Protein AF-0000000081427089 (afdb_homodimer)

pLDDT: mean 71.01, std 30.12, range [14.59, 98.12]

Structure (mmCIF, N/CA/C/O backbone):
data_AF-0000000081427089-model_v1
#
loop_
_entity.id
_entity.type
_entity.pdbx_description
1 polymer 'BTB domain-containing protein'
#
loop_
_atom_site.group_PDB
_atom_site.id
_atom_site.type_symbol
_atom_site.label_atom_id
_atom_site.label_alt_id
_atom_site.label_comp_id
_atom_site.label_asym_id
_atom_site.label_entity_id
_atom_site.label_seq_id
_atom_site.pdbx_PDB_ins_code
_atom_site.Cartn_x
_atom_site.Cartn_y
_atom_site.Cartn_z
_atom_site.occupancy
_atom_site.B_iso_or_equiv
_atom_site.auth_seq_id
_atom_site.auth_comp_id
_atom_site.auth_asym_id
_atom_site.auth_atom_id
_atom_site.pdbx_PDB_model_num
ATOM 1 N N . MET A 1 1 ? -41.75 2.109 -11.242 1 22.06 1 MET A N 1
ATOM 2 C CA . MET A 1 1 ? -40.688 3.035 -10.875 1 22.06 1 MET A CA 1
ATOM 3 C C . MET A 1 1 ? -39.312 2.342 -10.898 1 22.06 1 MET A C 1
ATOM 5 O O . MET A 1 1 ? -39 1.54 -10.016 1 22.06 1 MET A O 1
ATOM 9 N N . ALA A 1 2 ? -38.844 1.969 -12.062 1 27.55 2 ALA A N 1
ATOM 10 C CA . ALA A 1 2 ? -37.688 1.217 -12.578 1 27.55 2 ALA A CA 1
ATOM 11 C C . ALA A 1 2 ? -36.375 1.856 -12.148 1 27.55 2 ALA A C 1
ATOM 13 O O . ALA A 1 2 ? -36.031 2.967 -12.578 1 27.55 2 ALA A O 1
ATOM 14 N N . SER A 1 3 ? -36.094 1.869 -10.797 1 27.88 3 SER A N 1
ATOM 15 C CA . SER A 1 3 ? -35 2.584 -10.125 1 27.88 3 SER A CA 1
ATOM 16 C C . SER A 1 3 ? -33.688 2.43 -10.875 1 27.88 3 SER A C 1
ATOM 18 O O . SER A 1 3 ? -33.375 1.346 -11.375 1 27.88 3 SER A O 1
ATOM 20 N N . PHE A 1 4 ? -33.219 3.523 -11.523 1 28.05 4 PHE A N 1
ATOM 21 C CA . PHE A 1 4 ? -32.031 3.945 -12.242 1 28.05 4 PHE A CA 1
ATOM 22 C C . PHE A 1 4 ? -30.766 3.562 -11.469 1 28.05 4 PHE A C 1
ATOM 24 O O . PHE A 1 4 ? -30.188 4.395 -10.766 1 28.05 4 PHE A O 1
ATOM 31 N N . SER A 1 5 ? -30.781 2.557 -10.68 1 31.53 5 SER A N 1
ATOM 32 C CA . SER A 1 5 ? -29.5 2.232 -10.031 1 31.53 5 SER A CA 1
ATOM 33 C C . SER A 1 5 ? -28.375 2.16 -11.055 1 31.53 5 SER A C 1
ATOM 35 O O . SER A 1 5 ? -28.156 1.121 -11.68 1 31.53 5 SER A O 1
ATOM 37 N N . GLN A 1 6 ? -28.359 3.152 -11.953 1 30.47 6 GLN A N 1
ATOM 38 C CA . GLN A 1 6 ? -27.234 3.264 -12.875 1 30.47 6 GLN A CA 1
ATOM 39 C C . GLN A 1 6 ? -25.906 3.111 -12.148 1 30.47 6 GLN A C 1
ATOM 41 O O . GLN A 1 6 ? -25.484 4.02 -11.43 1 30.47 6 GLN A O 1
ATOM 46 N N . GLY A 1 7 ? -25.719 2.059 -11.469 1 37.59 7 GLY A N 1
ATOM 47 C CA . GLY A 1 7 ? -24.391 1.81 -10.914 1 37.59 7 GLY A CA 1
ATOM 48 C C . GLY A 1 7 ? -23.281 2.32 -11.789 1 37.59 7 GLY A C 1
ATOM 49 O O . GLY A 1 7 ? -23.266 2.068 -13 1 37.59 7 GLY A O 1
ATOM 50 N N . ILE A 1 8 ? -22.906 3.568 -11.656 1 38.03 8 ILE A N 1
ATOM 51 C CA . ILE A 1 8 ? -21.75 4.168 -12.312 1 38.03 8 ILE A CA 1
ATOM 52 C C . ILE A 1 8 ? -20.703 3.096 -12.594 1 38.03 8 ILE A C 1
ATOM 54 O O . ILE A 1 8 ? -20.203 2.443 -11.672 1 38.03 8 ILE A O 1
ATOM 58 N N . LYS A 1 9 ? -20.734 2.473 -13.68 1 41.69 9 LYS A N 1
ATOM 59 C CA . LYS A 1 9 ? -19.828 1.491 -14.297 1 41.69 9 LYS A CA 1
ATOM 60 C C . LYS A 1 9 ? -18.391 1.997 -14.312 1 41.69 9 LYS A C 1
ATOM 62 O O . LYS A 1 9 ? -17.969 2.629 -15.281 1 41.69 9 LYS A O 1
ATOM 67 N N . SER A 1 10 ? -17.891 2.633 -13.242 1 50.59 10 SER A N 1
ATOM 68 C CA . SER A 1 10 ? -16.484 3.006 -13.375 1 50.59 10 SER A CA 1
ATOM 69 C C . SER A 1 10 ? -15.656 1.845 -13.898 1 50.59 10 SER A C 1
ATOM 71 O O . SER A 1 10 ? -15.906 0.687 -13.562 1 50.59 10 SER A O 1
ATOM 73 N N . GLU A 1 11 ? -15.062 1.972 -15.016 1 55.09 11 GLU A N 1
ATOM 74 C CA . GLU A 1 11 ? -14.195 1.007 -15.68 1 55.09 11 GLU A CA 1
ATOM 75 C C . GLU A 1 11 ? -13.188 0.402 -14.703 1 55.09 11 GLU A C 1
ATOM 77 O O . GLU A 1 11 ? -12.477 1.129 -14.008 1 55.09 11 GLU A O 1
ATOM 82 N N . LYS A 1 12 ? -13.445 -0.818 -14.414 1 65.5 12 LYS A N 1
ATOM 83 C CA . LYS A 1 12 ? -12.516 -1.551 -13.562 1 65.5 12 LYS A CA 1
ATOM 84 C C . LYS A 1 12 ? -11.141 -1.663 -14.219 1 65.5 12 LYS A C 1
ATOM 86 O O . LYS A 1 12 ? -11.039 -1.985 -15.406 1 65.5 12 LYS A O 1
ATOM 91 N N . PRO A 1 13 ? -10.125 -1.096 -13.5 1 65.62 13 PRO A N 1
ATOM 92 C CA . PRO A 1 13 ? -8.789 -1.186 -14.086 1 65.62 13 PRO A CA 1
ATOM 93 C C . PRO A 1 13 ? -8.359 -2.625 -14.367 1 65.62 13 PRO A C 1
ATOM 95 O O . PRO A 1 13 ? -8.789 -3.549 -13.672 1 65.62 13 PRO A O 1
ATOM 98 N N . LYS A 1 14 ? -7.824 -2.83 -15.484 1 67.38 14 LYS A N 1
ATOM 99 C CA . LYS A 1 14 ? -7.18 -4.113 -15.758 1 67.38 14 LYS A CA 1
ATOM 100 C C . LYS A 1 14 ? -5.777 -4.16 -15.156 1 67.38 14 LYS A C 1
ATOM 102 O O . LYS A 1 14 ? -4.957 -3.275 -15.406 1 67.38 14 LYS A O 1
ATOM 107 N N . TRP A 1 15 ? -5.523 -5.016 -14.336 1 68.81 15 TRP A N 1
ATOM 108 C CA . TRP A 1 15 ? -4.266 -5.066 -13.594 1 68.81 15 TRP A CA 1
ATOM 109 C C . TRP A 1 15 ? -3.215 -5.863 -14.359 1 68.81 15 TRP A C 1
ATOM 111 O O . TRP A 1 15 ? -2.021 -5.559 -14.289 1 68.81 15 TRP A O 1
ATOM 121 N N . ASN A 1 16 ? -3.752 -6.754 -15.172 1 61.5 16 ASN A N 1
ATOM 122 C CA . ASN A 1 16 ? -2.773 -7.508 -15.945 1 61.5 16 ASN A CA 1
ATOM 123 C C . ASN A 1 16 ? -2.201 -6.68 -17.094 1 61.5 16 ASN A C 1
ATOM 125 O O . ASN A 1 16 ? -2.941 -5.98 -17.781 1 61.5 16 ASN A O 1
ATOM 129 N N . GLY A 1 17 ? -0.872 -6.605 -17.109 1 61.22 17 GLY A N 1
ATOM 130 C CA . GLY A 1 17 ? -0.201 -5.836 -18.141 1 61.22 17 GLY A CA 1
ATOM 131 C C . GLY A 1 17 ? 0.267 -4.473 -17.672 1 61.22 17 GLY A C 1
ATOM 132 O O . GLY A 1 17 ? 0.733 -3.658 -18.469 1 61.22 17 GLY A O 1
ATOM 133 N N . PHE A 1 18 ? 0.052 -4.266 -16.438 1 60.81 18 PHE A N 1
ATOM 134 C CA . PHE A 1 18 ? 0.449 -2.982 -15.883 1 60.81 18 PHE A CA 1
ATOM 135 C C . PHE A 1 18 ? 1.966 -2.828 -15.898 1 60.81 18 PHE A C 1
ATOM 137 O O . PHE A 1 18 ? 2.693 -3.771 -15.578 1 60.81 18 PHE A O 1
ATOM 144 N N . LYS A 1 19 ? 2.375 -1.761 -16.375 1 61.44 19 LYS A N 1
ATOM 145 C CA . LYS A 1 19 ? 3.758 -1.41 -16.688 1 61.44 19 LYS A CA 1
ATOM 146 C C . LYS A 1 19 ? 4.621 -1.394 -15.438 1 61.44 19 LYS A C 1
ATOM 148 O O . LYS A 1 19 ? 5.812 -1.704 -15.492 1 61.44 19 LYS A O 1
ATOM 153 N N . GLU A 1 20 ? 4.012 -0.895 -14.336 1 66.19 20 GLU A N 1
ATOM 154 C CA . GLU A 1 20 ? 4.77 -0.872 -13.086 1 66.19 20 GLU A CA 1
ATOM 155 C C . GLU A 1 20 ? 4.309 -1.976 -12.141 1 66.19 20 GLU A C 1
ATOM 157 O O . GLU A 1 20 ? 3.408 -1.765 -11.32 1 66.19 20 GLU A O 1
ATOM 162 N N . PRO A 1 21 ? 5.012 -3.018 -12.305 1 69.94 21 PRO A N 1
ATOM 163 C CA . PRO A 1 21 ? 4.59 -4.141 -11.461 1 69.94 21 PRO A CA 1
ATOM 164 C C . PRO A 1 21 ? 4.914 -3.924 -9.984 1 69.94 21 PRO A C 1
ATOM 166 O O . PRO A 1 21 ? 5.723 -3.059 -9.648 1 69.94 21 PRO A O 1
ATOM 169 N N . GLY A 1 22 ? 4.07 -4.367 -9.102 1 83.94 22 GLY A N 1
ATOM 170 C CA . GLY A 1 22 ? 4.32 -4.34 -7.668 1 83.94 22 GLY A CA 1
ATOM 171 C C . GLY A 1 22 ? 3.291 -3.537 -6.895 1 83.94 22 GLY A C 1
ATOM 172 O O . GLY A 1 22 ? 2.393 -2.936 -7.488 1 83.94 22 GLY A O 1
ATOM 173 N N . MET A 1 23 ? 3.541 -3.494 -5.715 1 86.56 23 MET A N 1
ATOM 174 C CA . MET A 1 23 ? 2.59 -2.861 -4.809 1 86.56 23 MET A CA 1
ATOM 175 C C . MET A 1 23 ? 2.596 -1.347 -4.98 1 86.56 23 MET A C 1
ATOM 177 O O . MET A 1 23 ? 1.537 -0.72 -5.047 1 86.56 23 MET A O 1
ATOM 181 N N . LYS A 1 24 ? 3.758 -0.737 -5.145 1 86.5 24 LYS A N 1
ATOM 182 C CA . LYS A 1 24 ? 3.865 0.708 -5.316 1 86.5 24 LYS A CA 1
ATOM 183 C C . LYS A 1 24 ? 3.186 1.161 -6.605 1 86.5 24 LYS A C 1
ATOM 185 O O . LYS A 1 24 ? 2.496 2.184 -6.625 1 86.5 24 LYS A O 1
ATOM 190 N N . GLY A 1 25 ? 3.434 0.394 -7.602 1 89.12 25 GLY A N 1
ATOM 191 C CA . GLY A 1 25 ? 2.801 0.704 -8.875 1 89.12 25 GLY A CA 1
ATOM 192 C C . GLY A 1 25 ? 1.286 0.62 -8.82 1 89.12 25 GLY A C 1
ATOM 193 O O . GLY A 1 25 ? 0.593 1.471 -9.383 1 89.12 25 GLY A O 1
ATOM 194 N N . ARG A 1 26 ? 0.824 -0.328 -8.148 1 89.31 26 ARG A N 1
ATOM 195 C CA . ARG A 1 26 ? -0.618 -0.513 -8.016 1 89.31 26 ARG A CA 1
ATOM 196 C C . ARG A 1 26 ? -1.245 0.621 -7.211 1 89.31 26 ARG A C 1
ATOM 198 O O . ARG A 1 26 ? -2.326 1.104 -7.551 1 89.31 26 ARG A O 1
ATOM 205 N N . LEU A 1 27 ? -0.573 1.025 -6.195 1 91.38 27 LEU A N 1
ATOM 206 C CA . LEU A 1 27 ? -1.054 2.135 -5.379 1 91.38 27 LEU A CA 1
ATOM 207 C C . LEU A 1 27 ? -1.112 3.424 -6.191 1 91.38 27 LEU A C 1
ATOM 209 O O . LEU A 1 27 ? -2.086 4.176 -6.102 1 91.38 27 LEU A O 1
ATOM 213 N N . ARG A 1 28 ? -0.09 3.637 -6.941 1 90.88 28 ARG A N 1
ATOM 214 C CA . ARG A 1 28 ? -0.04 4.824 -7.789 1 90.88 28 ARG A CA 1
ATOM 215 C C . ARG A 1 28 ? -1.165 4.812 -8.82 1 90.88 28 ARG A C 1
ATOM 217 O O . ARG A 1 28 ? -1.714 5.859 -9.156 1 90.88 28 ARG A O 1
ATOM 224 N N . LYS A 1 29 ? -1.461 3.652 -9.266 1 90.75 29 LYS A N 1
ATOM 225 C CA . LYS A 1 29 ? -2.512 3.516 -10.266 1 90.75 29 LYS A CA 1
ATOM 226 C C . LYS A 1 29 ? -3.879 3.859 -9.688 1 90.75 29 LYS A C 1
ATOM 228 O O . LYS A 1 29 ? -4.75 4.367 -10.391 1 90.75 29 LYS A O 1
ATOM 233 N N . LEU A 1 30 ? -3.996 3.643 -8.414 1 93.12 30 LEU A N 1
ATOM 234 C CA . LEU A 1 30 ? -5.289 3.848 -7.773 1 93.12 30 LEU A CA 1
ATOM 235 C C . LEU A 1 30 ? -5.43 5.281 -7.273 1 93.12 30 LEU A C 1
ATOM 237 O O . LEU A 1 30 ? -6.531 5.727 -6.953 1 93.12 30 LEU A O 1
ATOM 241 N N . LEU A 1 31 ? -4.336 5.996 -7.309 1 94.12 31 LEU A N 1
ATOM 242 C CA . LEU A 1 31 ? -4.332 7.352 -6.77 1 94.12 31 LEU A CA 1
ATOM 243 C C . LEU A 1 31 ? -5.344 8.227 -7.496 1 94.12 31 LEU A C 1
ATOM 245 O O . LEU A 1 31 ? -5.254 8.414 -8.711 1 94.12 31 LEU A O 1
ATOM 249 N N . PHE A 1 32 ? -6.34 8.773 -6.785 1 94.19 32 PHE A N 1
ATOM 250 C CA . PHE A 1 32 ? -7.371 9.711 -7.219 1 94.19 32 PHE A CA 1
ATOM 251 C C . PHE A 1 32 ? -8.328 9.039 -8.195 1 94.19 32 PHE A C 1
ATOM 253 O O . PHE A 1 32 ? -9.117 9.719 -8.859 1 94.19 32 PHE A O 1
ATOM 260 N N . LYS A 1 33 ? -8.25 7.73 -8.289 1 91.81 33 LYS A N 1
ATOM 261 C CA . LYS A 1 33 ? -9.156 7.031 -9.203 1 91.81 33 LYS A CA 1
ATOM 262 C C . LYS A 1 33 ? -10.453 6.652 -8.508 1 91.81 33 LYS A C 1
ATOM 264 O O . LYS A 1 33 ? -10.453 6.281 -7.332 1 91.81 33 LYS A O 1
ATOM 269 N N . GLU A 1 34 ? -11.484 6.762 -9.297 1 91.69 34 GLU A N 1
ATOM 270 C CA . GLU A 1 34 ? -12.789 6.379 -8.766 1 91.69 34 GLU A CA 1
ATOM 271 C C . GLU A 1 34 ? -12.906 4.859 -8.648 1 91.69 34 GLU A C 1
ATOM 273 O O . GLU A 1 34 ? -13.664 4.355 -7.82 1 91.69 34 GLU A O 1
ATOM 278 N N . ALA A 1 35 ? -12.102 4.207 -9.398 1 86.38 35 ALA A N 1
ATOM 279 C CA . ALA A 1 35 ? -12.125 2.746 -9.383 1 86.38 35 ALA A CA 1
ATOM 280 C C . ALA A 1 35 ? -11.844 2.203 -7.984 1 86.38 35 ALA A C 1
ATOM 282 O O . ALA A 1 35 ? -10.875 2.6 -7.344 1 86.38 35 ALA A O 1
ATOM 283 N N . LEU A 1 36 ? -12.695 1.37 -7.488 1 90.12 36 LEU A N 1
ATOM 284 C CA . LEU A 1 36 ? -12.586 0.677 -6.211 1 90.12 36 LEU A CA 1
ATOM 285 C C . LEU A 1 36 ? -12.656 1.663 -5.051 1 90.12 36 LEU A C 1
ATOM 287 O O . LEU A 1 36 ? -12.5 1.275 -3.889 1 90.12 36 LEU A O 1
ATOM 291 N N . ALA A 1 37 ? -12.836 2.941 -5.387 1 94.56 37 ALA A N 1
ATOM 292 C CA . ALA A 1 37 ? -12.875 3.951 -4.332 1 94.56 37 ALA A CA 1
ATOM 293 C C . ALA A 1 37 ? -14.141 3.814 -3.488 1 94.56 37 ALA A C 1
ATOM 295 O O . ALA A 1 37 ? -15.227 3.605 -4.023 1 94.56 37 ALA A O 1
ATOM 296 N N . ASP A 1 38 ? -13.953 3.887 -2.193 1 95.5 38 ASP A N 1
ATOM 297 C CA . ASP A 1 38 ? -15.102 3.842 -1.3 1 95.5 38 ASP A CA 1
ATOM 298 C C . ASP A 1 38 ? -15.227 5.137 -0.498 1 95.5 38 ASP A C 1
ATOM 300 O O . ASP A 1 38 ? -15.969 5.199 0.482 1 95.5 38 ASP A O 1
ATOM 304 N N . VAL A 1 39 ? -14.461 6.18 -0.867 1 97.69 39 VAL A N 1
ATOM 305 C CA . VAL A 1 39 ? -14.516 7.488 -0.223 1 97.69 39 VAL A CA 1
ATOM 306 C C . VAL A 1 39 ? -14.516 8.586 -1.284 1 97.69 39 VAL A C 1
ATOM 308 O O . VAL A 1 39 ? -13.773 8.508 -2.268 1 97.69 39 VAL A O 1
ATOM 311 N N . GLU A 1 40 ? -15.328 9.469 -1.118 1 97.88 40 GLU A N 1
ATOM 312 C CA . GLU A 1 40 ? -15.359 10.68 -1.926 1 97.88 40 GLU A CA 1
ATOM 313 C C . GLU A 1 40 ? -15.328 11.93 -1.047 1 97.88 40 GLU A C 1
ATOM 315 O O . GLU A 1 40 ? -16.219 12.141 -0.228 1 97.88 40 GLU A O 1
ATOM 320 N N . PHE A 1 41 ? -14.297 12.766 -1.259 1 98.06 41 PHE A N 1
ATOM 321 C CA . PHE A 1 41 ? -14.18 14.039 -0.555 1 98.06 41 PHE A CA 1
ATOM 322 C C . PHE A 1 41 ? -14.641 15.188 -1.44 1 98.06 41 PHE A C 1
ATOM 324 O O . PHE A 1 41 ? -14.336 15.219 -2.635 1 98.06 41 PHE A O 1
ATOM 331 N N . ILE A 1 42 ? -15.352 16.062 -0.866 1 97.94 42 ILE A N 1
ATOM 332 C CA . ILE A 1 42 ? -15.773 17.281 -1.557 1 97.94 42 ILE A CA 1
ATOM 333 C C . ILE A 1 42 ? -15.125 18.5 -0.902 1 97.94 42 ILE A C 1
ATOM 335 O O . ILE A 1 42 ? -15.453 18.844 0.231 1 97.94 42 ILE A O 1
ATOM 339 N N . LEU A 1 43 ? -14.219 19.109 -1.605 1 97.94 43 LEU A N 1
ATOM 340 C CA . LEU A 1 43 ? -13.492 20.266 -1.09 1 97.94 43 LEU A CA 1
ATOM 341 C C . LEU A 1 43 ? -14.062 21.562 -1.661 1 97.94 43 LEU A C 1
ATOM 343 O O . LEU A 1 43 ? -14.281 21.672 -2.869 1 97.94 43 LEU A O 1
ATOM 347 N N . THR A 1 44 ? -14.219 22.594 -0.816 1 96.81 44 THR A N 1
ATOM 348 C CA . THR A 1 44 ? -14.875 23.812 -1.268 1 96.81 44 THR A CA 1
ATOM 349 C C . THR A 1 44 ? -14.055 25.047 -0.889 1 96.81 44 THR A C 1
ATOM 351 O O . THR A 1 44 ? -14.391 26.156 -1.273 1 96.81 44 THR A O 1
ATOM 354 N N . LYS A 1 45 ? -12.992 24.828 -0.164 1 95.19 45 LYS A N 1
ATOM 355 C CA . LYS A 1 45 ? -12.211 26 0.27 1 95.19 45 LYS A CA 1
ATOM 356 C C . LYS A 1 45 ? -11.555 26.688 -0.917 1 95.19 45 LYS A C 1
ATOM 358 O O . LYS A 1 45 ? -10.828 26.062 -1.687 1 95.19 45 LYS A O 1
ATOM 363 N N . ASP A 1 46 ? -11.812 27.984 -1.053 1 92.88 46 ASP A N 1
ATOM 364 C CA . ASP A 1 46 ? -11.164 28.875 -2.008 1 92.88 46 ASP A CA 1
ATOM 365 C C . ASP A 1 46 ? -11.391 28.406 -3.441 1 92.88 46 ASP A C 1
ATOM 367 O O . ASP A 1 46 ? -10.484 28.484 -4.277 1 92.88 46 ASP A O 1
ATOM 371 N N . THR A 1 47 ? -12.492 27.656 -3.697 1 92.94 47 THR A N 1
ATOM 372 C CA . THR A 1 47 ? -12.812 27.188 -5.043 1 92.94 47 THR A CA 1
ATOM 373 C C . THR A 1 47 ? -14.211 27.656 -5.457 1 92.94 47 THR A C 1
ATOM 375 O O . THR A 1 47 ? -15.078 27.844 -4.605 1 92.94 47 THR A O 1
ATOM 378 N N . THR A 1 48 ? -14.367 27.891 -6.656 1 93.81 48 THR A N 1
ATOM 379 C CA . THR A 1 48 ? -15.664 28.281 -7.191 1 93.81 48 THR A CA 1
ATOM 380 C C . THR A 1 48 ? -16.594 27.062 -7.312 1 93.81 48 THR A C 1
ATOM 382 O O . THR A 1 48 ? -17.781 27.156 -7.02 1 93.81 48 THR A O 1
ATOM 385 N N . GLU A 1 49 ? -16.016 25.984 -7.715 1 95.81 49 GLU A N 1
ATOM 386 C CA . GLU A 1 49 ? -16.75 24.719 -7.801 1 95.81 49 GLU A CA 1
ATOM 387 C C . GLU A 1 49 ? -16.109 23.656 -6.906 1 95.81 49 GLU A C 1
ATOM 389 O O . GLU A 1 49 ? -14.883 23.594 -6.781 1 95.81 49 GLU A O 1
ATOM 394 N N . PRO A 1 50 ? -17.031 22.953 -6.375 1 96.5 50 PRO A N 1
ATOM 395 C CA . PRO A 1 50 ? -16.5 21.906 -5.508 1 96.5 50 PRO A CA 1
ATOM 396 C C . PRO A 1 50 ? -15.578 20.938 -6.25 1 96.5 50 PRO A C 1
ATOM 398 O O . PRO A 1 50 ? -15.836 20.609 -7.414 1 96.5 50 PRO A O 1
ATOM 401 N N . VAL A 1 51 ? -14.5 20.609 -5.551 1 97.62 51 VAL A N 1
ATOM 402 C CA . VAL A 1 51 ? -13.547 19.656 -6.117 1 97.62 51 VAL A CA 1
ATOM 403 C C . VAL A 1 51 ? -13.727 18.297 -5.461 1 97.62 51 VAL A C 1
ATOM 405 O O . VAL A 1 51 ? -13.719 18.188 -4.23 1 97.62 51 VAL A O 1
ATOM 408 N N . LYS A 1 52 ? -13.875 17.328 -6.32 1 97.19 52 LYS A N 1
ATOM 409 C CA . LYS A 1 52 ? -14.047 15.961 -5.824 1 97.19 52 LYS A CA 1
ATOM 410 C C . LYS A 1 52 ? -12.719 15.211 -5.816 1 97.19 52 LYS A C 1
ATOM 412 O O . LYS A 1 52 ? -11.945 15.289 -6.777 1 97.19 52 LYS A O 1
ATOM 417 N N . VAL A 1 53 ? -12.461 14.523 -4.695 1 98.12 53 VAL A N 1
ATOM 418 C CA . VAL A 1 53 ? -11.266 13.688 -4.586 1 98.12 53 VAL A CA 1
ATOM 419 C C . VAL A 1 53 ? -11.664 12.281 -4.129 1 98.12 53 VAL A C 1
ATOM 421 O O . VAL A 1 53 ? -12.242 12.117 -3.051 1 98.12 53 VAL A O 1
ATOM 424 N N . PHE A 1 54 ? -11.344 11.312 -4.965 1 97.62 54 PHE A N 1
ATOM 425 C CA . PHE A 1 54 ? -11.625 9.922 -4.629 1 97.62 54 PHE A CA 1
ATOM 426 C C . PHE A 1 54 ? -10.461 9.297 -3.873 1 97.62 54 PHE A C 1
ATOM 428 O O . PHE A 1 54 ? -9.297 9.617 -4.141 1 97.62 54 PHE A O 1
ATOM 435 N N . ALA A 1 55 ? -10.758 8.477 -2.91 1 97.88 55 ALA A N 1
ATOM 436 C CA . ALA A 1 55 ? -9.742 7.777 -2.131 1 97.88 55 ALA A CA 1
ATOM 437 C C . ALA A 1 55 ? -10.266 6.434 -1.633 1 97.88 55 ALA A C 1
ATOM 439 O O . ALA A 1 55 ? -11.391 6.047 -1.947 1 97.88 55 ALA A O 1
ATOM 440 N N . HIS A 1 56 ? -9.484 5.688 -1.022 1 96.94 56 HIS A N 1
ATOM 441 C CA . HIS A 1 56 ? -9.797 4.375 -0.46 1 96.94 56 HIS A CA 1
ATOM 442 C C . HIS A 1 56 ? -9.633 4.375 1.057 1 96.94 56 HIS A C 1
ATOM 444 O O . HIS A 1 56 ? -8.555 4.672 1.57 1 96.94 56 HIS A O 1
ATOM 450 N N . SER A 1 57 ? -10.703 4.078 1.746 1 96.56 57 SER A N 1
ATOM 451 C CA . SER A 1 57 ? -10.758 4.219 3.197 1 96.56 57 SER A CA 1
ATOM 452 C C . SER A 1 57 ? -9.633 3.432 3.869 1 96.56 57 SER A C 1
ATOM 454 O O . SER A 1 57 ? -9.07 3.877 4.871 1 96.56 57 SER A O 1
ATOM 456 N N . LEU A 1 58 ? -9.312 2.283 3.305 1 94.81 58 LEU A N 1
ATOM 457 C CA . LEU A 1 58 ? -8.289 1.43 3.904 1 94.81 58 LEU A CA 1
ATOM 458 C C . LEU A 1 58 ? -6.934 2.127 3.914 1 94.81 58 LEU A C 1
ATOM 460 O O . LEU A 1 58 ? -6.25 2.148 4.938 1 94.81 58 LEU A O 1
ATOM 464 N N . PHE A 1 59 ? -6.531 2.723 2.811 1 94.62 59 PHE A N 1
ATOM 465 C CA . PHE A 1 59 ? -5.25 3.408 2.695 1 94.62 59 PHE A CA 1
ATOM 466 C C . PHE A 1 59 ? -5.168 4.574 3.672 1 94.62 59 PHE A C 1
ATOM 468 O O . PHE A 1 59 ? -4.113 4.832 4.254 1 94.62 59 PHE A O 1
ATOM 475 N N . LEU A 1 60 ? -6.227 5.215 3.836 1 95.44 60 LEU A N 1
ATOM 476 C CA . LEU A 1 60 ? -6.273 6.363 4.734 1 95.44 60 LEU A CA 1
ATOM 477 C C . LEU A 1 60 ? -6.238 5.914 6.191 1 95.44 60 LEU A C 1
ATOM 479 O O . LEU A 1 60 ? -5.504 6.484 7.004 1 95.44 60 LEU A O 1
ATOM 483 N N . SER A 1 61 ? -6.949 4.875 6.496 1 94.25 61 SER A N 1
ATOM 484 C CA . SER A 1 61 ? -7.125 4.41 7.867 1 94.25 61 SER A CA 1
ATOM 485 C C . SER A 1 61 ? -5.855 3.756 8.398 1 94.25 61 SER A C 1
ATOM 487 O O . SER A 1 61 ? -5.605 3.76 9.609 1 94.25 61 SER A O 1
ATOM 489 N N . MET A 1 62 ? -5.094 3.244 7.492 1 91.19 62 MET A N 1
ATOM 490 C CA . MET A 1 62 ? -3.877 2.58 7.949 1 91.19 62 MET A CA 1
ATOM 491 C C . MET A 1 62 ? -2.797 3.602 8.297 1 91.19 62 MET A C 1
ATOM 493 O O . MET A 1 62 ? -1.719 3.236 8.766 1 91.19 62 MET A O 1
ATOM 497 N N . ALA A 1 63 ? -3.064 4.828 8.086 1 90.81 63 ALA A N 1
ATOM 498 C CA . ALA A 1 63 ? -2.068 5.863 8.344 1 90.81 63 ALA A CA 1
ATOM 499 C C . ALA A 1 63 ? -2.604 6.906 9.328 1 90.81 63 ALA A C 1
ATOM 501 O O . ALA A 1 63 ? -1.863 7.785 9.773 1 90.81 63 ALA A O 1
ATOM 502 N N . SER A 1 64 ? -3.812 6.879 9.648 1 93.31 64 SER A N 1
ATOM 503 C CA . SER A 1 64 ? -4.453 7.91 10.453 1 93.31 64 SER A CA 1
ATOM 504 C C . SER A 1 64 ? -5.543 7.316 11.344 1 93.31 64 SER A C 1
ATOM 506 O O . SER A 1 64 ? -6.527 6.766 10.852 1 93.31 64 SER A O 1
ATOM 508 N N . ASP A 1 65 ? -5.438 7.586 12.609 1 92.31 65 ASP A N 1
ATOM 509 C CA . ASP A 1 65 ? -6.457 7.133 13.547 1 92.31 65 ASP A CA 1
ATOM 510 C C . ASP A 1 65 ? -7.77 7.891 13.344 1 92.31 65 ASP A C 1
ATOM 512 O O . ASP A 1 65 ? -8.852 7.34 13.562 1 92.31 65 ASP A O 1
ATOM 516 N N . VAL A 1 66 ? -7.648 9.078 12.961 1 94.94 66 VAL A N 1
ATOM 517 C CA . VAL A 1 66 ? -8.828 9.898 12.711 1 94.94 66 VAL A CA 1
ATOM 518 C C . VAL A 1 66 ? -9.617 9.32 11.531 1 94.94 66 VAL A C 1
ATOM 520 O O . VAL A 1 66 ? -10.828 9.117 11.633 1 94.94 66 VAL A O 1
ATOM 523 N N . PHE A 1 67 ? -8.906 8.977 10.469 1 95.56 67 PHE A N 1
ATOM 524 C CA . PHE A 1 67 ? -9.57 8.359 9.328 1 95.56 67 PHE A CA 1
ATOM 525 C C . PHE A 1 67 ? -10.117 6.984 9.703 1 95.56 67 PHE A C 1
ATOM 527 O O . PHE A 1 67 ? -11.203 6.602 9.258 1 95.56 67 PHE A O 1
ATOM 534 N N . MET A 1 68 ? -9.375 6.277 10.492 1 94.31 68 MET A N 1
ATOM 535 C CA . MET A 1 68 ? -9.836 4.961 10.922 1 94.31 68 MET A CA 1
ATOM 536 C C . MET A 1 68 ? -11.156 5.074 11.68 1 94.31 68 MET A C 1
ATOM 538 O O . MET A 1 68 ? -12.094 4.324 11.406 1 94.31 68 MET A O 1
ATOM 542 N N . THR A 1 69 ? -11.188 5.996 12.578 1 94.12 69 THR A N 1
ATOM 543 C CA . THR A 1 69 ? -12.406 6.223 13.336 1 94.12 69 THR A CA 1
ATOM 544 C C . THR A 1 69 ? -13.539 6.68 12.422 1 94.12 69 THR A C 1
ATOM 546 O O . THR A 1 69 ? -14.672 6.203 12.539 1 94.12 69 THR A O 1
ATOM 549 N N . MET A 1 70 ? -13.266 7.488 11.492 1 94.62 70 MET A N 1
ATOM 550 C CA . MET A 1 70 ? -14.242 8.062 10.57 1 94.62 70 MET A CA 1
ATOM 551 C C . MET A 1 70 ? -14.906 6.977 9.727 1 94.62 70 MET A C 1
ATOM 553 O O . MET A 1 70 ? -16.125 7 9.523 1 94.62 70 MET A O 1
ATOM 557 N N . PHE A 1 71 ? -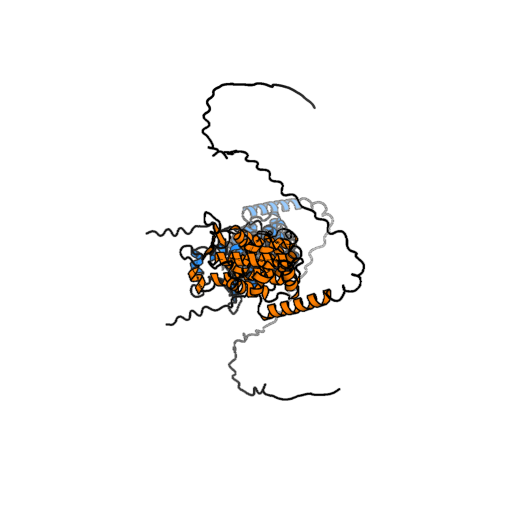14.125 5.957 9.336 1 94.56 71 PHE A N 1
ATOM 558 C CA . PHE A 1 71 ? -14.625 5.027 8.328 1 94.56 71 PHE A CA 1
ATOM 559 C C . PHE A 1 71 ? -14.992 3.689 8.969 1 94.56 71 PHE A C 1
ATOM 561 O O . PHE A 1 71 ? -15.781 2.924 8.406 1 94.56 71 PHE A O 1
ATOM 568 N N . TYR A 1 72 ? -14.438 3.375 10.133 1 91.12 72 TYR A N 1
ATOM 569 C CA . TYR A 1 72 ? -14.594 2.014 10.625 1 91.12 72 TYR A CA 1
ATOM 570 C C . TYR A 1 72 ? -15.297 2.004 11.977 1 91.12 72 TYR A C 1
ATOM 572 O O . TYR A 1 72 ? -15.695 0.946 12.477 1 91.12 72 TYR A O 1
ATOM 580 N N . ASP A 1 73 ? -15.375 3.158 12.578 1 91.75 73 ASP A N 1
ATOM 581 C CA . ASP A 1 73 ? -16.203 3.246 13.773 1 91.75 73 ASP A CA 1
ATOM 582 C C . ASP A 1 73 ? -17.688 3.271 13.422 1 91.75 73 ASP A C 1
ATOM 584 O O . ASP A 1 73 ? -18.094 4.016 12.531 1 91.75 73 ASP A O 1
ATOM 588 N N . GLU A 1 74 ? -18.516 2.506 14.055 1 89.44 74 GLU A N 1
ATOM 589 C CA . GLU A 1 74 ? -19.922 2.293 13.711 1 89.44 74 GLU A CA 1
ATOM 590 C C . GLU A 1 74 ? -20.703 3.602 13.75 1 89.44 74 GLU A C 1
ATOM 592 O O . GLU A 1 74 ? -21.531 3.857 12.883 1 89.44 74 GLU A O 1
ATOM 597 N N . ARG A 1 75 ? -20.453 4.398 14.656 1 90.31 75 ARG A N 1
ATOM 598 C CA . ARG A 1 75 ? -21.172 5.652 14.82 1 90.31 75 ARG A CA 1
ATOM 599 C C . ARG A 1 75 ? -20.859 6.625 13.688 1 90.31 75 ARG A C 1
ATOM 601 O O . ARG A 1 75 ? -21.766 7.215 13.102 1 90.31 75 ARG A O 1
ATOM 608 N N . PHE A 1 76 ? -19.656 6.68 13.344 1 90.75 76 PHE A N 1
ATOM 609 C CA . PHE A 1 76 ? -19.234 7.652 12.352 1 90.75 76 PHE A CA 1
ATOM 610 C C . PHE A 1 76 ? -19.516 7.141 10.938 1 90.75 76 PHE A C 1
ATOM 612 O O . PHE A 1 76 ? -19.844 7.926 10.039 1 90.75 76 PHE A O 1
ATOM 619 N N . LYS A 1 77 ? -19.375 5.891 10.758 1 90.06 77 LYS A N 1
ATOM 620 C CA . LYS A 1 77 ? -19.656 5.285 9.461 1 90.06 77 LYS A CA 1
ATOM 621 C C . LYS A 1 77 ? -21.078 5.562 9.008 1 90.06 77 LYS A C 1
ATOM 623 O O . LYS A 1 77 ? -21.328 5.809 7.828 1 90.06 77 LYS A O 1
ATOM 628 N N . LYS A 1 78 ? -21.984 5.566 9.906 1 90.19 78 LYS A N 1
ATOM 629 C CA . LYS A 1 78 ? -23.391 5.82 9.586 1 90.19 78 LYS A CA 1
ATOM 630 C C . LYS A 1 78 ? -23.578 7.242 9.07 1 90.19 78 LYS A C 1
ATOM 632 O O . LYS A 1 78 ? -24.438 7.484 8.219 1 90.19 78 LYS A O 1
ATOM 637 N N . ILE A 1 79 ? -22.734 8.117 9.539 1 92.25 79 ILE A N 1
ATOM 638 C CA . ILE A 1 79 ? -22.844 9.531 9.188 1 92.25 79 ILE A CA 1
ATOM 639 C C . ILE A 1 79 ? -22.203 9.773 7.82 1 92.25 79 ILE A C 1
ATOM 641 O O . ILE A 1 79 ? -22.734 10.539 7.012 1 92.25 79 ILE A O 1
ATOM 645 N N . THR A 1 80 ? -21.172 9.094 7.547 1 93.88 80 THR A N 1
ATOM 646 C CA . THR A 1 80 ? -20.375 9.398 6.363 1 93.88 80 THR A CA 1
ATOM 647 C C . THR A 1 80 ? -20.797 8.531 5.184 1 93.88 80 THR A C 1
ATOM 649 O O . THR A 1 80 ? -20.562 8.883 4.027 1 93.88 80 THR A O 1
ATOM 652 N N . TRP A 1 81 ? -21.453 7.441 5.441 1 93.25 81 TRP A N 1
ATOM 653 C CA . TRP A 1 81 ? -21.797 6.496 4.383 1 93.25 81 TRP A CA 1
ATOM 654 C C . TRP A 1 81 ? -23.047 6.941 3.627 1 93.25 81 TRP A C 1
ATOM 656 O O . TRP A 1 81 ? -24.062 7.246 4.238 1 93.25 81 TRP A O 1
ATOM 666 N N . ASP A 1 82 ? -22.891 6.98 2.373 1 92.62 82 ASP A N 1
ATOM 667 C CA . ASP A 1 82 ? -24 7.277 1.486 1 92.62 82 ASP A CA 1
ATOM 668 C C . ASP A 1 82 ? -24.484 6.016 0.768 1 92.62 82 ASP A C 1
ATOM 670 O O . ASP A 1 82 ? -23.812 5.516 -0.133 1 92.62 82 ASP A O 1
ATOM 674 N N . GLU A 1 83 ? -25.578 5.531 1.04 1 89.06 83 GLU A N 1
ATOM 675 C CA . GLU A 1 83 ? -26.125 4.289 0.5 1 89.06 83 GLU A CA 1
ATOM 676 C C . GLU A 1 83 ? -26.375 4.402 -1.003 1 89.06 83 GLU A C 1
ATOM 678 O O . GLU A 1 83 ? -26.172 3.434 -1.741 1 89.06 83 GLU A O 1
ATOM 683 N N . SER A 1 84 ? -26.719 5.523 -1.405 1 90.12 84 SER A N 1
ATOM 684 C CA . SER A 1 84 ? -27.031 5.727 -2.816 1 90.12 84 SER A CA 1
ATOM 685 C C . SER A 1 84 ? -25.781 5.668 -3.678 1 90.12 84 SER A C 1
ATOM 687 O O . SER A 1 84 ? -25.781 5.078 -4.762 1 90.12 84 SER A O 1
ATOM 689 N N . LEU A 1 85 ? -24.672 6.172 -3.146 1 88.5 85 LEU A N 1
ATOM 690 C CA . LEU A 1 85 ? -23.422 6.207 -3.877 1 88.5 85 LEU A CA 1
ATOM 691 C C . LEU A 1 85 ? -22.547 5.008 -3.52 1 88.5 85 LEU A C 1
ATOM 693 O O . LEU A 1 85 ? -21.547 4.73 -4.199 1 88.5 85 LEU A O 1
ATOM 697 N N . GLN A 1 86 ? -22.938 4.371 -2.43 1 87.94 86 GLN A N 1
ATOM 698 C CA . GLN A 1 86 ? -22.188 3.236 -1.909 1 87.94 86 GLN A CA 1
ATOM 699 C C . GLN A 1 86 ? -20.75 3.633 -1.587 1 87.94 86 GLN A C 1
ATOM 701 O O . GLN A 1 86 ? -19.812 2.949 -1.987 1 87.94 86 GLN A O 1
ATOM 706 N N . ARG A 1 87 ? -20.656 4.773 -1.062 1 94.44 87 ARG A N 1
ATOM 707 C CA . ARG A 1 87 ? -19.359 5.277 -0.636 1 94.44 87 ARG A CA 1
ATOM 708 C C . ARG A 1 87 ? -19.5 6.32 0.466 1 94.44 87 ARG A C 1
ATOM 710 O O . ARG A 1 87 ? -20.578 6.871 0.665 1 94.44 87 ARG A O 1
ATOM 717 N N . HIS A 1 88 ? -18.438 6.516 1.205 1 96.56 88 HIS A N 1
ATOM 718 C CA . HIS A 1 88 ? -18.359 7.621 2.156 1 96.56 88 HIS A CA 1
ATOM 719 C C . HIS A 1 88 ? -18.328 8.969 1.438 1 96.56 88 HIS A C 1
ATOM 721 O O . HIS A 1 88 ? -17.594 9.133 0.462 1 96.56 88 HIS A O 1
ATOM 727 N N . HIS A 1 89 ? -19.141 9.805 1.88 1 96.38 89 HIS A N 1
ATOM 728 C CA . HIS A 1 89 ? -19.219 11.164 1.353 1 96.38 89 HIS A CA 1
ATOM 729 C C . HIS A 1 89 ? -18.844 12.188 2.42 1 96.38 89 HIS A C 1
ATOM 731 O O . HIS A 1 89 ? -19.594 12.398 3.373 1 96.38 89 HIS A O 1
ATOM 737 N N . ILE A 1 90 ? -17.703 12.945 2.227 1 97.19 90 ILE A N 1
ATOM 738 C CA . ILE A 1 90 ? -17.188 13.82 3.27 1 97.19 90 ILE A CA 1
ATOM 739 C C . ILE A 1 90 ? -16.953 15.219 2.699 1 97.19 90 ILE A C 1
ATOM 741 O O . ILE A 1 90 ? -16.234 15.375 1.702 1 97.19 90 ILE A O 1
ATOM 745 N N . ASN A 1 91 ? -17.453 16.203 3.354 1 96.56 91 ASN A N 1
ATOM 746 C CA . ASN A 1 91 ? -17.219 17.609 2.986 1 96.56 91 ASN A CA 1
ATOM 747 C C . ASN A 1 91 ? -16.062 18.203 3.77 1 96.56 91 ASN A C 1
ATOM 749 O O . ASN A 1 91 ? -16.016 18.094 4.996 1 96.56 91 ASN A O 1
ATOM 753 N N . ILE A 1 92 ? -15.156 18.781 3.053 1 97.62 92 ILE A N 1
ATOM 754 C CA . ILE A 1 92 ? -14.016 19.453 3.666 1 97.62 92 ILE A CA 1
ATOM 755 C C . ILE A 1 92 ? -14.016 20.938 3.271 1 97.62 92 ILE A C 1
ATOM 757 O O . ILE A 1 92 ? -13.859 21.266 2.096 1 97.62 92 ILE A O 1
ATOM 761 N N . GLU A 1 93 ? -14.109 21.797 4.234 1 96.75 93 GLU A N 1
ATOM 762 C CA . GLU A 1 93 ? -14.258 23.219 3.953 1 96.75 93 GLU A CA 1
ATOM 763 C C . GLU A 1 93 ? -13.016 24 4.395 1 96.75 93 GLU A C 1
ATOM 765 O O . GLU A 1 93 ? -12.828 25.156 4 1 96.75 93 GLU A O 1
ATOM 770 N N . ASP A 1 94 ? -12.18 23.375 5.137 1 96 94 ASP A N 1
ATOM 771 C CA . ASP A 1 94 ? -11.109 24.125 5.785 1 96 94 ASP A CA 1
ATOM 772 C C . ASP A 1 94 ? -9.758 23.828 5.145 1 96 94 ASP A C 1
ATOM 774 O O . ASP A 1 94 ? -8.734 24.391 5.547 1 96 94 ASP A O 1
ATOM 778 N N . ILE A 1 95 ? -9.68 22.984 4.164 1 96.88 95 ILE A N 1
ATOM 779 C CA . ILE A 1 95 ? -8.43 22.641 3.494 1 96.88 95 ILE A CA 1
ATOM 780 C C . ILE A 1 95 ? -8.586 22.828 1.988 1 96.88 95 ILE A C 1
ATOM 782 O O . ILE A 1 95 ? -9.578 22.391 1.398 1 96.88 95 ILE A O 1
ATOM 786 N N . ASP A 1 96 ? -7.672 23.5 1.409 1 95.88 96 ASP A N 1
ATOM 787 C CA . ASP A 1 96 ? -7.734 23.703 -0.035 1 95.88 96 ASP A CA 1
ATOM 788 C C . ASP A 1 96 ? -7.453 22.391 -0.786 1 95.88 96 ASP A C 1
ATOM 790 O O . ASP A 1 96 ? -6.703 21.547 -0.306 1 95.88 96 ASP A O 1
ATOM 794 N N . PRO A 1 97 ? -7.992 22.266 -1.972 1 96.62 97 PRO A N 1
ATOM 795 C CA . PRO A 1 97 ? -7.914 21.016 -2.73 1 96.62 97 PRO A CA 1
ATOM 796 C C . PRO A 1 97 ? -6.477 20.578 -3.012 1 96.62 97 PRO A C 1
ATOM 798 O O . PRO A 1 97 ? -6.156 19.391 -2.928 1 96.62 97 PRO A O 1
ATOM 801 N N . ASN A 1 98 ? -5.648 21.469 -3.307 1 95.25 98 ASN A N 1
ATOM 802 C CA . ASN A 1 98 ? -4.27 21.109 -3.635 1 95.25 98 ASN A CA 1
ATOM 803 C C . ASN A 1 98 ? -3.543 20.516 -2.436 1 95.25 98 ASN A C 1
ATOM 805 O O . ASN A 1 98 ? -2.867 19.484 -2.561 1 95.25 98 ASN A O 1
ATOM 809 N N . THR A 1 99 ? -3.682 21.109 -1.294 1 96.31 99 THR A N 1
ATOM 810 C CA . THR A 1 99 ? -3.08 20.594 -0.067 1 96.31 99 THR A CA 1
ATOM 811 C C . THR A 1 99 ? -3.623 19.203 0.269 1 96.31 99 THR A C 1
ATOM 813 O O . THR A 1 99 ? -2.861 18.297 0.61 1 96.31 99 THR A O 1
ATOM 816 N N . PHE A 1 100 ? -4.879 19.125 0.057 1 97.56 100 PHE A N 1
ATOM 817 C CA . PHE A 1 100 ? -5.504 17.859 0.403 1 97.56 100 PHE A CA 1
ATOM 818 C C . PHE A 1 100 ? -5.051 16.75 -0.545 1 97.56 100 PHE A C 1
ATOM 820 O O . PHE A 1 100 ? -4.789 15.625 -0.116 1 97.56 100 PHE A O 1
ATOM 827 N N . LYS A 1 101 ? -4.969 17.062 -1.791 1 97.06 101 LYS A N 1
ATOM 828 C CA . LYS A 1 101 ? -4.484 16.094 -2.775 1 97.06 101 LYS A CA 1
ATOM 829 C C . LYS A 1 101 ? -3.059 15.656 -2.455 1 97.06 101 LYS A C 1
ATOM 831 O O . LYS A 1 101 ? -2.715 14.484 -2.621 1 97.06 101 LYS A O 1
ATOM 836 N N . GLN A 1 102 ? -2.291 16.547 -1.965 1 96.75 102 GLN A N 1
ATOM 837 C CA . GLN A 1 102 ? -0.93 16.203 -1.569 1 96.75 102 GLN A CA 1
ATOM 838 C C . GLN A 1 102 ? -0.933 15.258 -0.371 1 96.75 102 GLN A C 1
ATOM 840 O O . GLN A 1 102 ? -0.099 14.352 -0.285 1 96.75 102 GLN A O 1
ATOM 845 N N . LEU A 1 103 ? -1.84 15.547 0.511 1 97.12 103 LEU A N 1
ATOM 846 C CA . LEU A 1 103 ? -1.99 14.648 1.649 1 97.12 103 LEU A CA 1
ATOM 847 C C . LEU A 1 103 ? -2.309 13.227 1.185 1 97.12 103 LEU A C 1
ATOM 849 O O . LEU A 1 103 ? -1.659 12.273 1.609 1 97.12 103 LEU A O 1
ATOM 853 N N . ILE A 1 104 ? -3.291 13.117 0.281 1 97.44 104 ILE A N 1
ATOM 854 C CA . ILE A 1 104 ? -3.713 11.812 -0.216 1 97.44 104 ILE A CA 1
ATOM 855 C C . ILE A 1 104 ? -2.551 11.133 -0.94 1 97.44 104 ILE A C 1
ATOM 857 O O . ILE A 1 104 ? -2.305 9.945 -0.75 1 97.44 104 ILE A O 1
ATOM 861 N N . ARG A 1 105 ? -1.874 11.891 -1.717 1 96.19 105 ARG A N 1
ATOM 862 C CA . ARG A 1 105 ? -0.712 11.352 -2.42 1 96.19 105 ARG A CA 1
ATOM 863 C C . ARG A 1 105 ? 0.315 10.797 -1.438 1 96.19 105 ARG A C 1
ATOM 865 O O . ARG A 1 105 ? 0.865 9.719 -1.651 1 96.19 105 ARG A O 1
ATOM 872 N N . PHE A 1 106 ? 0.57 11.508 -0.409 1 95.81 106 PHE A N 1
ATOM 873 C CA . PHE A 1 106 ? 1.521 11.062 0.604 1 95.81 106 PHE A CA 1
ATOM 874 C C . PHE A 1 106 ? 1.072 9.75 1.23 1 95.81 106 PHE A C 1
ATOM 876 O O . PHE A 1 106 ? 1.887 8.852 1.452 1 95.81 106 PHE A O 1
ATOM 883 N N . LEU A 1 107 ? -0.162 9.633 1.464 1 95.12 107 LEU A N 1
ATOM 884 C CA . LEU A 1 107 ? -0.698 8.445 2.125 1 95.12 107 LEU A CA 1
ATOM 885 C C . LEU A 1 107 ? -0.619 7.234 1.209 1 95.12 107 LEU A C 1
ATOM 887 O O . LEU A 1 107 ? -0.565 6.094 1.683 1 95.12 107 LEU A O 1
ATOM 891 N N . TYR A 1 108 ? -0.581 7.449 -0.097 1 94.12 108 TYR A N 1
ATOM 892 C CA . TYR A 1 108 ? -0.509 6.355 -1.06 1 94.12 108 TYR A CA 1
ATOM 893 C C . TYR A 1 108 ? 0.939 6 -1.374 1 94.12 108 TYR A C 1
ATOM 895 O O . TYR A 1 108 ? 1.258 4.836 -1.628 1 94.12 108 TYR A O 1
ATOM 903 N N . THR A 1 109 ? 1.794 7.008 -1.362 1 92.56 109 THR A N 1
ATOM 904 C CA . THR A 1 109 ? 3.092 6.785 -1.992 1 92.56 109 THR A CA 1
ATOM 905 C C . THR A 1 109 ? 4.227 7.109 -1.023 1 92.56 109 THR A C 1
ATOM 907 O O . THR A 1 109 ? 5.391 6.828 -1.311 1 92.56 109 THR A O 1
ATOM 910 N N . ASP A 1 110 ? 3.951 7.758 0.044 1 91.88 110 ASP A N 1
ATOM 911 C CA . ASP A 1 110 ? 4.938 8.219 1.019 1 91.88 110 ASP A CA 1
ATOM 912 C C . ASP A 1 110 ? 5.766 9.375 0.458 1 91.88 110 ASP A C 1
ATOM 914 O O . ASP A 1 110 ? 6.816 9.711 1.003 1 91.88 110 ASP A O 1
ATOM 918 N N . HIS A 1 111 ? 5.297 9.906 -0.657 1 91.62 111 HIS A N 1
ATOM 919 C CA . HIS A 1 111 ? 5.992 11.023 -1.279 1 91.62 111 HIS A CA 1
ATOM 920 C C . HIS A 1 111 ? 5.215 12.32 -1.099 1 91.62 111 HIS A C 1
ATOM 922 O O . HIS A 1 111 ? 3.986 12.336 -1.201 1 91.62 111 HIS A O 1
ATOM 928 N N . ILE A 1 112 ? 5.941 13.328 -0.791 1 92 112 ILE A N 1
ATOM 929 C CA . ILE A 1 112 ? 5.305 14.633 -0.639 1 92 112 ILE A CA 1
ATOM 930 C C . ILE A 1 112 ? 6.18 15.711 -1.271 1 92 112 ILE A C 1
ATOM 932 O O . ILE A 1 112 ? 7.41 15.672 -1.152 1 92 112 ILE A O 1
ATOM 936 N N . ASP A 1 113 ? 5.535 16.484 -2.018 1 89.75 113 ASP A N 1
ATOM 937 C CA . ASP A 1 113 ? 6.18 17.656 -2.607 1 89.75 113 ASP A CA 1
ATOM 938 C C . ASP A 1 113 ? 5.668 18.953 -1.967 1 89.75 113 ASP A C 1
ATOM 940 O O . ASP A 1 113 ? 4.641 19.484 -2.379 1 89.75 113 ASP A O 1
ATOM 944 N N . MET A 1 114 ? 6.398 19.328 -0.993 1 87.94 114 MET A N 1
ATOM 945 C CA . MET A 1 114 ? 5.953 20.531 -0.301 1 87.94 114 MET A CA 1
ATOM 946 C C . MET A 1 114 ? 7.043 21.594 -0.302 1 87.94 114 MET A C 1
ATOM 948 O O . MET A 1 114 ? 8.234 21.266 -0.258 1 87.94 114 MET A O 1
ATOM 952 N N . ASP A 1 115 ? 6.586 22.781 -0.482 1 88.19 115 ASP A N 1
ATOM 953 C CA . ASP A 1 115 ? 7.484 23.922 -0.36 1 88.19 115 ASP A CA 1
ATOM 954 C C . ASP A 1 115 ? 7.207 24.703 0.923 1 88.19 115 ASP A C 1
ATOM 956 O O . ASP A 1 115 ? 6.363 24.312 1.73 1 88.19 115 ASP A O 1
ATOM 960 N N . ALA A 1 116 ? 7.922 25.797 1.104 1 85.56 116 ALA A N 1
ATOM 961 C CA . ALA A 1 116 ? 7.848 26.578 2.34 1 85.56 116 ALA A CA 1
ATOM 962 C C . ALA A 1 116 ? 6.445 27.141 2.555 1 85.56 116 ALA A C 1
ATOM 964 O O . ALA A 1 116 ? 5.93 27.125 3.676 1 85.56 116 ALA A O 1
ATOM 965 N N . ASP A 1 117 ? 5.812 27.484 1.579 1 86 117 ASP A N 1
ATOM 966 C CA . ASP A 1 117 ? 4.508 28.125 1.679 1 86 117 ASP A CA 1
ATOM 967 C C . ASP A 1 117 ? 3.408 27.109 1.944 1 86 117 ASP A C 1
ATOM 969 O O . ASP A 1 117 ? 2.449 27.375 2.668 1 86 117 ASP A O 1
ATOM 973 N N . SER A 1 118 ? 3.617 25.922 1.4 1 92.62 118 SER A N 1
ATOM 974 C CA . SER A 1 118 ? 2.59 24.906 1.551 1 92.62 118 SER A CA 1
ATOM 975 C C . SER A 1 118 ? 2.805 24.078 2.82 1 92.62 118 SER A C 1
ATOM 977 O O . SER A 1 118 ? 1.896 23.391 3.277 1 92.62 118 SER A O 1
ATOM 979 N N . ALA A 1 119 ? 3.961 24.234 3.395 1 94.69 119 ALA A N 1
ATOM 980 C CA . ALA A 1 119 ? 4.305 23.438 4.57 1 94.69 119 ALA A CA 1
ATOM 981 C C . ALA A 1 119 ? 3.41 23.797 5.754 1 94.69 119 ALA A C 1
ATOM 983 O O . ALA A 1 119 ? 3.031 22.922 6.539 1 94.69 119 ALA A O 1
ATOM 984 N N . LEU A 1 120 ? 3.078 25.062 5.879 1 92.81 120 LEU A N 1
ATOM 985 C CA . LEU A 1 120 ? 2.217 25.484 6.977 1 92.81 120 LEU A CA 1
ATOM 986 C C . LEU A 1 120 ? 0.834 24.859 6.855 1 92.81 120 LEU A C 1
ATOM 988 O O . LEU A 1 120 ? 0.321 24.281 7.824 1 92.81 120 LEU A O 1
ATOM 992 N N . ALA A 1 121 ? 0.31 24.953 5.672 1 94.12 121 ALA A N 1
ATOM 993 C CA . ALA A 1 121 ? -0.997 24.344 5.418 1 94.12 121 ALA A CA 1
ATOM 994 C C . ALA A 1 121 ? -0.955 22.828 5.617 1 94.12 121 ALA A C 1
ATOM 996 O O . ALA A 1 121 ? -1.893 22.25 6.164 1 94.12 121 ALA A O 1
ATOM 997 N N . MET A 1 122 ? 0.087 22.219 5.238 1 96.94 122 MET A N 1
ATOM 998 C CA . MET A 1 122 ? 0.236 20.781 5.367 1 96.94 122 MET A CA 1
ATOM 999 C C . MET A 1 122 ? 0.349 20.375 6.832 1 96.94 122 MET A C 1
ATOM 1001 O O . MET A 1 122 ? -0.174 19.328 7.234 1 96.94 122 MET A O 1
ATOM 1005 N N . LEU A 1 123 ? 1.066 21.188 7.57 1 96.19 123 LEU A N 1
ATOM 1006 C CA . LEU A 1 123 ? 1.173 20.906 8.992 1 96.19 123 LEU A CA 1
ATOM 1007 C C . LEU A 1 123 ? -0.202 20.906 9.656 1 96.19 123 LEU A C 1
ATOM 1009 O O . LEU A 1 123 ? -0.515 20.031 10.461 1 96.19 123 LEU A O 1
ATOM 1013 N N . TYR A 1 124 ? -0.982 21.891 9.305 1 94.5 124 TYR A N 1
ATOM 1014 C CA . TYR A 1 124 ? -2.355 21.938 9.797 1 94.5 124 TYR A CA 1
ATOM 1015 C C . TYR A 1 124 ? -3.104 20.656 9.445 1 94.5 124 TYR A C 1
ATOM 1017 O O . TYR A 1 124 ? -3.768 20.062 10.297 1 94.5 124 TYR A O 1
ATOM 1025 N N . THR A 1 125 ? -3.004 20.25 8.25 1 96.75 125 THR A N 1
ATOM 1026 C CA . THR A 1 125 ? -3.699 19.078 7.742 1 96.75 125 THR A CA 1
ATOM 1027 C C . THR A 1 125 ? -3.201 17.812 8.438 1 96.75 125 THR A C 1
ATOM 1029 O O . THR A 1 125 ? -4 16.953 8.828 1 96.75 125 THR A O 1
ATOM 1032 N N . ALA A 1 126 ? -1.894 17.719 8.562 1 96.06 126 ALA A N 1
ATOM 1033 C CA . ALA A 1 126 ? -1.29 16.578 9.242 1 96.06 126 ALA A CA 1
ATOM 1034 C C . ALA A 1 126 ? -1.769 16.469 10.688 1 96.06 126 ALA A C 1
ATOM 1036 O O . ALA A 1 126 ? -2.016 15.375 11.188 1 96.06 126 ALA A O 1
ATOM 1037 N N . GLN A 1 127 ? -1.882 17.625 11.312 1 94.06 127 GLN A N 1
ATOM 1038 C CA . GLN A 1 127 ? -2.365 17.656 12.688 1 94.06 127 GLN A CA 1
ATOM 1039 C C . GLN A 1 127 ? -3.844 17.297 12.758 1 94.06 127 GLN A C 1
ATOM 1041 O O . GLN A 1 127 ? -4.254 16.531 13.633 1 94.06 127 GLN A O 1
ATOM 1046 N N . LYS A 1 128 ? -4.594 17.812 11.883 1 95.69 128 LYS A N 1
ATOM 1047 C CA . LYS A 1 128 ? -6.031 17.578 11.852 1 95.69 128 LYS A CA 1
ATOM 1048 C C . LYS A 1 128 ? -6.344 16.094 11.75 1 95.69 128 LYS A C 1
ATOM 1050 O O . LYS A 1 128 ? -7.238 15.586 12.43 1 95.69 128 LYS A O 1
ATOM 1055 N N . TYR A 1 129 ? -5.578 15.422 10.93 1 96.31 129 TYR A N 1
ATOM 1056 C CA . TYR A 1 129 ? -5.852 14.008 10.695 1 96.31 129 TYR A CA 1
ATOM 1057 C C . TYR A 1 129 ? -4.875 13.133 11.469 1 96.31 129 TYR A C 1
ATOM 1059 O O . TYR A 1 129 ? -4.844 11.914 11.281 1 96.31 129 TYR A O 1
ATOM 1067 N N . ASN A 1 130 ? -4.059 13.719 12.242 1 93.69 130 ASN A N 1
ATOM 1068 C CA . ASN A 1 130 ? -3.16 13.055 13.188 1 93.69 130 ASN A CA 1
ATOM 1069 C C . ASN A 1 130 ? -2.242 12.062 12.477 1 93.69 130 ASN A C 1
ATOM 1071 O O . ASN A 1 130 ? -2.191 10.891 12.844 1 93.69 130 ASN A O 1
ATOM 1075 N N . ILE A 1 131 ? -1.527 12.539 11.516 1 94.25 131 ILE A N 1
ATOM 1076 C CA . ILE A 1 131 ? -0.537 11.734 10.805 1 94.25 131 ILE A CA 1
ATOM 1077 C C . ILE A 1 131 ? 0.866 12.109 11.281 1 94.25 131 ILE A C 1
ATOM 1079 O O . ILE A 1 131 ? 1.463 13.062 10.781 1 94.25 131 ILE A O 1
ATOM 1083 N N . ALA A 1 132 ? 1.436 11.312 12.086 1 90.75 132 ALA A N 1
ATOM 1084 C CA . ALA A 1 132 ? 2.658 11.633 12.812 1 90.75 132 ALA A CA 1
ATOM 1085 C C . ALA A 1 132 ? 3.844 11.773 11.867 1 90.75 132 ALA A C 1
ATOM 1087 O O . ALA A 1 132 ? 4.656 12.695 12.016 1 90.75 132 ALA A O 1
ATOM 1088 N N . THR A 1 133 ? 3.947 10.875 10.945 1 91.5 133 THR A N 1
ATOM 1089 C CA . THR A 1 133 ? 5.082 10.898 10.031 1 91.5 133 THR A CA 1
ATOM 1090 C C . THR A 1 133 ? 5.062 12.164 9.18 1 91.5 133 THR A C 1
ATOM 1092 O O . THR A 1 133 ? 6.109 12.766 8.93 1 91.5 133 THR A O 1
ATOM 1095 N N . LEU A 1 134 ? 3.941 12.523 8.773 1 93.94 134 LEU A N 1
ATOM 1096 C CA . LEU A 1 134 ? 3.807 13.727 7.953 1 93.94 134 LEU A CA 1
ATOM 1097 C C . LEU A 1 134 ? 4.059 14.977 8.789 1 93.94 134 LEU A C 1
ATOM 1099 O O . LEU A 1 134 ? 4.695 15.922 8.312 1 93.94 134 LEU A O 1
ATOM 1103 N N . LYS A 1 135 ? 3.547 15 10 1 93.75 135 LYS A N 1
ATOM 1104 C CA . LYS A 1 135 ? 3.803 16.109 10.906 1 93.75 135 LYS A CA 1
ATOM 1105 C C . LYS A 1 135 ? 5.301 16.359 11.07 1 93.75 135 LYS A C 1
ATOM 1107 O O . LYS A 1 135 ? 5.762 17.5 10.953 1 93.75 135 LYS A O 1
ATOM 1112 N N . LYS A 1 136 ? 5.996 15.297 11.258 1 93.25 136 LYS A N 1
ATOM 1113 C CA . LYS A 1 136 ? 7.441 15.398 11.445 1 93.25 136 LYS A CA 1
ATOM 1114 C C . LYS A 1 136 ? 8.109 15.977 10.203 1 93.25 136 LYS A C 1
ATOM 1116 O O . LYS A 1 136 ? 9 16.828 10.305 1 93.25 136 LYS A O 1
ATOM 1121 N N . LYS A 1 137 ? 7.66 15.523 9.094 1 94.31 137 LYS A N 1
ATOM 1122 C CA . LYS A 1 137 ? 8.227 16.016 7.84 1 94.31 137 LYS A CA 1
ATOM 1123 C C . LYS A 1 137 ? 7.93 17.5 7.652 1 94.31 137 LYS A C 1
ATOM 1125 O O . LYS A 1 137 ? 8.781 18.25 7.168 1 94.31 137 LYS A O 1
ATOM 1130 N N . CYS A 1 138 ? 6.762 17.891 7.977 1 96.25 138 CYS A N 1
ATOM 1131 C CA . CYS A 1 138 ? 6.371 19.297 7.863 1 96.25 138 CYS A CA 1
ATOM 1132 C C . CYS A 1 138 ? 7.207 20.172 8.789 1 96.25 138 CYS A C 1
ATOM 1134 O O . CYS A 1 138 ? 7.668 21.25 8.383 1 96.25 138 CYS A O 1
ATOM 1136 N N . ILE A 1 139 ? 7.438 19.734 10.016 1 95.31 139 ILE A N 1
ATOM 1137 C CA . ILE A 1 139 ? 8.203 20.5 11 1 95.31 139 ILE A CA 1
ATOM 1138 C C . ILE A 1 139 ? 9.633 20.688 10.5 1 95.31 139 ILE A C 1
ATOM 1140 O O . ILE A 1 139 ? 10.164 21.797 10.562 1 95.31 139 ILE A O 1
ATOM 1144 N N . LEU A 1 140 ? 10.156 19.641 9.961 1 94.56 140 LEU A N 1
ATOM 1145 C CA . LEU A 1 140 ? 11.516 19.719 9.43 1 94.56 140 LEU A CA 1
ATOM 1146 C C . LEU A 1 140 ? 11.578 20.703 8.266 1 94.56 140 LEU A C 1
ATOM 1148 O O . LEU A 1 140 ? 12.531 21.484 8.148 1 94.56 140 LEU A O 1
ATOM 1152 N N . GLU A 1 141 ? 10.641 20.625 7.438 1 95.38 141 GLU A N 1
ATOM 1153 C CA . GLU A 1 141 ? 10.586 21.547 6.305 1 95.38 141 GLU A CA 1
ATOM 1154 C C . GLU A 1 141 ? 10.461 22.984 6.773 1 95.38 141 GLU A C 1
ATOM 1156 O O . GLU A 1 141 ? 11.086 23.891 6.207 1 95.38 141 GLU A O 1
ATOM 1161 N N . LEU A 1 142 ? 9.664 23.219 7.75 1 96.31 142 LEU A N 1
ATOM 1162 C CA . LEU A 1 142 ? 9.461 24.578 8.273 1 96.31 142 LEU A CA 1
ATOM 1163 C C . LEU A 1 142 ? 10.727 25.094 8.938 1 96.31 142 LEU A C 1
ATOM 1165 O O . LEU A 1 142 ? 11.031 26.281 8.844 1 96.31 142 LEU A O 1
ATOM 1169 N N . GLU A 1 143 ? 11.422 24.219 9.617 1 94.94 143 GLU A N 1
ATOM 1170 C CA . GLU A 1 143 ? 12.695 24.609 10.211 1 94.94 143 GLU A CA 1
ATOM 1171 C C . GLU A 1 143 ? 13.688 25.062 9.141 1 94.94 143 GLU A C 1
ATOM 1173 O O . GLU A 1 143 ? 14.359 26.078 9.305 1 94.94 143 GLU A O 1
ATOM 1178 N N . THR A 1 144 ? 13.711 24.297 8.094 1 95.06 144 THR A N 1
ATOM 1179 C CA . THR A 1 144 ? 14.586 24.641 6.977 1 95.06 144 THR A CA 1
ATOM 1180 C C . THR A 1 144 ? 14.125 25.938 6.309 1 95.06 144 THR A C 1
ATOM 1182 O O . THR A 1 144 ? 14.945 26.781 5.973 1 95.06 144 THR A O 1
ATOM 1185 N N . ALA A 1 145 ? 12.859 26.047 6.109 1 94.94 145 ALA A N 1
ATOM 1186 C CA . ALA A 1 145 ? 12.281 27.219 5.461 1 94.94 145 ALA A CA 1
ATOM 1187 C C . ALA A 1 145 ? 12.531 28.484 6.285 1 94.94 145 ALA A C 1
ATOM 1189 O O . ALA A 1 145 ? 12.75 29.562 5.73 1 94.94 145 ALA A O 1
ATOM 1190 N N . LEU A 1 146 ? 12.445 28.391 7.594 1 95.81 146 LEU A N 1
ATOM 1191 C CA . LEU A 1 146 ? 12.688 29.531 8.477 1 95.81 146 LEU A CA 1
ATOM 1192 C C . LEU A 1 146 ? 14.102 30.062 8.281 1 95.81 146 LEU A C 1
ATOM 1194 O O . LEU A 1 146 ? 14.312 31.281 8.281 1 95.81 146 LEU A O 1
ATOM 1198 N N . GLU A 1 147 ? 15.047 29.188 8.062 1 93.94 147 GLU A N 1
ATOM 1199 C CA . GLU A 1 147 ? 16.438 29.594 7.844 1 93.94 147 GLU A CA 1
ATOM 1200 C C . GLU A 1 147 ? 16.578 30.391 6.547 1 93.94 147 GLU A C 1
ATOM 1202 O O . GLU A 1 147 ? 17.359 31.328 6.473 1 93.94 147 GLU A O 1
ATOM 1207 N N . HIS A 1 148 ? 15.812 30.031 5.602 1 93.81 148 HIS A N 1
ATOM 1208 C CA . HIS A 1 148 ? 15.93 30.656 4.289 1 93.81 148 HIS A CA 1
ATOM 1209 C C . HIS A 1 148 ? 15.07 31.922 4.203 1 93.81 148 HIS A C 1
ATOM 1211 O O . HIS A 1 148 ? 15.375 32.844 3.439 1 93.81 148 HIS A O 1
ATOM 1217 N N . LYS A 1 149 ? 14.016 31.922 4.996 1 94.62 149 LYS A N 1
ATOM 1218 C CA . LYS A 1 149 ? 13.07 33.031 4.895 1 94.62 149 LYS A CA 1
ATOM 1219 C C . LYS A 1 149 ? 13.078 33.875 6.164 1 94.62 149 LYS A C 1
ATOM 1221 O O . LYS A 1 149 ? 12.078 34.531 6.488 1 94.62 149 LYS A O 1
ATOM 1226 N N . LYS A 1 150 ? 14.164 33.844 6.832 1 93.81 150 LYS A N 1
ATOM 1227 C CA . LYS A 1 150 ? 14.266 34.562 8.102 1 93.81 150 LYS A CA 1
ATOM 1228 C C . LYS A 1 150 ? 14.18 36.062 7.898 1 93.81 150 LYS A C 1
ATOM 1230 O O . LYS A 1 150 ? 13.867 36.812 8.828 1 93.81 150 LYS A O 1
ATOM 1235 N N . ASN A 1 151 ? 14.414 36.531 6.684 1 95.25 151 ASN A N 1
ATOM 1236 C CA . ASN A 1 151 ? 14.375 37.969 6.395 1 95.25 151 ASN A CA 1
ATOM 1237 C C . ASN A 1 151 ? 12.961 38.438 6.059 1 95.25 151 ASN A C 1
ATOM 1239 O O . ASN A 1 151 ? 12.734 39.625 5.859 1 95.25 151 ASN A O 1
ATOM 1243 N N . ASN A 1 152 ? 12.008 37.562 6.117 1 95.69 152 ASN A N 1
ATOM 1244 C CA . ASN A 1 152 ? 10.609 37.875 5.875 1 95.69 152 ASN A CA 1
ATOM 1245 C C . ASN A 1 152 ? 9.805 37.875 7.172 1 95.69 152 ASN A C 1
ATOM 1247 O O . ASN A 1 152 ? 9.367 36.844 7.645 1 95.69 152 ASN A O 1
ATOM 1251 N N . PRO A 1 153 ? 9.461 39.062 7.664 1 96.56 153 PRO A N 1
ATOM 1252 C CA . PRO A 1 153 ? 8.781 39.156 8.961 1 96.56 153 PRO A CA 1
ATOM 1253 C C . PRO A 1 153 ? 7.434 38.438 8.961 1 96.56 153 PRO A C 1
ATOM 1255 O O . PRO A 1 153 ? 7.066 37.812 9.961 1 96.56 153 PRO A O 1
ATOM 1258 N N . SER A 1 154 ? 6.703 38.562 7.895 1 95.56 154 SER A N 1
ATOM 1259 C CA . SER A 1 154 ? 5.395 37.906 7.816 1 95.56 154 SER A CA 1
ATOM 1260 C C . SER A 1 154 ? 5.508 36.406 8.023 1 95.56 154 SER A C 1
ATOM 1262 O O . SER A 1 154 ? 4.723 35.812 8.766 1 95.56 154 SER A O 1
ATOM 1264 N N . TYR A 1 155 ? 6.531 35.875 7.359 1 94.75 155 TYR A N 1
ATOM 1265 C CA . TYR A 1 155 ? 6.738 34.438 7.469 1 94.75 155 TYR A CA 1
ATOM 1266 C C . TYR A 1 155 ? 7.148 34.031 8.883 1 94.75 155 TYR A C 1
ATOM 1268 O O . TYR A 1 155 ? 6.691 33.031 9.414 1 94.75 155 TYR A O 1
ATOM 1276 N N . VAL A 1 156 ? 7.988 34.844 9.477 1 96.44 156 VAL A N 1
ATOM 1277 C CA . VAL A 1 156 ? 8.477 34.562 10.82 1 96.44 156 VAL A CA 1
ATOM 1278 C C . VAL A 1 156 ? 7.309 34.562 11.805 1 96.44 156 VAL A C 1
ATOM 1280 O O . VAL A 1 156 ? 7.18 33.656 12.633 1 96.44 156 VAL A O 1
ATOM 1283 N N . PHE A 1 157 ? 6.457 35.531 11.672 1 96.62 157 PHE A N 1
ATOM 1284 C CA . PHE A 1 157 ? 5.324 35.594 12.594 1 96.62 157 PHE A CA 1
ATOM 1285 C C . PHE A 1 157 ? 4.352 34.469 12.352 1 96.62 157 PHE A C 1
ATOM 1287 O O . PHE A 1 157 ? 3.727 33.969 13.289 1 96.62 157 PHE A O 1
ATOM 1294 N N . ASP A 1 158 ? 4.219 34.031 11.109 1 94.69 158 ASP A N 1
ATOM 1295 C CA . ASP A 1 158 ? 3.391 32.844 10.812 1 94.69 158 ASP A CA 1
ATOM 1296 C C . ASP A 1 158 ? 3.922 31.609 11.531 1 94.69 158 ASP A C 1
ATOM 1298 O O . ASP A 1 158 ? 3.148 30.844 12.086 1 94.69 158 ASP A O 1
ATOM 1302 N N . ILE A 1 159 ? 5.211 31.484 11.492 1 95.81 159 ILE A N 1
ATOM 1303 C CA . ILE A 1 159 ? 5.855 30.328 12.125 1 95.81 159 ILE A CA 1
ATOM 1304 C C . ILE A 1 159 ? 5.656 30.406 13.641 1 95.81 159 ILE A C 1
ATOM 1306 O O . ILE A 1 159 ? 5.352 29.391 14.281 1 95.81 159 ILE A O 1
ATOM 1310 N N . VAL A 1 160 ? 5.793 31.578 14.227 1 96.31 160 VAL A N 1
ATOM 1311 C CA . VAL A 1 160 ? 5.609 31.75 15.664 1 96.31 160 VAL A CA 1
ATOM 1312 C C . VAL A 1 160 ? 4.184 31.359 16.062 1 96.31 160 VAL A C 1
ATOM 1314 O O . VAL A 1 160 ? 3.979 30.656 17.047 1 96.31 160 VAL A O 1
ATOM 1317 N N . MET A 1 161 ? 3.273 31.781 15.266 1 94.62 161 MET A N 1
ATOM 1318 C CA . MET A 1 161 ? 1.868 31.5 15.547 1 94.62 161 MET A CA 1
ATOM 1319 C C . MET A 1 161 ? 1.586 30 15.484 1 94.62 161 MET A C 1
ATOM 1321 O O . MET A 1 161 ? 0.967 29.453 16.391 1 94.62 161 MET A O 1
ATOM 1325 N N . VAL A 1 162 ? 2.084 29.375 14.484 1 93.81 162 VAL A N 1
ATOM 1326 C CA . VAL A 1 162 ? 1.813 27.953 14.273 1 93.81 162 VAL A CA 1
ATOM 1327 C C . VAL A 1 162 ? 2.561 27.125 15.32 1 93.81 162 VAL A C 1
ATOM 1329 O O . VAL A 1 162 ? 2.006 26.188 15.883 1 93.81 162 VAL A O 1
ATOM 1332 N N . ALA A 1 163 ? 3.814 27.469 15.523 1 95.62 163 ALA A N 1
ATOM 1333 C CA . ALA A 1 163 ? 4.629 26.734 16.484 1 95.62 163 ALA A CA 1
ATOM 1334 C C . ALA A 1 163 ? 4.039 26.844 17.891 1 95.62 163 ALA A C 1
ATOM 1336 O O . ALA A 1 163 ? 4.023 25.859 18.641 1 95.62 163 ALA A O 1
ATOM 1337 N N . SER A 1 164 ? 3.582 28 18.234 1 94.88 164 SER A N 1
ATOM 1338 C CA . SER A 1 164 ? 2.953 28.188 19.547 1 94.88 164 SER A CA 1
ATOM 1339 C C . SER A 1 164 ? 1.643 27.422 19.641 1 94.88 164 SER A C 1
ATOM 1341 O O . SER A 1 164 ? 1.378 26.766 20.656 1 94.88 164 SER A O 1
ATOM 1343 N N . GLY A 1 165 ? 0.833 27.469 18.625 1 92.88 165 GLY A N 1
ATOM 1344 C CA . GLY A 1 165 ? -0.468 26.812 18.609 1 92.88 165 GLY A CA 1
ATOM 1345 C C . GLY A 1 165 ? -0.382 25.312 18.734 1 92.88 165 GLY A C 1
ATOM 1346 O O . GLY A 1 165 ? -1.243 24.688 19.359 1 92.88 165 GLY A O 1
ATOM 1347 N N . TYR A 1 166 ? 0.635 24.766 18.219 1 92.88 166 TYR A N 1
ATOM 1348 C CA . TYR A 1 166 ? 0.77 23.312 18.219 1 92.88 166 TYR A CA 1
ATOM 1349 C C . TYR A 1 166 ? 1.833 22.859 19.203 1 92.88 166 TYR A C 1
ATOM 1351 O O . TYR A 1 166 ? 2.242 21.703 19.219 1 92.88 166 TYR A O 1
ATOM 1359 N N . ASP A 1 167 ? 2.359 23.766 19.953 1 92.81 167 ASP A N 1
ATOM 1360 C CA . ASP A 1 167 ? 3.348 23.516 20.984 1 92.81 167 ASP A CA 1
ATOM 1361 C C . ASP A 1 167 ? 4.605 22.875 20.406 1 92.81 167 ASP A C 1
ATOM 1363 O O . ASP A 1 167 ? 5.066 21.844 20.891 1 92.81 167 ASP A O 1
ATOM 1367 N N . LEU A 1 168 ? 5.035 23.406 19.312 1 95.81 168 LEU A N 1
ATOM 1368 C CA . LEU A 1 168 ? 6.293 22.984 18.703 1 95.81 168 LEU A CA 1
ATOM 1369 C C . LEU A 1 168 ? 7.465 23.766 19.281 1 95.81 168 LEU A C 1
ATOM 1371 O O . LEU A 1 168 ? 7.914 24.75 18.703 1 95.81 168 LEU A O 1
ATOM 1375 N N . THR A 1 169 ? 8.055 23.328 20.25 1 95.06 169 THR A N 1
ATOM 1376 C CA . THR A 1 169 ? 8.969 24.062 21.109 1 95.06 169 THR A CA 1
ATOM 1377 C C . THR A 1 169 ? 10.227 24.469 20.344 1 95.06 169 THR A C 1
ATOM 1379 O O . THR A 1 169 ? 10.617 25.641 20.359 1 95.06 169 THR A O 1
ATOM 1382 N N . LYS A 1 170 ? 10.812 23.5 19.688 1 95.94 170 LYS A N 1
ATOM 1383 C CA . LYS A 1 170 ? 12.062 23.797 18.984 1 95.94 170 LYS A CA 1
ATOM 1384 C C . LYS A 1 170 ? 11.852 24.844 17.906 1 95.94 170 LYS A C 1
ATOM 1386 O O . LYS A 1 170 ? 12.656 25.766 17.766 1 95.94 170 LYS A O 1
ATOM 1391 N N . LEU A 1 171 ? 10.836 24.672 17.156 1 96.5 171 LEU A N 1
ATOM 1392 C CA . LEU A 1 171 ? 10.531 25.609 16.078 1 96.5 171 LEU A CA 1
ATOM 1393 C C . LEU A 1 171 ? 10.164 26.984 16.641 1 96.5 171 LEU A C 1
ATOM 1395 O O . LEU A 1 171 ? 10.531 28 16.062 1 96.5 171 LEU A O 1
ATOM 1399 N N . LEU A 1 172 ? 9.453 27.031 17.75 1 96.69 172 LEU A N 1
ATOM 1400 C CA . LEU A 1 172 ? 9.078 28.281 18.406 1 96.69 172 LEU A CA 1
ATOM 1401 C C . LEU A 1 172 ? 10.312 29.031 18.891 1 96.69 172 LEU A C 1
ATOM 1403 O O . LEU A 1 172 ? 10.469 30.219 18.609 1 96.69 172 LEU A O 1
ATOM 1407 N N . ASP A 1 173 ? 11.141 28.312 19.5 1 95.44 173 ASP A N 1
ATOM 1408 C CA . ASP A 1 173 ? 12.359 28.938 20 1 95.44 173 ASP A CA 1
ATOM 1409 C C . ASP A 1 173 ? 13.188 29.531 18.859 1 95.44 173 ASP A C 1
ATOM 1411 O O . ASP A 1 173 ? 13.68 30.656 18.969 1 95.44 173 ASP A O 1
ATOM 1415 N N . ALA A 1 174 ? 13.32 28.781 17.891 1 96.25 174 ALA A N 1
ATOM 1416 C CA . ALA A 1 174 ? 14.094 29.234 16.734 1 96.25 174 ALA A CA 1
ATOM 1417 C C . ALA A 1 174 ? 13.477 30.5 16.125 1 96.25 174 ALA A C 1
ATOM 1419 O O . ALA A 1 174 ? 14.195 31.422 15.734 1 96.25 174 ALA A O 1
ATOM 1420 N N . SER A 1 175 ? 12.211 30.516 16.016 1 97.06 175 SER A N 1
ATOM 1421 C CA . SER A 1 175 ? 11.547 31.656 15.414 1 97.06 175 SER A CA 1
ATOM 1422 C C . SER A 1 175 ? 11.617 32.875 16.328 1 97.06 175 SER A C 1
ATOM 1424 O O . SER A 1 175 ? 11.773 34 15.844 1 97.06 175 SER A O 1
ATOM 1426 N N . LEU A 1 176 ? 11.531 32.656 17.609 1 95.38 176 LEU A N 1
ATOM 1427 C CA . LEU A 1 176 ? 11.664 33.781 18.562 1 95.38 176 LEU A CA 1
ATOM 1428 C C . LEU A 1 176 ? 13.07 34.344 18.516 1 95.38 176 LEU A C 1
ATOM 1430 O O . LEU A 1 176 ? 13.242 35.562 18.656 1 95.38 176 LEU A O 1
ATOM 1434 N N . LEU A 1 177 ? 13.984 33.531 18.344 1 95.06 177 LEU A N 1
ATOM 1435 C CA . LEU A 1 177 ? 15.367 34 18.25 1 95.06 177 LEU A CA 1
ATOM 1436 C C . LEU A 1 177 ? 15.555 34.875 17.031 1 95.06 177 LEU A C 1
ATOM 1438 O O . LEU A 1 177 ? 16.328 35.844 17.078 1 95.06 177 LEU A O 1
ATOM 1442 N N . VAL A 1 178 ? 14.906 34.562 15.984 1 96.19 178 VAL A N 1
ATOM 1443 C CA . VAL A 1 178 ? 14.953 35.406 14.797 1 96.19 178 VAL A CA 1
ATOM 1444 C C . VAL A 1 178 ? 14.406 36.781 15.141 1 96.19 178 VAL A C 1
ATOM 1446 O O . VAL A 1 178 ? 14.938 37.812 14.688 1 96.19 178 VAL A O 1
ATOM 1449 N N . LEU A 1 179 ? 13.359 36.875 15.938 1 94.56 179 LEU A N 1
ATOM 1450 C CA . LEU A 1 179 ? 12.75 38.125 16.312 1 94.56 179 LEU A CA 1
ATOM 1451 C C . LEU A 1 179 ? 13.688 38.969 17.188 1 94.56 179 LEU A C 1
ATOM 1453 O O . LEU A 1 179 ? 13.664 40.188 17.141 1 94.56 179 LEU A O 1
ATOM 1457 N N . VAL A 1 180 ? 14.5 38.281 17.969 1 91.38 180 VAL A N 1
ATOM 1458 C CA . VAL A 1 180 ? 15.484 38.969 18.781 1 91.38 180 VAL A CA 1
ATOM 1459 C C . VAL A 1 180 ? 16.547 39.594 17.891 1 91.38 180 VAL A C 1
ATOM 1461 O O . VAL A 1 180 ? 16.969 40.75 18.125 1 91.38 180 VAL A O 1
ATOM 1464 N N . LYS A 1 181 ? 16.953 38.844 16.922 1 92.69 181 LYS A N 1
ATOM 1465 C CA . LYS A 1 181 ? 17.969 39.344 16 1 92.69 181 LYS A CA 1
ATOM 1466 C C . LYS A 1 181 ? 17.422 40.469 15.117 1 92.69 181 LYS A C 1
ATOM 1468 O O . LYS A 1 181 ? 18.156 41.375 14.727 1 92.69 181 LYS A O 1
ATOM 1473 N N . HIS A 1 182 ? 16.141 40.312 14.867 1 94 182 HIS A N 1
ATOM 1474 C CA . HIS A 1 182 ? 15.477 41.312 14.031 1 94 182 HIS A CA 1
ATOM 1475 C C . HIS A 1 182 ? 14.312 41.938 14.773 1 94 182 HIS A C 1
ATOM 1477 O O . HIS A 1 182 ? 13.156 41.812 14.375 1 94 182 HIS A O 1
ATOM 1483 N N . GLU A 1 183 ? 14.609 42.75 15.719 1 90.81 183 GLU A N 1
ATOM 1484 C CA . GLU A 1 183 ? 13.617 43.344 16.609 1 90.81 183 GLU A CA 1
ATOM 1485 C C . GLU A 1 183 ? 12.695 44.281 15.836 1 90.81 183 GLU A C 1
ATOM 1487 O O . GLU A 1 183 ? 11.531 44.469 16.219 1 90.81 183 GLU A O 1
ATOM 1492 N N . GLU A 1 184 ? 13.203 44.844 14.672 1 92.12 184 GLU A N 1
ATOM 1493 C CA . GLU A 1 184 ? 12.43 45.781 13.867 1 92.12 184 GLU A CA 1
ATOM 1494 C C . GLU A 1 184 ? 11.195 45.094 13.273 1 92.12 184 GLU A C 1
ATOM 1496 O O . GLU A 1 184 ? 10.266 45.781 12.836 1 92.12 184 GLU A O 1
ATOM 1501 N N . TYR A 1 185 ? 11.109 43.719 13.32 1 95.88 185 TYR A N 1
ATOM 1502 C CA . TYR A 1 185 ? 9.977 43 12.766 1 95.88 185 TYR A CA 1
ATOM 1503 C C . TYR A 1 185 ? 8.695 43.312 13.531 1 95.88 185 TYR A C 1
ATOM 1505 O O . TYR A 1 185 ? 7.594 43.156 13 1 95.88 185 TYR A O 1
ATOM 1513 N N . ILE A 1 186 ? 8.836 43.75 14.789 1 94.5 186 ILE A N 1
ATOM 1514 C CA . ILE A 1 186 ? 7.672 44.062 15.617 1 94.5 186 ILE A CA 1
ATOM 1515 C C . ILE A 1 186 ? 6.918 45.25 15.031 1 94.5 186 ILE A C 1
ATOM 1517 O O . ILE A 1 186 ? 5.746 45.469 15.352 1 94.5 186 ILE A O 1
ATOM 1521 N N . ASN A 1 187 ? 7.586 46 14.117 1 94.19 187 ASN A N 1
ATOM 1522 C CA . ASN A 1 187 ? 6.945 47.125 13.438 1 94.19 187 ASN A CA 1
ATOM 1523 C C . ASN A 1 187 ? 6.094 46.656 12.266 1 94.19 187 ASN A C 1
ATOM 1525 O O . ASN A 1 187 ? 5.266 47.406 11.75 1 94.19 187 ASN A O 1
ATOM 1529 N N . HIS A 1 188 ? 6.289 45.469 11.891 1 95.38 188 HIS A N 1
ATOM 1530 C CA . HIS A 1 188 ? 5.559 44.938 10.75 1 95.38 188 HIS A CA 1
ATOM 1531 C C . HIS A 1 188 ? 4.094 44.688 11.102 1 95.38 188 HIS A C 1
ATOM 1533 O O . HIS A 1 188 ? 3.762 44.406 12.25 1 95.38 188 HIS A O 1
ATOM 1539 N N . SER A 1 189 ? 3.227 44.75 10.141 1 95.19 189 SER A N 1
ATOM 1540 C CA . SER A 1 189 ? 1.785 44.625 10.328 1 95.19 189 SER A CA 1
ATOM 1541 C C . SER A 1 189 ? 1.41 43.25 10.836 1 95.19 189 SER A C 1
ATOM 1543 O O . SER A 1 189 ? 0.39 43.094 11.508 1 95.19 189 SER A O 1
ATOM 1545 N N . SER A 1 190 ? 2.301 42.281 10.57 1 95.56 190 SER A N 1
ATOM 1546 C CA . SER A 1 190 ? 2.025 40.906 10.977 1 95.56 190 SER A CA 1
ATOM 1547 C C . SER A 1 190 ? 2.045 40.781 12.492 1 95.56 190 SER A C 1
ATOM 1549 O O . SER A 1 190 ? 1.366 39.906 13.047 1 95.56 190 SER A O 1
ATOM 1551 N N . PHE A 1 191 ? 2.795 41.688 13.133 1 96.19 191 PHE A N 1
ATOM 1552 C CA . PHE A 1 191 ? 2.801 41.688 14.586 1 96.19 191 PHE A CA 1
ATOM 1553 C C . PHE A 1 191 ? 1.419 42.031 15.133 1 96.19 191 PHE A C 1
ATOM 1555 O O . PHE A 1 191 ? 0.961 41.438 16.109 1 96.19 191 PHE A O 1
ATOM 1562 N N . MET A 1 192 ? 0.726 42.844 14.422 1 94.31 192 MET A N 1
ATOM 1563 C CA . MET A 1 192 ? -0.579 43.344 14.867 1 94.31 192 MET A CA 1
ATOM 1564 C C . MET A 1 192 ? -1.659 42.281 14.617 1 94.31 192 MET A C 1
ATOM 1566 O O . MET A 1 192 ? -2.754 42.375 15.172 1 94.31 192 MET A O 1
ATOM 1570 N N . ALA A 1 193 ? -1.337 41.312 13.828 1 93.5 193 ALA A N 1
ATOM 1571 C CA . ALA A 1 193 ? -2.311 40.281 13.469 1 93.5 193 ALA A CA 1
ATOM 1572 C C . ALA A 1 193 ? -2.213 39.062 14.391 1 93.5 193 ALA A C 1
ATOM 1574 O O . ALA A 1 193 ? -3.02 38.156 14.305 1 93.5 193 ALA A O 1
ATOM 1575 N N . LEU A 1 194 ? -1.338 39.125 15.383 1 94.88 194 LEU A N 1
ATOM 1576 C CA . LEU A 1 194 ? -1.153 38 16.312 1 94.88 194 LEU A CA 1
ATOM 1577 C C . LEU A 1 194 ? -2.326 37.906 17.281 1 94.88 194 LEU A C 1
ATOM 1579 O O . LEU A 1 194 ? -3.072 38.875 17.453 1 94.88 194 LEU A O 1
ATOM 1583 N N . ASP A 1 195 ? -2.461 36.75 17.781 1 93.06 195 ASP A N 1
ATOM 1584 C CA . ASP A 1 195 ? -3.393 36.625 18.891 1 93.06 195 ASP A CA 1
ATOM 1585 C C . ASP A 1 195 ? -2.752 37.062 20.203 1 93.06 195 ASP A C 1
ATOM 1587 O O . ASP A 1 195 ? -1.528 37.188 20.297 1 93.06 195 ASP A O 1
ATOM 1591 N N . LYS A 1 196 ? -3.646 37.375 21.141 1 92.88 196 LYS A N 1
ATOM 1592 C CA . LYS A 1 196 ? -3.219 37.938 22.406 1 92.88 196 LYS A CA 1
ATOM 1593 C C . LYS A 1 196 ? -2.164 37.062 23.078 1 92.88 196 LYS A C 1
ATOM 1595 O O . LYS A 1 196 ? -1.15 37.562 23.562 1 92.88 196 LYS A O 1
ATOM 1600 N N . ASP A 1 197 ? -2.387 35.812 23.031 1 93.5 197 ASP A N 1
ATOM 1601 C CA . ASP A 1 197 ? -1.499 34.875 23.75 1 93.5 197 ASP A CA 1
ATOM 1602 C C . ASP A 1 197 ? -0.129 34.812 23.078 1 93.5 197 ASP A C 1
ATOM 1604 O O . ASP A 1 197 ? 0.9 34.781 23.75 1 93.5 197 ASP A O 1
ATOM 1608 N N . VAL A 1 198 ? -0.177 34.812 21.781 1 94.75 198 VAL A N 1
ATOM 1609 C CA . VAL A 1 198 ? 1.078 34.719 21.047 1 94.75 198 VAL A CA 1
ATOM 1610 C C . VAL A 1 198 ? 1.848 36.031 21.172 1 94.75 198 VAL A C 1
ATOM 1612 O O . VAL A 1 198 ? 3.072 36.031 21.312 1 94.75 198 VAL A O 1
ATOM 1615 N N . MET A 1 199 ? 1.079 37.125 21.094 1 94.44 199 MET A N 1
ATOM 1616 C CA . MET A 1 199 ? 1.71 38.406 21.297 1 94.44 199 MET A CA 1
ATOM 1617 C C . MET A 1 199 ? 2.381 38.5 22.672 1 94.44 199 MET A C 1
ATOM 1619 O O . MET A 1 199 ? 3.52 38.938 22.781 1 94.44 199 MET A O 1
ATOM 1623 N N . SER A 1 200 ? 1.674 38.031 23.672 1 92.44 200 SER A N 1
ATOM 1624 C CA . SER A 1 200 ? 2.238 38.031 25.031 1 92.44 200 SER A CA 1
ATOM 1625 C C . SER A 1 200 ? 3.518 37.219 25.094 1 92.44 200 SER A C 1
ATOM 1627 O O . SER A 1 200 ? 4.488 37.625 25.734 1 92.44 200 SER A O 1
ATOM 1629 N N . LEU A 1 201 ? 3.496 36.125 24.438 1 92.75 201 LEU A N 1
ATOM 1630 C CA . LEU A 1 201 ? 4.656 35.25 24.406 1 92.75 201 LEU A CA 1
ATOM 1631 C C . LEU A 1 201 ? 5.84 35.906 23.734 1 92.75 201 LEU A C 1
ATOM 1633 O O . LEU A 1 201 ? 6.969 35.844 24.234 1 92.75 201 LEU A O 1
ATOM 1637 N N . VAL A 1 202 ? 5.562 36.5 22.625 1 93.94 202 VAL A N 1
ATOM 1638 C CA . VAL A 1 202 ? 6.594 37.219 21.859 1 93.94 202 VAL A CA 1
ATOM 1639 C C . VAL A 1 202 ? 7.199 38.312 22.719 1 93.94 202 VAL A C 1
ATOM 1641 O O . VAL A 1 202 ? 8.422 38.438 22.797 1 93.94 202 VAL A O 1
ATOM 1644 N N . ILE A 1 203 ? 6.34 39.062 23.359 1 90.94 203 ILE A N 1
ATOM 1645 C CA . ILE A 1 203 ? 6.77 40.188 24.172 1 90.94 203 ILE A CA 1
ATOM 1646 C C . ILE A 1 203 ? 7.59 39.719 25.359 1 90.94 203 ILE A C 1
ATOM 1648 O O . ILE A 1 203 ? 8.633 40.281 25.672 1 90.94 203 ILE A O 1
ATOM 1652 N N . GLN A 1 204 ? 7.137 38.719 25.984 1 88.38 204 GLN A N 1
ATOM 1653 C CA . GLN A 1 204 ? 7.859 38.188 27.125 1 88.38 204 GLN A CA 1
ATOM 1654 C C . GLN A 1 204 ? 9.266 37.75 26.719 1 88.38 204 GLN A C 1
ATOM 1656 O O . GLN A 1 204 ? 10.219 37.906 27.484 1 88.38 204 GLN A O 1
ATOM 1661 N N . PHE A 1 205 ? 9.32 37.219 25.594 1 89.88 205 PHE A N 1
ATOM 1662 C CA . PHE A 1 205 ? 10.617 36.75 25.109 1 89.88 205 PHE A CA 1
ATOM 1663 C C . PHE A 1 205 ? 11.516 37.938 24.75 1 89.88 205 PHE A C 1
ATOM 1665 O O . PHE A 1 205 ? 12.703 37.938 25.062 1 89.88 205 PHE A O 1
ATOM 1672 N N . LEU A 1 206 ? 10.984 38.906 24.109 1 87.06 206 LEU A N 1
ATOM 1673 C CA . LEU A 1 206 ? 11.75 40.062 23.672 1 87.06 206 LEU A CA 1
ATOM 1674 C C . LEU A 1 206 ? 12.227 40.875 24.875 1 87.06 206 LEU A C 1
ATOM 1676 O O . LEU A 1 206 ? 13.289 41.5 24.828 1 87.06 206 LEU A O 1
ATOM 1680 N N . TRP A 1 207 ? 11.422 40.844 25.922 1 81.44 207 TRP A N 1
ATOM 1681 C CA . TRP A 1 207 ? 11.789 41.562 27.125 1 81.44 207 TRP A CA 1
ATOM 1682 C C . TRP A 1 207 ? 13.164 41.125 27.641 1 81.44 207 TRP A C 1
ATOM 1684 O O . TRP A 1 207 ? 13.906 41.938 28.219 1 81.44 207 TRP A O 1
ATOM 1694 N N . LYS A 1 208 ? 13.461 39.938 27.422 1 80.94 208 LYS A N 1
ATOM 1695 C CA . LYS A 1 208 ? 14.688 39.344 27.969 1 80.94 208 LYS A CA 1
ATOM 1696 C C . LYS A 1 208 ? 15.898 39.75 27.125 1 80.94 208 LYS A C 1
ATOM 1698 O O . LYS A 1 208 ? 17.031 39.812 27.625 1 80.94 208 LYS A O 1
ATOM 1703 N N . PHE A 1 209 ? 15.703 40.156 25.844 1 80.88 209 PHE A N 1
ATOM 1704 C CA . PHE A 1 209 ? 16.859 40.219 24.953 1 80.88 209 PHE A CA 1
ATOM 1705 C C . PHE A 1 209 ? 16.797 41.5 24.125 1 80.88 209 PHE A C 1
ATOM 1707 O O . PHE A 1 209 ? 17.719 41.781 23.344 1 80.88 209 PHE A O 1
ATOM 1714 N N . ALA A 1 210 ? 15.805 42.312 24.328 1 77.69 210 ALA A N 1
ATOM 1715 C CA . ALA A 1 210 ? 15.547 43.406 23.406 1 77.69 210 ALA A CA 1
ATOM 1716 C C . ALA A 1 210 ? 16.625 44.5 23.531 1 77.69 210 ALA A C 1
ATOM 1718 O O . ALA A 1 210 ? 17.047 44.812 24.641 1 77.69 210 ALA A O 1
ATOM 1719 N N . LYS A 1 211 ? 17.109 44.969 22.438 1 80.56 211 LYS A N 1
ATOM 1720 C CA . LYS A 1 211 ? 18.031 46.094 22.375 1 80.56 211 LYS A CA 1
ATOM 1721 C C . LYS A 1 211 ? 17.312 47.406 22.609 1 80.56 211 LYS A C 1
ATOM 1723 O O . LYS A 1 211 ? 17.891 48.344 23.172 1 80.56 211 LYS A O 1
ATOM 1728 N N . ASP A 1 212 ? 16.125 47.469 22.172 1 81.06 212 ASP A N 1
ATOM 1729 C CA . ASP A 1 212 ? 15.297 48.656 22.312 1 81.06 212 ASP A CA 1
ATOM 1730 C C . ASP A 1 212 ? 13.984 48.312 23.031 1 81.06 212 ASP A C 1
ATOM 1732 O O . ASP A 1 212 ? 12.93 48.219 22.391 1 81.06 212 ASP A O 1
ATOM 1736 N N . PRO A 1 213 ? 14.016 48.25 24.328 1 80.88 213 PRO A N 1
ATOM 1737 C CA . PRO A 1 213 ? 12.82 47.906 25.094 1 80.88 213 PRO A CA 1
ATOM 1738 C C . PRO A 1 213 ? 11.695 48.938 24.938 1 80.88 213 PRO A C 1
ATOM 1740 O O . PRO A 1 213 ? 10.516 48.594 25.047 1 80.88 213 PRO A O 1
ATOM 1743 N N . ALA A 1 214 ? 12.07 50.125 24.641 1 77 214 ALA A N 1
ATOM 1744 C CA . ALA A 1 214 ? 11.07 51.188 24.453 1 77 214 ALA A CA 1
ATOM 1745 C C . ALA A 1 214 ? 10.203 50.875 23.219 1 77 214 ALA A C 1
ATOM 1747 O O . ALA A 1 214 ? 8.992 51.094 23.25 1 77 214 ALA A O 1
ATOM 1748 N N . LEU A 1 215 ? 10.906 50.5 22.234 1 84.25 215 LEU A N 1
ATOM 1749 C CA . LEU A 1 215 ? 10.188 50.156 21.016 1 84.25 215 LEU A CA 1
ATOM 1750 C C . LEU A 1 215 ? 9.227 49 21.266 1 84.25 215 LEU A C 1
ATOM 1752 O O . LEU A 1 215 ? 8.078 49.031 20.797 1 84.25 215 LEU A O 1
ATOM 1756 N N . VAL A 1 216 ? 9.672 48 21.953 1 88 216 VAL A N 1
ATOM 1757 C CA . VAL A 1 216 ? 8.867 46.812 22.266 1 88 216 VAL A CA 1
ATOM 1758 C C . VAL A 1 216 ? 7.637 47.219 23.078 1 88 216 VAL A C 1
ATOM 1760 O O . VAL A 1 216 ? 6.523 46.781 22.797 1 88 216 VAL A O 1
ATOM 1763 N N . PHE A 1 217 ? 7.859 48.062 23.953 1 83.19 217 PHE A N 1
ATOM 1764 C CA . PHE A 1 217 ? 6.773 48.531 24.797 1 83.19 217 PHE A CA 1
ATOM 1765 C C . PHE A 1 217 ? 5.746 49.312 24 1 83.19 217 PHE A C 1
ATOM 1767 O O . PHE A 1 217 ? 4.543 49.094 24.141 1 83.19 217 PHE A O 1
ATOM 1774 N N . LYS A 1 218 ? 6.254 50.188 23.266 1 84.19 218 LYS A N 1
ATOM 1775 C CA . LYS A 1 218 ? 5.375 51.031 22.438 1 84.19 218 LYS A CA 1
ATOM 1776 C C . LYS A 1 218 ? 4.48 50.156 21.562 1 84.19 218 LYS A C 1
ATOM 1778 O O . LYS A 1 218 ? 3.271 50.406 21.469 1 84.19 218 LYS A O 1
ATOM 1783 N N . ARG A 1 219 ? 5.082 49.219 20.953 1 90.25 219 ARG A N 1
ATOM 1784 C CA . ARG A 1 219 ? 4.344 48.375 20.016 1 90.25 219 ARG A CA 1
ATOM 1785 C C . ARG A 1 219 ? 3.365 47.469 20.766 1 90.25 219 ARG A C 1
ATOM 1787 O O . ARG A 1 219 ? 2.277 47.156 20.266 1 90.25 219 ARG A O 1
ATOM 1794 N N . MET A 1 220 ? 3.732 47.031 21.906 1 90.19 220 MET A N 1
ATOM 1795 C CA . MET A 1 220 ? 2.844 46.219 22.766 1 90.19 220 MET A CA 1
ATOM 1796 C C . MET A 1 220 ? 1.586 47.031 23.109 1 90.19 220 MET A C 1
ATOM 1798 O O . MET A 1 220 ? 0.474 46.5 23.016 1 90.19 220 MET A O 1
ATOM 1802 N N . VAL A 1 221 ? 1.785 48.219 23.438 1 86.06 221 VAL A N 1
ATOM 1803 C CA . VAL A 1 221 ? 0.665 49.094 23.828 1 86.06 221 VAL A CA 1
ATOM 1804 C C . VAL A 1 221 ? -0.222 49.344 22.609 1 86.06 221 VAL A C 1
ATOM 1806 O O . VAL A 1 221 ? -1.45 49.281 22.703 1 86.06 221 VAL A O 1
ATOM 1809 N N . GLU A 1 222 ? 0.432 49.656 21.516 1 89.81 222 GLU A N 1
ATOM 1810 C CA . GLU A 1 222 ? -0.32 49.875 20.297 1 89.81 222 GLU A CA 1
ATOM 1811 C C . GLU A 1 222 ? -1.159 48.656 19.938 1 89.81 222 GLU A C 1
ATOM 1813 O O . GLU A 1 222 ? -2.291 48.781 19.469 1 89.81 222 GLU A O 1
ATOM 1818 N N . PHE A 1 223 ? -0.559 47.5 20.094 1 93.88 223 PHE A N 1
ATOM 1819 C CA . PHE A 1 223 ? -1.265 46.25 19.859 1 93.88 223 PHE A CA 1
ATOM 1820 C C . PHE A 1 223 ? -2.502 46.156 20.734 1 93.88 223 PHE A C 1
ATOM 1822 O O . PHE A 1 223 ? -3.592 45.812 20.25 1 93.88 223 PHE A O 1
ATOM 1829 N N . ALA A 1 224 ? -2.398 46.406 22 1 90.25 224 ALA A N 1
ATOM 1830 C CA . ALA A 1 224 ? -3.492 46.312 22.969 1 90.25 224 ALA A CA 1
ATOM 1831 C C . ALA A 1 224 ? -4.59 47.312 22.656 1 90.25 224 ALA A C 1
ATOM 1833 O O . ALA A 1 224 ? -5.781 47 22.75 1 90.25 224 ALA A O 1
ATOM 1834 N N . GLU A 1 225 ? -4.164 48.469 22.312 1 89.81 225 GLU A N 1
ATOM 1835 C CA . GLU A 1 225 ? -5.133 49.5 21.969 1 89.81 225 GLU A CA 1
ATOM 1836 C C . GLU A 1 225 ? -5.969 49.094 20.75 1 89.81 225 GLU A C 1
ATOM 1838 O O . GLU A 1 225 ? -7.191 49.281 20.75 1 89.81 225 GLU A O 1
ATOM 1843 N N . LYS A 1 226 ? -5.285 48.625 19.766 1 92.12 226 LYS A N 1
ATOM 1844 C CA . LYS A 1 226 ? -5.98 48.188 18.547 1 92.12 226 LYS A CA 1
ATOM 1845 C C . LYS A 1 226 ? -6.965 47.062 18.859 1 92.12 226 LYS A C 1
ATOM 1847 O O . LYS A 1 226 ? -8.102 47.094 18.375 1 92.12 226 LYS A O 1
ATOM 1852 N N . LYS A 1 227 ? -6.539 46.125 19.672 1 92.38 227 LYS A N 1
ATOM 1853 C CA . LYS A 1 227 ? -7.383 44.969 19.984 1 92.38 227 LYS A CA 1
ATOM 1854 C C . LYS A 1 227 ? -8.562 45.375 20.875 1 92.38 227 LYS A C 1
ATOM 1856 O O . LYS A 1 227 ? -9.664 44.875 20.719 1 92.38 227 LYS A O 1
ATOM 1861 N N . LEU A 1 228 ? -8.336 46.25 21.719 1 89.38 228 LEU A N 1
ATOM 1862 C CA . LEU A 1 228 ? -9.406 46.75 22.578 1 89.38 228 LEU A CA 1
ATOM 1863 C C . LEU A 1 228 ? -10.445 47.531 21.766 1 89.38 228 LEU A C 1
ATOM 1865 O O . LEU A 1 228 ? -11.648 47.406 22.016 1 89.38 228 LEU A O 1
ATOM 1869 N N . LEU A 1 229 ? -9.938 48.281 20.828 1 90.94 229 LEU A N 1
ATOM 1870 C CA . LEU A 1 229 ? -10.844 49.031 19.953 1 90.94 229 LEU A CA 1
ATOM 1871 C C . LEU A 1 229 ? -11.719 48.062 19.156 1 90.94 229 LEU A C 1
ATOM 1873 O O . LEU A 1 229 ? -12.914 48.312 18.969 1 90.94 229 LEU A O 1
ATOM 1877 N N . GLU A 1 230 ? -11.109 47 18.75 1 91.44 230 GLU A N 1
ATOM 1878 C CA . GLU A 1 230 ? -11.844 46 18 1 91.44 230 GLU A CA 1
ATOM 1879 C C . GLU A 1 230 ? -12.891 45.312 18.875 1 91.44 230 GLU A C 1
ATOM 1881 O O . GLU A 1 230 ? -13.93 44.875 18.375 1 91.44 230 GLU A O 1
ATOM 1886 N N . LEU A 1 231 ? -12.656 45.25 20.188 1 89.19 231 LEU A N 1
ATOM 1887 C CA . LEU A 1 231 ? -13.578 44.625 21.125 1 89.19 231 LEU A CA 1
ATOM 1888 C C . LEU A 1 231 ? -14.609 45.656 21.625 1 89.19 231 LEU A C 1
ATOM 1890 O O . LEU A 1 231 ? -15.477 45.312 22.438 1 89.19 231 LEU A O 1
ATOM 1894 N N . GLY A 1 232 ? -14.492 46.875 21.156 1 85.75 232 GLY A N 1
ATOM 1895 C CA . GLY A 1 232 ? -15.445 47.938 21.531 1 85.75 232 GLY A CA 1
ATOM 1896 C C . GLY A 1 232 ? -15.117 48.594 22.859 1 85.75 232 GLY A C 1
ATOM 1897 O O . GLY A 1 232 ? -15.992 49.188 23.484 1 85.75 232 GLY A O 1
ATOM 1898 N N . LYS A 1 233 ? -13.984 48.344 23.312 1 82.88 233 LYS A N 1
ATOM 1899 C CA . LYS A 1 233 ? -13.586 48.938 24.578 1 82.88 233 LYS A CA 1
ATOM 1900 C C . LYS A 1 233 ? -12.75 50.219 24.344 1 82.88 233 LYS A C 1
ATOM 1902 O O . LYS A 1 233 ? -12.172 50.375 23.266 1 82.88 233 LYS A O 1
ATOM 1907 N N . PRO A 1 234 ? -12.812 51.062 25.297 1 77.94 234 PRO A N 1
ATOM 1908 C CA . PRO A 1 234 ? -12.008 52.281 25.109 1 77.94 234 PRO A CA 1
ATOM 1909 C C . PRO A 1 234 ? -10.516 51.969 25.031 1 77.94 234 PRO A C 1
ATOM 1911 O O . PRO A 1 234 ? -9.977 51.281 25.875 1 77.94 234 PRO A O 1
ATOM 1914 N N . ALA A 1 235 ? -9.891 52.344 23.984 1 68 235 ALA A N 1
ATOM 1915 C CA . ALA A 1 235 ? -8.492 52.031 23.688 1 68 235 ALA A CA 1
ATOM 1916 C C . ALA A 1 235 ? -7.562 52.75 24.688 1 68 235 ALA A C 1
ATOM 1918 O O . ALA A 1 235 ? -6.516 52.188 25.047 1 68 235 ALA A O 1
ATOM 1919 N N . ALA A 1 236 ? -8 53.875 25.125 1 68.62 236 ALA A N 1
ATOM 1920 C CA . ALA A 1 236 ? -7.086 54.688 25.938 1 68.62 236 ALA A CA 1
ATOM 1921 C C . ALA A 1 236 ? -7.406 54.562 27.422 1 68.62 236 ALA A C 1
ATOM 1923 O O . ALA A 1 236 ? -6.863 55.281 28.25 1 68.62 236 ALA A O 1
ATOM 1924 N N . ASP A 1 237 ? -8.219 53.5 27.688 1 74.75 237 ASP A N 1
ATOM 1925 C CA . ASP A 1 237 ? -8.547 53.281 29.094 1 74.75 237 ASP A CA 1
ATOM 1926 C C . ASP A 1 237 ? -7.453 52.469 29.781 1 74.75 237 ASP A C 1
ATOM 1928 O O . ASP A 1 237 ? -7.23 51.312 29.453 1 74.75 237 ASP A O 1
ATOM 1932 N N . GLU A 1 238 ? -6.855 53.062 30.75 1 74.38 238 GLU A N 1
ATOM 1933 C CA . GLU A 1 238 ? -5.688 52.5 31.406 1 74.38 238 GLU A CA 1
ATOM 1934 C C . GLU A 1 238 ? -6.027 51.156 32.094 1 74.38 238 GLU A C 1
ATOM 1936 O O . GLU A 1 238 ? -5.312 50.188 31.938 1 74.38 238 GLU A O 1
ATOM 1941 N N . PRO A 1 239 ? -7.117 51.094 32.781 1 76.06 239 PRO A N 1
ATOM 1942 C CA . PRO A 1 239 ? -7.43 49.812 33.406 1 76.06 239 PRO A CA 1
ATOM 1943 C C . PRO A 1 239 ? -7.656 48.688 32.406 1 76.06 239 PRO A C 1
ATOM 1945 O O . PRO A 1 239 ? -7.258 47.562 32.656 1 76.06 239 PRO A O 1
ATOM 1948 N N . ALA A 1 240 ? -8.211 49.094 31.328 1 81.5 240 ALA A N 1
ATOM 1949 C CA . ALA A 1 240 ? -8.477 48.062 30.312 1 81.5 240 ALA A CA 1
ATOM 1950 C C . ALA A 1 240 ? -7.18 47.562 29.672 1 81.5 240 ALA A C 1
ATOM 1952 O O . ALA A 1 240 ? -7.031 46.375 29.406 1 81.5 240 ALA A O 1
ATOM 1953 N N . LEU A 1 241 ? -6.344 48.438 29.438 1 83.31 241 LEU A N 1
ATOM 1954 C CA . LEU A 1 241 ? -5.051 48.094 28.859 1 83.31 241 LEU A CA 1
ATOM 1955 C C . LEU A 1 241 ? -4.242 47.219 29.812 1 83.31 241 LEU A C 1
ATOM 1957 O O . LEU A 1 241 ? -3.594 46.25 29.375 1 83.31 241 LEU A O 1
ATOM 1961 N N . ARG A 1 242 ? -4.277 47.531 31.078 1 78.88 242 ARG A N 1
ATOM 1962 C CA . ARG A 1 242 ? -3.551 46.781 32.094 1 78.88 242 ARG A CA 1
ATOM 1963 C C . ARG A 1 242 ? -4.066 45.344 32.156 1 78.88 242 ARG A C 1
ATOM 1965 O O . ARG A 1 242 ? -3.277 44.406 32.25 1 78.88 242 ARG A O 1
ATOM 1972 N N . GLU A 1 243 ? -5.25 45.312 32.125 1 83.12 243 GLU A N 1
ATOM 1973 C CA . GLU A 1 243 ? -5.852 43.969 32.188 1 83.12 243 GLU A CA 1
ATOM 1974 C C . GLU A 1 243 ? -5.5 43.156 30.953 1 83.12 243 GLU A C 1
ATOM 1976 O O . GLU A 1 243 ? -5.246 41.938 31.047 1 83.12 243 GLU A O 1
ATOM 1981 N N . TYR A 1 244 ? -5.52 43.812 29.844 1 85.25 244 TYR A N 1
ATOM 1982 C CA . TYR A 1 244 ? -5.258 43.125 28.578 1 85.25 244 TYR A CA 1
ATOM 1983 C C . TYR A 1 244 ? -3.801 42.688 28.5 1 85.25 244 TYR A C 1
ATOM 1985 O O . TYR A 1 244 ? -3.5 41.625 27.938 1 85.25 244 TYR A O 1
ATOM 1993 N N . LEU A 1 245 ? -2.936 43.5 29.109 1 87.44 245 LEU A N 1
ATOM 1994 C CA . LEU A 1 245 ? -1.504 43.281 28.953 1 87.44 245 LEU A CA 1
ATOM 1995 C C . LEU A 1 245 ? -0.917 42.594 30.172 1 87.44 245 LEU A C 1
ATOM 1997 O O . LEU A 1 245 ? 0.302 42.438 30.281 1 87.44 245 LEU A O 1
ATOM 2001 N N . LYS A 1 246 ? -1.695 42.188 31.031 1 83 246 LYS A N 1
ATOM 2002 C CA . LYS A 1 246 ? -1.262 41.625 32.312 1 83 246 LYS A CA 1
ATOM 2003 C C . LYS A 1 246 ? -0.268 40.5 32.094 1 83 246 LYS A C 1
ATOM 2005 O O . LYS A 1 246 ? 0.773 40.438 32.75 1 83 246 LYS A O 1
ATOM 2010 N N . ASN A 1 247 ? -0.521 39.625 31.188 1 85.44 247 ASN A N 1
ATOM 2011 C CA . ASN A 1 247 ? 0.334 38.469 30.953 1 85.44 247 ASN A CA 1
ATOM 2012 C C . ASN A 1 247 ? 1.648 38.875 30.281 1 85.44 247 ASN A C 1
ATOM 2014 O O . ASN A 1 247 ? 2.697 38.312 30.578 1 85.44 247 ASN A O 1
ATOM 2018 N N . ALA A 1 248 ? 1.533 39.812 29.391 1 85 248 ALA A N 1
ATOM 2019 C CA . ALA A 1 248 ? 2.717 40.25 28.656 1 85 248 ALA A CA 1
ATOM 2020 C C . ALA A 1 248 ? 3.709 40.938 29.578 1 85 248 ALA A C 1
ATOM 2022 O O . ALA A 1 248 ? 4.922 40.844 29.375 1 85 248 ALA A O 1
ATOM 2023 N N . ILE A 1 249 ? 3.199 41.594 30.656 1 78.81 249 ILE A N 1
ATOM 2024 C CA . ILE A 1 249 ? 4.055 42.438 31.5 1 78.81 249 ILE A CA 1
ATOM 2025 C C . ILE A 1 249 ? 4.434 41.656 32.781 1 78.81 249 ILE A C 1
ATOM 2027 O O . ILE A 1 249 ? 5.332 42.062 33.5 1 78.81 249 ILE A O 1
ATOM 2031 N N . SER A 1 250 ? 3.793 40.531 33 1 73.12 250 SER A N 1
ATOM 2032 C CA . SER A 1 250 ? 4.027 39.812 34.219 1 73.12 250 SER A CA 1
ATOM 2033 C C . SER A 1 250 ? 5.508 39.5 34.406 1 73.12 250 SER A C 1
ATOM 2035 O O . SER A 1 250 ? 6.004 39.438 35.531 1 73.12 250 SER A O 1
ATOM 2037 N N . ASN A 1 251 ? 6.297 39.344 33.344 1 65.81 251 ASN A N 1
ATOM 2038 C CA . ASN A 1 251 ? 7.699 38.969 33.5 1 65.81 251 ASN A CA 1
ATOM 2039 C C . ASN A 1 251 ? 8.625 40.094 33.062 1 65.81 251 ASN A C 1
ATOM 2041 O O . ASN A 1 251 ? 9.742 39.844 32.594 1 65.81 251 ASN A O 1
ATOM 2045 N N . LEU A 1 252 ? 8.109 41.25 33.156 1 69.88 252 LEU A N 1
ATOM 2046 C CA . LEU A 1 252 ? 8.914 42.375 32.719 1 69.88 252 LEU A CA 1
ATOM 2047 C C . LEU A 1 252 ? 10.047 42.656 33.688 1 69.88 252 LEU A C 1
ATOM 2049 O O . LEU A 1 252 ? 9.828 42.719 34.906 1 69.88 252 LEU A O 1
ATOM 2053 N N . ASN A 1 253 ? 11.266 42.594 33.156 1 62.66 253 ASN A N 1
ATOM 2054 C CA . ASN A 1 253 ? 12.453 42.938 33.938 1 62.66 253 ASN A CA 1
ATOM 2055 C C . ASN A 1 253 ? 12.383 44.344 34.469 1 62.66 253 ASN A C 1
ATOM 2057 O O . ASN A 1 253 ? 12.117 45.281 33.719 1 62.66 253 ASN A O 1
ATOM 2061 N N . PRO A 1 254 ? 12.508 44.531 35.719 1 60.97 254 PRO A N 1
ATOM 2062 C CA . PRO A 1 254 ? 12.469 45.844 36.312 1 60.97 254 PRO A CA 1
ATOM 2063 C C . PRO A 1 254 ? 13.461 46.812 35.656 1 60.97 254 PRO A C 1
ATOM 2065 O O . PRO A 1 254 ? 13.188 48.031 35.562 1 60.97 254 PRO A O 1
ATOM 2068 N N . GLU A 1 255 ? 14.539 46.188 35.188 1 61.72 255 GLU A N 1
ATOM 2069 C CA . GLU A 1 255 ? 15.555 47.031 34.562 1 61.72 255 GLU A CA 1
ATOM 2070 C C . GLU A 1 255 ? 15.016 47.688 33.281 1 61.72 255 GLU A C 1
ATOM 2072 O O . GLU A 1 255 ? 15.359 48.844 32.969 1 61.72 255 GLU A O 1
ATOM 2077 N N . VAL A 1 256 ? 14.219 47 32.625 1 63.28 256 VAL A N 1
ATOM 2078 C CA . VAL A 1 256 ? 13.648 47.531 31.406 1 63.28 256 VAL A CA 1
ATOM 2079 C C . VAL A 1 256 ? 12.68 48.656 31.719 1 63.28 256 VAL A C 1
ATOM 2081 O O . VAL A 1 256 ? 12.625 49.656 31 1 63.28 256 VAL A O 1
ATOM 2084 N N . PHE A 1 257 ? 12.164 48.5 32.812 1 60.56 257 PHE A N 1
ATOM 2085 C CA . PHE A 1 257 ? 11.219 49.531 33.25 1 60.56 257 PHE A CA 1
ATOM 2086 C C . PHE A 1 257 ? 11.938 50.844 33.531 1 60.56 257 PHE A C 1
ATOM 2088 O O . PHE A 1 257 ? 11.445 51.906 33.219 1 60.56 257 PHE A O 1
ATOM 2095 N N . LYS A 1 258 ? 13.047 50.594 34.125 1 58.88 258 LYS A N 1
ATOM 2096 C CA . LYS A 1 258 ? 13.852 51.781 34.406 1 58.88 258 LYS A CA 1
ATOM 2097 C C . LYS A 1 258 ? 14.219 52.531 33.125 1 58.88 258 LYS A C 1
ATOM 2099 O O . LYS A 1 258 ? 14.195 53.75 33.094 1 58.88 258 LYS A O 1
ATOM 2104 N N . MET A 1 259 ? 14.461 51.812 32.281 1 58.97 259 MET A N 1
ATOM 2105 C CA . MET A 1 259 ? 14.859 52.375 30.984 1 58.97 259 MET A CA 1
ATOM 2106 C C . MET A 1 259 ? 13.672 53.062 30.312 1 58.97 259 MET A C 1
ATOM 2108 O O . MET A 1 259 ? 13.836 54.125 29.719 1 58.97 259 MET A O 1
ATOM 2112 N N . LEU A 1 260 ? 12.539 52.5 30.547 1 59.03 260 LEU A N 1
ATOM 2113 C CA . LEU A 1 260 ? 11.344 53.062 29.906 1 59.03 260 LEU A CA 1
ATOM 2114 C C . LEU A 1 260 ? 10.984 54.406 30.531 1 59.03 260 LEU A C 1
ATOM 2116 O O . LEU A 1 260 ? 10.461 55.281 29.844 1 59.03 260 LEU A O 1
ATOM 2120 N N . GLN A 1 261 ? 11.281 54.562 31.75 1 56.16 261 GLN A N 1
ATOM 2121 C CA . GLN A 1 261 ? 11.062 55.812 32.469 1 56.16 261 GLN A CA 1
ATOM 2122 C C . GLN A 1 261 ? 11.875 56.938 31.875 1 56.16 261 GLN A C 1
ATOM 2124 O O . GLN A 1 261 ? 11.406 58.062 31.797 1 56.16 261 GLN A O 1
ATOM 2129 N N . PHE A 1 262 ? 13.07 56.531 31.594 1 52.75 262 PHE A N 1
ATOM 2130 C CA . PHE A 1 262 ? 13.977 57.562 31.094 1 52.75 262 PHE A CA 1
ATOM 2131 C C . PHE A 1 262 ? 13.609 57.938 29.672 1 52.75 262 PHE A C 1
ATOM 2133 O O . PHE A 1 262 ? 13.844 59.094 29.25 1 52.75 262 PHE A O 1
ATOM 2140 N N . PHE A 1 263 ? 13.18 57.031 29.031 1 50.88 263 PHE A N 1
ATOM 2141 C CA . PHE A 1 263 ? 13.016 57.312 27.609 1 50.88 263 PHE A CA 1
ATOM 2142 C C . PHE A 1 263 ? 11.781 58.156 27.375 1 50.88 263 PHE A C 1
ATOM 2144 O O . PHE A 1 263 ? 11.82 59.125 26.578 1 50.88 263 PHE A O 1
ATOM 2151 N N . ASP A 1 264 ? 10.617 57.906 27.812 1 50.22 264 ASP A N 1
ATOM 2152 C CA . ASP A 1 264 ? 9.469 58.781 27.562 1 50.22 264 ASP A CA 1
ATOM 2153 C C . ASP A 1 264 ? 8.602 58.906 28.812 1 50.22 264 ASP A C 1
ATOM 2155 O O . ASP A 1 264 ? 7.902 57.969 29.203 1 50.22 264 ASP A O 1
ATOM 2159 N N . GLN A 1 265 ? 8.961 59.875 29.5 1 48.88 265 GLN A N 1
ATOM 2160 C CA . GLN A 1 265 ? 8.25 60.219 30.734 1 48.88 265 GLN A CA 1
ATOM 2161 C C . GLN A 1 265 ? 6.742 60.094 30.547 1 48.88 265 GLN A C 1
ATOM 2163 O O . GLN A 1 265 ? 6.031 59.688 31.469 1 48.88 265 GLN A O 1
ATOM 2168 N N . LYS A 1 266 ? 6.34 60.625 29.5 1 47.53 266 LYS A N 1
ATOM 2169 C CA . LYS A 1 266 ? 4.91 60.531 29.219 1 47.53 266 LYS A CA 1
ATOM 2170 C C . LYS A 1 266 ? 4.426 59.094 29.219 1 47.53 266 LYS A C 1
ATOM 2172 O O . LYS A 1 266 ? 3.33 58.781 29.703 1 47.53 266 LYS A O 1
ATOM 2177 N N . PHE A 1 267 ? 5.246 58.344 28.672 1 50.22 267 PHE A N 1
ATOM 2178 C CA . PHE A 1 267 ? 4.883 56.938 28.578 1 50.22 267 PHE A CA 1
ATOM 2179 C C . PHE A 1 267 ? 4.891 56.281 29.969 1 50.22 267 PHE A C 1
ATOM 2181 O O . PHE A 1 267 ? 4.016 55.469 30.281 1 50.22 267 PHE A O 1
ATOM 2188 N N . PHE A 1 268 ? 5.918 56.719 30.75 1 52.09 268 PHE A N 1
ATOM 2189 C CA . PHE A 1 268 ? 6.027 56.219 32.125 1 52.09 268 PHE A CA 1
ATOM 2190 C C . PHE A 1 268 ? 4.797 56.562 32.938 1 52.09 268 PHE A C 1
ATOM 2192 O O . PHE A 1 268 ? 4.215 55.719 33.594 1 52.09 268 PHE A O 1
ATOM 2199 N N . PHE A 1 269 ? 4.523 57.781 32.875 1 51.72 269 PHE A N 1
ATOM 2200 C CA . PHE A 1 269 ? 3.4 58.219 33.719 1 51.72 269 PHE A CA 1
ATOM 2201 C C . PHE A 1 269 ? 2.088 57.656 33.156 1 51.72 269 PHE A C 1
ATOM 2203 O O . PHE A 1 269 ? 1.213 57.25 33.938 1 51.72 269 PHE A O 1
ATOM 2210 N N . ALA A 1 270 ? 1.969 57.75 31.969 1 50 270 ALA A N 1
ATOM 2211 C CA . ALA A 1 270 ? 0.731 57.281 31.375 1 50 270 ALA A CA 1
ATOM 2212 C C . ALA A 1 270 ? 0.558 55.781 31.625 1 50 270 ALA A C 1
ATOM 2214 O O . ALA A 1 270 ? -0.556 55.312 31.875 1 50 270 ALA A O 1
ATOM 2215 N N . TYR A 1 271 ? 1.667 55.094 31.688 1 52.78 271 TYR A N 1
ATOM 2216 C CA . TYR A 1 271 ? 1.566 53.625 31.688 1 52.78 271 TYR A CA 1
ATOM 2217 C C . TYR A 1 271 ? 1.938 53.062 33.062 1 52.78 271 TYR A C 1
ATOM 2219 O O . TYR A 1 271 ? 1.647 51.875 33.344 1 52.78 271 TYR A O 1
ATOM 2227 N N . ALA A 1 272 ? 2.73 53.906 33.812 1 57 272 ALA A N 1
ATOM 2228 C CA . ALA A 1 272 ? 2.945 53.531 35.219 1 57 272 ALA A CA 1
ATOM 2229 C C . ALA A 1 272 ? 1.671 52.938 35.844 1 57 272 ALA A C 1
ATOM 2231 O O . ALA A 1 272 ? 1.73 52.062 36.688 1 57 272 ALA A O 1
ATOM 2232 N N . GLY A 1 273 ? 0.724 53.438 35.281 1 56.22 273 GLY A N 1
ATOM 2233 C CA . GLY A 1 273 ? -0.535 52.906 35.781 1 56.22 273 GLY A CA 1
ATOM 2234 C C . GLY A 1 273 ? -0.738 51.438 35.406 1 56.22 273 GLY A C 1
ATOM 2235 O O . GLY A 1 273 ? -1.629 50.781 35.938 1 56.22 273 GLY A O 1
ATOM 2236 N N . LEU A 1 274 ? 0.01 51.031 34.438 1 60.59 274 LEU A N 1
ATOM 2237 C CA . LEU A 1 274 ? -0.148 49.656 34 1 60.59 274 LEU A CA 1
ATOM 2238 C C . LEU A 1 274 ? 0.611 48.688 34.906 1 60.59 274 LEU A C 1
ATOM 2240 O O . LEU A 1 274 ? 0.376 47.5 34.875 1 60.59 274 LEU A O 1
ATOM 2244 N N . LEU A 1 275 ? 1.51 49.312 35.688 1 59.44 275 LEU A N 1
ATOM 2245 C CA . LEU A 1 275 ? 2.32 48.5 36.594 1 59.44 275 LEU A CA 1
ATOM 2246 C C . LEU A 1 275 ? 1.63 48.312 37.938 1 59.44 275 LEU A C 1
ATOM 2248 O O . LEU A 1 275 ? 0.833 49.156 38.344 1 59.44 275 LEU A O 1
ATOM 2252 N N . THR A 1 276 ? 1.782 47.125 38.438 1 60.38 276 THR A N 1
ATOM 2253 C CA . THR A 1 276 ? 1.263 46.906 39.781 1 60.38 276 THR A CA 1
ATOM 2254 C C . THR A 1 276 ? 1.932 47.875 40.781 1 60.38 276 THR A C 1
ATOM 2256 O O . THR A 1 276 ? 2.994 48.438 40.5 1 60.38 276 THR A O 1
ATOM 2259 N N . ASP A 1 277 ? 1.218 48.094 41.875 1 58.12 277 ASP A N 1
ATOM 2260 C CA . ASP A 1 277 ? 1.748 48.938 42.938 1 58.12 277 ASP A CA 1
ATOM 2261 C C . ASP A 1 277 ? 3.162 48.5 43.312 1 58.12 277 ASP A C 1
ATOM 2263 O O . ASP A 1 277 ? 4.027 49.344 43.562 1 58.12 277 ASP A O 1
ATOM 2267 N N . GLU A 1 278 ? 3.342 47.281 43.375 1 60.19 278 GLU A N 1
ATOM 2268 C CA . GLU A 1 278 ? 4.641 46.75 43.75 1 60.19 278 GLU A CA 1
ATOM 2269 C C . GLU A 1 278 ? 5.711 47.062 42.719 1 60.19 278 GLU A C 1
ATOM 2271 O O . GLU A 1 278 ? 6.836 47.438 43.062 1 60.19 278 GLU A O 1
ATOM 2276 N N . GLN A 1 279 ? 5.25 47 41.531 1 59.88 279 GLN A N 1
ATOM 2277 C CA . GLN A 1 279 ? 6.191 47.25 40.438 1 59.88 279 GLN A CA 1
ATOM 2278 C C . GLN A 1 279 ? 6.523 48.75 40.344 1 59.88 279 GLN A C 1
ATOM 2280 O O . GLN A 1 279 ? 7.676 49.125 40.094 1 59.88 279 GLN A O 1
ATOM 2285 N N . GLN A 1 280 ? 5.488 49.406 40.594 1 57.53 280 GLN A N 1
ATOM 2286 C CA . GLN A 1 280 ? 5.664 50.844 40.656 1 57.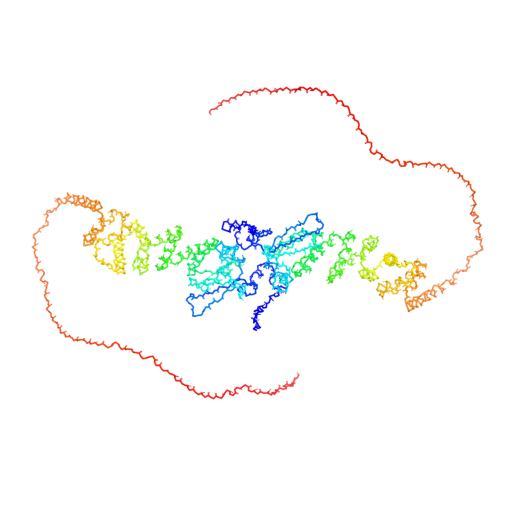53 280 GLN A CA 1
ATOM 2287 C C . GLN A 1 280 ? 6.617 51.25 41.781 1 57.53 280 GLN A C 1
ATOM 2289 O O . GLN A 1 280 ? 7.504 52.094 41.562 1 57.53 280 GLN A O 1
ATOM 2294 N N . LYS A 1 281 ? 6.355 50.656 42.875 1 58.47 281 LYS A N 1
ATOM 2295 C CA . LYS A 1 281 ? 7.195 50.938 44.062 1 58.47 281 LYS A CA 1
ATOM 2296 C C . LYS A 1 281 ? 8.648 50.531 43.781 1 58.47 281 LYS A C 1
ATOM 2298 O O . LYS A 1 281 ? 9.57 51.281 44.156 1 58.47 281 LYS A O 1
ATOM 2303 N N . ASN A 1 282 ? 8.82 49.531 43.219 1 58.22 282 ASN A N 1
ATOM 2304 C CA . ASN A 1 282 ? 10.164 49.031 42.938 1 58.22 282 ASN A CA 1
ATOM 2305 C C . ASN A 1 282 ? 10.898 49.969 41.938 1 58.22 282 ASN A C 1
ATOM 2307 O O . ASN A 1 282 ? 12.094 50.219 42.125 1 58.22 282 ASN A O 1
ATOM 2311 N N . ILE A 1 283 ? 10.109 50.406 41.125 1 56.56 283 ILE A N 1
ATOM 2312 C CA . ILE A 1 283 ? 10.656 51.344 40.156 1 56.56 283 ILE A CA 1
ATOM 2313 C C . ILE A 1 283 ? 10.992 52.656 40.812 1 56.56 283 ILE A C 1
ATOM 2315 O O . ILE A 1 283 ? 12.062 53.219 40.594 1 56.56 283 ILE A O 1
ATOM 2319 N N . LEU A 1 284 ? 10.023 53.062 41.594 1 54.25 284 LEU A N 1
ATOM 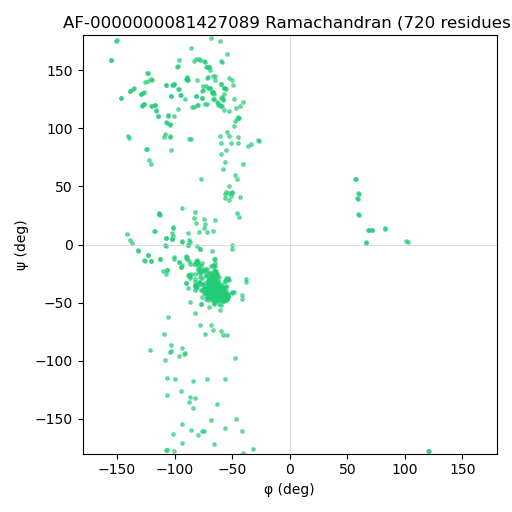2320 C CA . LEU A 1 284 ? 10.234 54.312 42.312 1 54.25 284 LEU A CA 1
ATOM 2321 C C . LEU A 1 284 ? 11.422 54.219 43.25 1 54.25 284 LEU A C 1
ATOM 2323 O O . LEU A 1 284 ? 12.219 55.156 43.375 1 54.25 284 LEU A O 1
ATOM 2327 N N . ASN A 1 285 ? 11.594 53.188 43.844 1 56.91 285 ASN A N 1
ATOM 2328 C CA . ASN A 1 285 ? 12.703 52.969 44.75 1 56.91 285 ASN A CA 1
ATOM 2329 C C . ASN A 1 285 ? 14.047 52.938 44.031 1 56.91 285 ASN A C 1
ATOM 2331 O O . ASN A 1 285 ? 15.039 53.469 44.531 1 56.91 285 ASN A O 1
ATOM 2335 N N . ASN A 1 286 ? 14 52.5 42.906 1 53.19 286 ASN A N 1
ATOM 2336 C CA . ASN A 1 286 ? 15.242 52.438 42.125 1 53.19 286 ASN A CA 1
ATOM 2337 C C . ASN A 1 286 ? 15.594 53.781 41.531 1 53.19 286 ASN A C 1
ATOM 2339 O O . ASN A 1 286 ? 16.766 54.125 41.406 1 53.19 286 ASN A O 1
ATOM 2343 N N . LEU A 1 287 ? 14.562 54.5 41.188 1 48.44 287 LEU A N 1
ATOM 2344 C CA . LEU A 1 287 ? 14.758 55.875 40.719 1 48.44 287 LEU A CA 1
ATOM 2345 C C . LEU A 1 287 ? 15.328 56.75 41.812 1 48.44 287 LEU A C 1
ATOM 2347 O O . LEU A 1 287 ? 16.219 57.562 41.562 1 48.44 287 LEU A O 1
ATOM 2351 N N . THR A 1 288 ? 14.781 56.594 42.906 1 48.91 288 THR A N 1
ATOM 2352 C CA . THR A 1 288 ? 15.258 57.375 44.031 1 48.91 288 THR A CA 1
ATOM 2353 C C . THR A 1 288 ? 16.688 57 44.406 1 48.91 288 THR A C 1
ATOM 2355 O O . THR A 1 288 ? 17.484 57.844 44.812 1 48.91 288 THR A O 1
ATOM 2358 N N . SER A 1 289 ? 17.062 55.875 44.125 1 49.25 289 SER A N 1
ATOM 2359 C CA . SER A 1 289 ? 18.422 55.469 44.469 1 49.25 289 SER A CA 1
ATOM 2360 C C . SER A 1 289 ? 19.438 56.031 43.469 1 49.25 289 SER A C 1
ATOM 2362 O O . SER A 1 289 ? 20.531 56.438 43.844 1 49.25 289 SER A O 1
ATOM 2364 N N . ASP A 1 290 ? 19.141 56.188 42.281 1 44.38 290 ASP A N 1
ATOM 2365 C CA . ASP A 1 290 ? 20.062 56.688 41.281 1 44.38 290 ASP A CA 1
ATOM 2366 C C . ASP A 1 290 ? 20.156 58.219 41.344 1 44.38 290 ASP A C 1
ATOM 2368 O O . ASP A 1 290 ? 21.234 58.781 41.156 1 44.38 290 ASP A O 1
ATOM 2372 N N . ILE A 1 291 ? 19.156 58.906 41.594 1 41.56 291 ILE A N 1
ATOM 2373 C CA . ILE A 1 291 ? 19.203 60.375 41.781 1 41.56 291 ILE A CA 1
ATOM 2374 C C . ILE A 1 291 ? 20.062 60.719 43 1 41.56 291 ILE A C 1
ATOM 2376 O O . ILE A 1 291 ? 20.859 61.656 42.938 1 41.56 291 ILE A O 1
ATOM 2380 N N . GLN A 1 292 ? 20.188 59.938 43.938 1 40.09 292 GLN A N 1
ATOM 2381 C CA . GLN A 1 292 ? 21.016 60.219 45.094 1 40.09 292 GLN A CA 1
ATOM 2382 C C . GLN A 1 292 ? 22.484 59.969 44.781 1 40.09 292 GLN A C 1
ATOM 2384 O O . GLN A 1 292 ? 23.359 60.688 45.25 1 40.09 292 GLN A O 1
ATOM 2389 N N . HIS A 1 293 ? 22.875 59.156 43.844 1 40.44 293 HIS A N 1
ATOM 2390 C CA . HIS A 1 293 ? 24.297 58.906 43.594 1 40.44 293 HIS A CA 1
ATOM 2391 C C . HIS A 1 293 ? 24.891 59.938 42.656 1 40.44 293 HIS A C 1
ATOM 2393 O O . HIS A 1 293 ? 26.094 60.156 42.656 1 40.44 293 HIS A O 1
ATOM 2399 N N . HIS A 1 294 ? 24.234 60.656 41.75 1 36.09 294 HIS A N 1
ATOM 2400 C CA . HIS A 1 294 ? 24.844 61.688 40.906 1 36.09 294 HIS A CA 1
ATOM 2401 C C . HIS A 1 294 ? 25.047 63 41.656 1 36.09 294 HIS A C 1
ATOM 2403 O O . HIS A 1 294 ? 25.75 63.875 41.219 1 36.09 294 HIS A O 1
ATOM 2409 N N . SER A 1 295 ? 24.5 63.375 42.75 1 35.53 295 SER A N 1
ATOM 2410 C CA . SER A 1 295 ? 24.703 64.625 43.469 1 35.53 295 SER A CA 1
ATOM 2411 C C . SER A 1 295 ? 26.047 64.688 44.188 1 35.53 295 SER A C 1
ATOM 2413 O O . SER A 1 295 ? 26.625 65.75 44.406 1 35.53 295 SER A O 1
ATOM 2415 N N . HIS A 1 296 ? 26.766 63.656 44.562 1 35.62 296 HIS A N 1
ATOM 2416 C CA . HIS A 1 296 ? 27.953 63.844 45.375 1 35.62 296 HIS A CA 1
ATOM 2417 C C . HIS A 1 296 ? 29.188 64.125 44.531 1 35.62 296 HIS A C 1
ATOM 2419 O O . HIS A 1 296 ? 30.25 64.438 45.062 1 35.62 296 HIS A O 1
ATOM 2425 N N . LYS A 1 297 ? 29.406 63.938 43.281 1 34.22 297 LYS A N 1
ATOM 2426 C CA . LYS A 1 297 ? 30.734 64.062 42.688 1 34.22 297 LYS A CA 1
ATOM 2427 C C . LYS A 1 297 ? 31.031 65.5 42.25 1 34.22 297 LYS A C 1
ATOM 2429 O O . LYS A 1 297 ? 32.188 65.938 42.188 1 34.22 297 LYS A O 1
ATOM 2434 N N . ASN A 1 298 ? 30.156 66.438 41.688 1 30.12 298 ASN A N 1
ATOM 2435 C CA . ASN A 1 298 ? 30.609 67.625 40.969 1 30.12 298 ASN A CA 1
ATOM 2436 C C . ASN A 1 298 ? 30.938 68.75 41.906 1 30.12 298 ASN A C 1
ATOM 2438 O O . ASN A 1 298 ? 31.016 69.938 41.469 1 30.12 298 ASN A O 1
ATOM 2442 N N . HIS A 1 299 ? 31.25 68.688 43.125 1 30.73 299 HIS A N 1
ATOM 2443 C CA . HIS A 1 299 ? 31.578 69.938 43.844 1 30.73 299 HIS A CA 1
ATOM 2444 C C . HIS A 1 299 ? 32.938 70.5 43.406 1 30.73 299 HIS A C 1
ATOM 2446 O O . HIS A 1 299 ? 33.375 71.5 43.906 1 30.73 299 HIS A O 1
ATOM 2452 N N . ARG A 1 300 ? 33.875 69.812 42.844 1 28.14 300 ARG A N 1
ATOM 2453 C CA . ARG A 1 300 ? 35.188 70.438 42.906 1 28.14 300 ARG A CA 1
ATOM 2454 C C . ARG A 1 300 ? 35.25 71.625 41.938 1 28.14 300 ARG A C 1
ATOM 2456 O O . ARG A 1 300 ? 35.75 72.688 42.281 1 28.14 300 ARG A O 1
ATOM 2463 N N . HIS A 1 301 ? 35.406 71.438 40.562 1 24.45 301 HIS A N 1
ATOM 2464 C CA . HIS A 1 301 ? 36.156 72.312 39.656 1 24.45 301 HIS A CA 1
ATOM 2465 C C . HIS A 1 301 ? 35.312 73.5 39.25 1 24.45 301 HIS A C 1
ATOM 2467 O O . HIS A 1 301 ? 35.656 74.188 38.281 1 24.45 301 HIS A O 1
ATOM 2473 N N . LEU A 1 302 ? 34.25 73.938 39.844 1 23.14 302 LEU A N 1
ATOM 2474 C CA . LEU A 1 302 ? 33.5 74.875 39.062 1 23.14 302 LEU A CA 1
ATOM 2475 C C . LEU A 1 302 ? 34.219 76.25 39.031 1 23.14 302 LEU A C 1
ATOM 2477 O O . LEU A 1 302 ? 33.719 77.25 39.562 1 23.14 302 LEU A O 1
ATOM 2481 N N . SER A 1 303 ? 35.562 76.188 39.312 1 20.89 303 SER A N 1
ATOM 2482 C CA . SER A 1 303 ? 36.062 77.562 39.656 1 20.89 303 SER A CA 1
ATOM 2483 C C . SER A 1 303 ? 35.844 78.5 38.5 1 20.89 303 SER A C 1
ATOM 2485 O O . SER A 1 303 ? 35.438 79.688 38.75 1 20.89 303 SER A O 1
ATOM 2487 N N . ASN A 1 304 ? 36.625 78.438 37.406 1 19.61 304 ASN A N 1
ATOM 2488 C CA . ASN A 1 304 ? 37.031 79.625 36.656 1 19.61 304 ASN A CA 1
ATOM 2489 C C . ASN A 1 304 ? 35.875 80.125 35.781 1 19.61 304 ASN A C 1
ATOM 2491 O O . ASN A 1 304 ? 36.125 80.938 34.875 1 19.61 304 ASN A O 1
ATOM 2495 N N . MET A 1 305 ? 34.906 79.25 35.438 1 18.44 305 MET A N 1
ATOM 2496 C CA . MET A 1 305 ? 34.156 79.75 34.281 1 18.44 305 MET A CA 1
ATOM 2497 C C . MET A 1 305 ? 33.469 81.125 34.625 1 18.44 305 MET A C 1
ATOM 2499 O O . MET A 1 305 ? 32.656 81.188 35.531 1 18.44 305 MET A O 1
ATOM 2503 N N . ASP A 1 306 ? 34.156 82.188 34.312 1 18.83 306 ASP A N 1
ATOM 2504 C CA . ASP A 1 306 ? 33.812 83.562 34.406 1 18.83 306 ASP A CA 1
ATOM 2505 C C . ASP A 1 306 ? 32.375 83.812 33.969 1 18.83 306 ASP A C 1
ATOM 2507 O O . ASP A 1 306 ? 31.75 82.938 33.344 1 18.83 306 ASP A O 1
ATOM 2511 N N . GLY A 1 307 ? 32.031 85.188 33.594 1 17.33 307 GLY A N 1
ATOM 2512 C CA . GLY A 1 307 ? 30.922 86.125 33.812 1 17.33 307 GLY A CA 1
ATOM 2513 C C . GLY A 1 307 ? 29.75 85.938 32.875 1 17.33 307 GLY A C 1
ATOM 2514 O O . GLY A 1 307 ? 28.609 86.188 33.219 1 17.33 307 GLY A O 1
ATOM 2515 N N . GLY A 1 308 ? 30.062 86.062 31.422 1 17.97 308 GLY A N 1
ATOM 2516 C CA . GLY A 1 308 ? 29.219 86.812 30.547 1 17.97 308 GLY A CA 1
ATOM 2517 C C . GLY A 1 308 ? 27.859 86.25 30.328 1 17.97 308 GLY A C 1
ATOM 2518 O O . GLY A 1 308 ? 27.688 85 30.406 1 17.97 308 GLY A O 1
ATOM 2519 N N . PHE A 1 309 ? 26.672 87.062 30.438 1 17.72 309 PHE A N 1
ATOM 2520 C CA . PHE A 1 309 ? 25.219 87 30.625 1 17.72 309 PHE A CA 1
ATOM 2521 C C . PHE A 1 309 ? 24.578 86.125 29.562 1 17.72 309 PHE A C 1
ATOM 2523 O O . PHE A 1 309 ? 25.219 85.75 28.578 1 17.72 309 PHE A O 1
ATOM 2530 N N . ALA A 1 310 ? 23.141 86.312 29.25 1 16.17 310 ALA A N 1
ATOM 2531 C CA . ALA A 1 310 ? 21.688 86.188 29.297 1 16.17 310 ALA A CA 1
ATOM 2532 C C . ALA A 1 310 ? 21.094 86.188 27.891 1 16.17 310 ALA A C 1
ATOM 2534 O O . ALA A 1 310 ? 19.875 86.25 27.734 1 16.17 310 ALA A O 1
ATOM 2535 N N . ASN A 1 311 ? 21.75 86.125 26.75 1 15.45 311 ASN A N 1
ATOM 2536 C CA . ASN A 1 311 ? 21.219 86.75 25.531 1 15.45 311 ASN A CA 1
ATOM 2537 C C . ASN A 1 311 ? 19.906 86.062 25.109 1 15.45 311 ASN A C 1
ATOM 2539 O O . ASN A 1 311 ? 19.719 84.875 25.328 1 15.45 311 ASN A O 1
ATOM 2543 N N . SER A 1 312 ? 18.812 86.938 24.484 1 16.38 312 SER A N 1
ATOM 2544 C CA . SER A 1 312 ? 17.422 87.188 24.203 1 16.38 312 SER A CA 1
ATOM 2545 C C . SER A 1 312 ? 16.922 86.438 23 1 16.38 312 SER A C 1
ATOM 2547 O O . SER A 1 312 ? 15.891 86.75 22.406 1 16.38 312 SER A O 1
ATOM 2549 N N . TYR A 1 313 ? 17.438 85.25 22.562 1 16.08 313 TYR A N 1
ATOM 2550 C CA . TYR A 1 313 ? 17.109 84.875 21.188 1 16.08 313 TYR A CA 1
ATOM 2551 C C . TYR A 1 313 ? 15.602 84.875 20.984 1 16.08 313 TYR A C 1
ATOM 2553 O O . TYR A 1 313 ? 14.875 84.188 21.703 1 16.08 313 TYR A O 1
ATOM 2561 N N . VAL A 1 314 ? 14.938 86.062 20.391 1 16.28 314 VAL A N 1
ATOM 2562 C CA . VAL A 1 314 ? 13.617 86.562 20.031 1 16.28 314 VAL A CA 1
ATOM 2563 C C . VAL A 1 314 ? 12.969 85.625 19 1 16.28 314 VAL A C 1
ATOM 2565 O O . VAL A 1 314 ? 13.477 85.5 17.891 1 16.28 314 VAL A O 1
ATOM 2568 N N . PHE A 1 315 ? 12.43 84.5 19.312 1 16.09 315 PHE A N 1
ATOM 2569 C CA . PHE A 1 315 ? 11.734 83.625 18.406 1 16.09 315 PHE A CA 1
ATOM 2570 C C . PHE A 1 315 ? 10.602 84.312 17.672 1 16.09 315 PHE A C 1
ATOM 2572 O O . PHE A 1 315 ? 9.633 84.75 18.297 1 16.09 315 PHE A O 1
ATOM 2579 N N . GLY A 1 316 ? 10.914 85.062 16.562 1 15.49 316 GLY A N 1
ATOM 2580 C CA . GLY A 1 316 ? 9.984 85.938 15.805 1 15.49 316 GLY A CA 1
ATOM 2581 C C . GLY A 1 316 ? 8.758 85.188 15.336 1 15.49 316 GLY A C 1
ATOM 2582 O O . GLY A 1 316 ? 8.812 83.938 15.102 1 15.49 316 GLY A O 1
ATOM 2583 N N . HIS A 1 317 ? 7.488 85.75 15.516 1 15.41 317 HIS A N 1
ATOM 2584 C CA . HIS A 1 317 ? 6.062 85.438 15.453 1 15.41 317 HIS A CA 1
ATOM 2585 C C . HIS A 1 317 ? 5.586 85.312 14.008 1 15.41 317 HIS A C 1
ATOM 2587 O O . HIS A 1 317 ? 4.395 85.125 13.758 1 15.41 317 HIS A O 1
ATOM 2593 N N . SER A 1 318 ? 6.449 85.125 12.93 1 15.72 318 SER A N 1
ATOM 2594 C CA . SER A 1 318 ? 5.742 85.688 11.797 1 15.72 318 SER A CA 1
ATOM 2595 C C . SER A 1 318 ? 4.398 85.062 11.57 1 15.72 318 SER A C 1
ATOM 2597 O O . SER A 1 318 ? 4.289 83.812 11.688 1 15.72 318 SER A O 1
ATOM 2599 N N . SER A 1 319 ? 3.225 85.812 11.406 1 15.71 319 SER A N 1
ATOM 2600 C CA . SER A 1 319 ? 1.769 85.812 11.492 1 15.71 319 SER A CA 1
ATOM 2601 C C . SER A 1 319 ? 1.123 85.125 10.328 1 15.71 319 SER A C 1
ATOM 2603 O O . SER A 1 319 ? -0.037 84.688 10.406 1 15.71 319 SER A O 1
ATOM 2605 N N . GLY A 1 320 ? 1.739 85 9.102 1 16.05 320 GLY A N 1
ATOM 2606 C CA . GLY A 1 320 ? 0.812 85.375 8.039 1 16.05 320 GLY A CA 1
ATOM 2607 C C . GLY A 1 320 ? -0.232 84.312 7.781 1 16.05 320 GLY A C 1
ATOM 2608 O O . GLY A 1 320 ? 0.05 83.125 7.91 1 16.05 320 GLY A O 1
ATOM 2609 N N . LEU A 1 321 ? -1.618 84.562 7.57 1 15.7 321 LEU A N 1
ATOM 2610 C CA . LEU A 1 321 ? -2.973 84.062 7.719 1 15.7 321 LEU A CA 1
ATOM 2611 C C . LEU A 1 321 ? -3.326 83.125 6.574 1 15.7 321 LEU A C 1
ATOM 2613 O O . LEU A 1 321 ? -4.121 82.188 6.746 1 15.7 321 LEU A O 1
ATOM 2617 N N . PRO A 1 322 ? -2.674 83 5.348 1 16.19 322 PRO A N 1
ATOM 2618 C CA . PRO A 1 322 ? -3.752 83.25 4.395 1 16.19 322 PRO A CA 1
ATOM 2619 C C . PRO A 1 322 ? -4.84 82.188 4.414 1 16.19 322 PRO A C 1
ATOM 2621 O O . PRO A 1 322 ? -4.633 81.062 4.953 1 16.19 322 PRO A O 1
ATOM 2624 N N . SER A 1 323 ? -5.82 82.25 3.426 1 15.52 323 SER A N 1
ATOM 2625 C CA . SER A 1 323 ? -7.262 82.125 3.25 1 15.52 323 SER A CA 1
ATOM 2626 C C . SER A 1 323 ? -7.652 80.688 3.023 1 15.52 323 SER A C 1
ATOM 2628 O O . SER A 1 323 ? -6.785 79.812 2.893 1 15.52 323 SER A O 1
ATOM 2630 N N . HIS A 1 324 ? -8.547 80.375 1.906 1 16.03 324 HIS A N 1
ATOM 2631 C CA . HIS A 1 324 ? -9.953 80 1.931 1 16.03 324 HIS A CA 1
ATOM 2632 C C . HIS A 1 324 ? -10.102 78.5 1.641 1 16.03 324 HIS A C 1
ATOM 2634 O O . HIS A 1 324 ? -10.773 77.812 2.387 1 16.03 324 HIS A O 1
ATOM 2640 N N . GLY A 1 325 ? -9.656 77.938 0.34 1 15.95 325 GLY A N 1
ATOM 2641 C CA . GLY A 1 325 ? -10.688 77.5 -0.578 1 15.95 325 GLY A CA 1
ATOM 2642 C C . GLY A 1 325 ? -11.07 76.062 -0.37 1 15.95 325 GLY A C 1
ATOM 2643 O O . GLY A 1 325 ? -10.273 75.25 0.146 1 15.95 325 GLY A O 1
ATOM 2644 N N . SER A 1 326 ? -12.391 75.562 -0.512 1 15.88 326 SER A N 1
ATOM 2645 C CA . SER A 1 326 ? -13.297 74.562 -0.035 1 15.88 326 SER A CA 1
ATOM 2646 C C . SER A 1 326 ? -13.031 73.188 -0.73 1 15.88 326 SER A C 1
ATOM 2648 O O . SER A 1 326 ? -13.484 72.188 -0.268 1 15.88 326 SER A O 1
ATOM 2650 N N . PRO A 1 327 ? -12.023 73 -1.742 1 15.88 327 PRO A N 1
ATOM 2651 C CA . PRO A 1 327 ? -12.773 72.375 -2.842 1 15.88 327 PRO A CA 1
ATOM 2652 C C . PRO A 1 327 ? -13.312 71 -2.484 1 15.88 327 PRO A C 1
ATOM 2654 O O . PRO A 1 327 ? -12.68 70.312 -1.718 1 15.88 327 PRO A O 1
ATOM 2657 N N . VAL A 1 328 ? -14.484 70.688 -2.926 1 15.55 328 VAL A N 1
ATOM 2658 C CA . VAL A 1 328 ? -15.641 69.875 -2.631 1 15.55 328 VAL A CA 1
ATOM 2659 C C . VAL A 1 328 ? -15.281 68.375 -2.879 1 15.55 328 VAL A C 1
ATOM 2661 O O . VAL A 1 328 ? -14.172 68.062 -3.312 1 15.55 328 VAL A O 1
ATOM 2664 N N . TYR A 1 329 ? -15.992 67.75 -3.916 1 15.59 329 TYR A N 1
ATOM 2665 C CA . TYR A 1 329 ? -17.141 66.875 -3.711 1 15.59 329 TYR A CA 1
ATOM 2666 C C . TYR A 1 329 ? -16.75 65.375 -3.877 1 15.59 329 TYR A C 1
ATOM 2668 O O . TYR A 1 329 ? -16.906 64.562 -2.957 1 15.59 329 TYR A O 1
ATOM 2676 N N . GLY A 1 330 ? -16.797 64.812 -5.281 1 15.54 330 GLY A N 1
ATOM 2677 C CA . GLY A 1 330 ? -17.828 63.906 -5.816 1 15.54 330 GLY A CA 1
ATOM 2678 C C . GLY A 1 330 ? -17.406 62.438 -5.848 1 15.54 330 GLY A C 1
ATOM 2679 O O . GLY A 1 330 ? -16.266 62.125 -6.195 1 15.54 330 GLY A O 1
ATOM 2680 N N . TYR A 1 331 ? -17.938 61.531 -5.047 1 16.58 331 TYR A N 1
ATOM 2681 C CA . TYR A 1 331 ? -17.906 60.094 -4.797 1 16.58 331 TYR A CA 1
ATOM 2682 C C . TYR A 1 331 ? -18.25 59.312 -6.059 1 16.58 331 TYR A C 1
ATOM 2684 O O . TYR A 1 331 ? -19.406 58.938 -6.285 1 16.58 331 TYR A O 1
ATOM 2692 N N . ARG A 1 332 ? -17.641 59.688 -7.312 1 15.83 332 ARG A N 1
ATOM 2693 C CA . ARG A 1 332 ? -18.391 59.125 -8.422 1 15.83 332 ARG A CA 1
ATOM 2694 C C . ARG A 1 332 ? -18.656 57.656 -8.203 1 15.83 332 ARG A C 1
ATOM 2696 O O . ARG A 1 332 ? -17.75 56.906 -7.824 1 15.83 332 ARG A O 1
ATOM 2703 N N . SER A 1 333 ? -20 57.281 -8.281 1 15.66 333 SER A N 1
ATOM 2704 C CA . SER A 1 333 ? -20.953 56.188 -8.07 1 15.66 333 SER A CA 1
ATOM 2705 C C . SER A 1 333 ? -20.578 54.938 -8.867 1 15.66 333 SER A C 1
ATOM 2707 O O . SER A 1 333 ? -19.516 54.906 -9.5 1 15.66 333 SER A O 1
ATOM 2709 N N . PHE A 1 334 ? -21.516 54.5 -9.93 1 16.09 334 PHE A N 1
ATOM 2710 C CA . PHE A 1 334 ? -22.516 53.438 -10.016 1 16.09 334 PHE A CA 1
ATOM 2711 C C . PHE A 1 334 ? -22.047 52.344 -10.953 1 16.09 334 PHE A C 1
ATOM 2713 O O . PHE A 1 334 ? -22.078 51.156 -10.586 1 16.09 334 PHE A O 1
ATOM 2720 N N . MET A 1 335 ? -22.062 52.406 -12.43 1 15.51 335 MET A N 1
ATOM 2721 C CA . MET A 1 335 ? -23 51.75 -13.312 1 15.51 335 MET A CA 1
ATOM 2722 C C . MET A 1 335 ? -22.438 50.438 -13.836 1 15.51 335 MET A C 1
ATOM 2724 O O . MET A 1 335 ? -21.297 50.406 -14.305 1 15.51 335 MET A O 1
ATOM 2728 N N . ILE A 1 336 ? -23.047 49.188 -13.531 1 17.72 336 ILE A N 1
ATOM 2729 C CA . ILE A 1 336 ? -23.109 47.75 -13.844 1 17.72 336 ILE A CA 1
ATOM 2730 C C . ILE A 1 336 ? -23.422 47.562 -15.328 1 17.72 336 ILE A C 1
ATOM 2732 O O . ILE A 1 336 ? -23.812 46.469 -15.742 1 17.72 336 ILE A O 1
ATOM 2736 N N . SER A 1 337 ? -22.875 48.25 -16.391 1 15.89 337 SER A N 1
ATOM 2737 C CA . SER A 1 337 ? -23.578 48.188 -17.672 1 15.89 337 SER A CA 1
ATOM 2738 C C . SER A 1 337 ? -23.797 46.75 -18.094 1 15.89 337 SER A C 1
ATOM 2740 O O . SER A 1 337 ? -23.062 45.844 -17.672 1 15.89 337 SER A O 1
ATOM 2742 N N . ASP A 1 338 ? -24.859 46.5 -19.219 1 16.66 338 ASP A N 1
ATOM 2743 C CA . ASP A 1 338 ? -25.922 45.75 -19.891 1 16.66 338 ASP A CA 1
ATOM 2744 C C . ASP A 1 338 ? -25.344 44.594 -20.719 1 16.66 338 ASP A C 1
ATOM 2746 O O . ASP A 1 338 ? -24.141 44.562 -21 1 16.66 338 ASP A O 1
ATOM 2750 N N . TYR A 1 339 ? -26.312 44 -21.766 1 17.52 339 TYR A N 1
ATOM 2751 C CA . TYR A 1 339 ? -26.875 42.812 -22.406 1 17.52 339 TYR A CA 1
ATOM 2752 C C . TYR A 1 339 ? -26.109 42.469 -23.672 1 17.52 339 TYR A C 1
ATOM 2754 O O . TYR A 1 339 ? -26.312 41.406 -24.266 1 17.52 339 TYR A O 1
ATOM 2762 N N . SER A 1 340 ? -25.266 43.188 -24.453 1 16.67 340 SER A N 1
ATOM 2763 C CA . SER A 1 340 ? -25.625 43.219 -25.859 1 16.67 340 SER A CA 1
ATOM 2764 C C . SER A 1 340 ? -25.484 41.812 -26.484 1 16.67 340 SER A C 1
ATOM 2766 O O . SER A 1 340 ? -24.578 41.062 -26.125 1 16.67 340 SER A O 1
ATOM 2768 N N . ASP A 1 341 ? -26.438 41.375 -27.547 1 17.14 341 ASP A N 1
ATOM 2769 C CA . ASP A 1 341 ? -27.172 40.375 -28.312 1 17.14 341 ASP A CA 1
ATOM 2770 C C . ASP A 1 341 ? -26.266 39.688 -29.328 1 17.14 341 ASP A C 1
ATOM 2772 O O . ASP A 1 341 ? -26.562 38.594 -29.766 1 17.14 341 ASP A O 1
ATOM 2776 N N . SER A 1 342 ? -25.359 40.406 -30.172 1 16.86 342 SER A N 1
ATOM 2777 C CA . SER A 1 342 ? -25.562 40.25 -31.609 1 16.86 342 SER A CA 1
ATOM 2778 C C . SER A 1 342 ? -25.219 38.844 -32.062 1 16.86 342 SER A C 1
ATOM 2780 O O . SER A 1 342 ? -24.484 38.125 -31.391 1 16.86 342 SER A O 1
ATOM 2782 N N . ASP A 1 343 ? -25.422 38.531 -33.469 1 16.89 343 ASP A N 1
ATOM 2783 C CA . ASP A 1 343 ? -26 37.656 -34.5 1 16.89 343 ASP A CA 1
ATOM 2784 C C . ASP A 1 343 ? -25 36.562 -34.875 1 16.89 343 ASP A C 1
ATOM 2786 O O . ASP A 1 343 ? -25.344 35.375 -34.844 1 16.89 343 ASP A O 1
ATOM 2790 N N . SER A 1 344 ? -24.141 36.875 -36.031 1 16.62 344 SER A N 1
ATOM 2791 C CA . SER A 1 344 ? -24.344 36.281 -37.344 1 16.62 344 SER A CA 1
ATOM 2792 C C . SER A 1 344 ? -23.594 34.938 -37.469 1 16.62 344 SER A C 1
ATOM 2794 O O . SER A 1 344 ? -22.844 34.562 -36.562 1 16.62 344 SER A O 1
ATOM 2796 N N . ASN A 1 345 ? -22.891 34.781 -38.688 1 16.61 345 ASN A N 1
ATOM 2797 C CA . ASN A 1 345 ? -22.969 33.906 -39.844 1 16.61 345 ASN A CA 1
ATOM 2798 C C . ASN A 1 345 ? -22.031 32.719 -39.688 1 16.61 345 ASN A C 1
ATOM 2800 O O . ASN A 1 345 ? -21.219 32.656 -38.75 1 16.61 345 ASN A O 1
ATOM 2804 N N . ASP A 1 346 ? -21.125 32.531 -40.75 1 17.39 346 ASP A N 1
ATOM 2805 C CA . ASP A 1 346 ? -20.984 31.516 -41.781 1 17.39 346 ASP A CA 1
ATOM 2806 C C . ASP A 1 346 ? -19.859 30.547 -41.469 1 17.39 346 ASP A C 1
ATOM 2808 O O . ASP A 1 346 ? -18.703 30.953 -41.281 1 17.39 346 ASP A O 1
ATOM 2812 N N . ASP A 1 347 ? -20.109 29.594 -40.656 1 16.56 347 ASP A N 1
ATOM 2813 C CA . ASP A 1 347 ? -19.156 28.562 -40.281 1 16.56 347 ASP A CA 1
ATOM 2814 C C . ASP A 1 347 ? -18.609 27.828 -41.5 1 16.56 347 ASP A C 1
ATOM 2816 O O . ASP A 1 347 ? -19.234 26.875 -41.969 1 16.56 347 ASP A O 1
ATOM 2820 N N . PRO A 1 348 ? -18.312 28.484 -42.594 1 16.95 348 PRO A N 1
ATOM 2821 C CA . PRO A 1 348 ? -18.297 27.516 -43.688 1 16.95 348 PRO A CA 1
ATOM 2822 C C . PRO A 1 348 ? -17.188 26.469 -43.531 1 16.95 348 PRO A C 1
ATOM 2824 O O . PRO A 1 348 ? -16.859 25.781 -44.5 1 16.95 348 PRO A O 1
ATOM 2827 N N . ARG A 1 349 ? -16.688 26.266 -42.312 1 16.61 349 ARG A N 1
ATOM 2828 C CA . ARG A 1 349 ? -15.383 25.625 -42.438 1 16.61 349 ARG A CA 1
ATOM 2829 C C . ARG A 1 349 ? -15.438 24.438 -43.406 1 16.61 349 ARG A C 1
ATOM 2831 O O . ARG A 1 349 ? -14.609 24.328 -44.312 1 16.61 349 ARG A O 1
ATOM 2838 N N . LEU A 1 350 ? -15.57 23.234 -42.938 1 15.73 350 LEU A N 1
ATOM 2839 C CA . LEU A 1 350 ? -14.602 22.156 -43.094 1 15.73 350 LEU A CA 1
ATOM 2840 C C . LEU A 1 350 ? -14.922 21.297 -44.312 1 15.73 350 LEU A C 1
ATOM 2842 O O . LEU A 1 350 ? -14.547 20.125 -44.344 1 15.73 350 LEU A O 1
ATOM 2846 N N . ALA A 1 351 ? -15.5 21.781 -45.406 1 15.54 351 ALA A N 1
ATOM 2847 C CA . ALA A 1 351 ? -15.961 20.656 -46.25 1 15.54 351 ALA A CA 1
ATOM 2848 C C . ALA A 1 351 ? -14.805 19.734 -46.625 1 15.54 351 ALA A C 1
ATOM 2850 O O . ALA A 1 351 ? -14.883 18.516 -46.438 1 15.54 351 ALA A O 1
ATOM 2851 N N . THR A 1 352 ? -13.977 20.156 -47.625 1 16.05 352 THR A N 1
ATOM 2852 C CA . THR A 1 352 ? -14.016 19.438 -48.906 1 16.05 352 THR A CA 1
ATOM 2853 C C . THR A 1 352 ? -13.086 18.234 -48.875 1 16.05 352 THR A C 1
ATOM 2855 O O . THR A 1 352 ? -12.148 18.188 -48.062 1 16.05 352 THR A O 1
ATOM 2858 N N . ARG A 1 353 ? -13.172 17.266 -49.969 1 16.94 353 ARG A N 1
ATOM 2859 C CA . ARG A 1 353 ? -13.047 15.914 -50.5 1 16.94 353 ARG A CA 1
ATOM 2860 C C . ARG A 1 353 ? -11.578 15.555 -50.75 1 16.94 353 ARG A C 1
ATOM 2862 O O . ARG A 1 353 ? -11.125 14.477 -50.344 1 16.94 353 ARG A O 1
ATOM 2869 N N . ARG A 1 354 ? -10.867 16.203 -51.812 1 15.94 354 ARG A N 1
ATOM 2870 C CA . ARG A 1 354 ? -10.609 15.5 -53.062 1 15.94 354 ARG A CA 1
ATOM 2871 C C . ARG A 1 354 ? -9.258 14.789 -53.031 1 15.94 354 ARG A C 1
ATOM 2873 O O . ARG A 1 354 ? -9.172 13.594 -53.312 1 15.94 354 ARG A O 1
ATOM 2880 N N . ASN A 1 355 ? -8.141 15.406 -53.531 1 15.91 355 ASN A N 1
ATOM 2881 C CA . ASN A 1 355 ? -7.523 14.922 -54.781 1 15.91 355 ASN A CA 1
ATOM 2882 C C . ASN A 1 355 ? -6.406 13.922 -54.5 1 15.91 355 ASN A C 1
ATOM 2884 O O . ASN A 1 355 ? -6.383 12.828 -55.062 1 15.91 355 ASN A O 1
ATOM 2888 N N . GLY A 1 356 ? -5.078 14.398 -54.312 1 16.66 356 GLY A N 1
ATOM 2889 C CA . GLY A 1 356 ? -4.047 14.156 -55.281 1 16.66 356 GLY A CA 1
ATOM 2890 C C . GLY A 1 356 ? -3.264 12.883 -55.031 1 16.66 356 GLY A C 1
ATOM 2891 O O . GLY A 1 356 ? -3.012 12.523 -53.875 1 16.66 356 GLY A O 1
ATOM 2892 N N . ARG A 1 357 ? -3.168 11.867 -56.125 1 18.53 357 ARG A N 1
ATOM 2893 C CA . ARG A 1 357 ? -2.516 10.664 -56.656 1 18.53 357 ARG A CA 1
ATOM 2894 C C . ARG A 1 357 ? -0.999 10.82 -56.625 1 18.53 357 ARG A C 1
ATOM 2896 O O . ARG A 1 357 ? -0.273 9.891 -57 1 18.53 357 ARG A O 1
ATOM 2903 N N . ASN A 1 358 ? -0.323 11.898 -56.188 1 16.84 358 ASN A N 1
ATOM 2904 C CA . ASN A 1 358 ? 0.914 11.945 -56.969 1 16.84 358 ASN A CA 1
ATOM 2905 C C . ASN A 1 358 ? 1.661 10.617 -56.906 1 16.84 358 ASN A C 1
ATOM 2907 O O . ASN A 1 358 ? 1.9 10.078 -55.844 1 16.84 358 ASN A O 1
ATOM 2911 N N . ARG A 1 359 ? 1.773 9.859 -58.219 1 18.33 359 ARG A N 1
ATOM 2912 C CA . ARG A 1 359 ? 2.426 8.812 -59 1 18.33 359 ARG A CA 1
ATOM 2913 C C . ARG A 1 359 ? 3.943 8.922 -58.906 1 18.33 359 ARG A C 1
ATOM 2915 O O . ARG A 1 359 ? 4.66 7.961 -59.188 1 18.33 359 ARG A O 1
ATOM 2922 N N . GLY A 1 360 ? 4.426 10.297 -58.969 1 16.5 360 GLY A N 1
ATOM 2923 C CA . GLY A 1 360 ? 5.523 10.414 -59.906 1 16.5 360 GLY A CA 1
ATOM 2924 C C . GLY A 1 360 ? 6.582 9.336 -59.75 1 16.5 360 GLY A C 1
ATOM 2925 O O . GLY A 1 360 ? 6.52 8.555 -58.812 1 16.5 360 GLY A O 1
ATOM 2926 N N . PHE A 1 361 ? 7.77 9.836 -60.125 1 18.34 361 PHE A N 1
ATOM 2927 C CA . PHE A 1 361 ? 8.938 9.75 -61 1 18.34 361 PHE A CA 1
ATOM 2928 C C . PHE A 1 361 ? 9.953 8.758 -60.438 1 18.34 361 PHE A C 1
ATOM 2930 O O . PHE A 1 361 ? 9.867 8.367 -59.281 1 18.34 361 PHE A O 1
ATOM 2937 N N . TYR A 1 362 ? 11.336 9.023 -60.5 1 18.69 362 TYR A N 1
ATOM 2938 C CA . TYR A 1 362 ? 12.336 8.164 -61.125 1 18.69 362 TYR A CA 1
ATOM 2939 C C . TYR A 1 362 ? 12.617 6.945 -60.25 1 18.69 362 TYR A C 1
ATOM 2941 O O . TYR A 1 362 ? 12.531 7.027 -59.031 1 18.69 362 TYR A O 1
ATOM 2949 N N . MET B 1 1 ? -35.031 -11.375 22.422 1 21.3 1 MET B N 1
ATOM 2950 C CA . MET B 1 1 ? -33.938 -12.023 21.719 1 21.3 1 MET B CA 1
ATOM 2951 C C . MET B 1 1 ? -32.844 -11.008 21.375 1 21.3 1 MET B C 1
ATOM 2953 O O . MET B 1 1 ? -33 -10.195 20.453 1 21.3 1 MET B O 1
ATOM 2957 N N . ALA B 1 2 ? -32.188 -10.461 22.375 1 28.3 2 ALA B N 1
ATOM 2958 C CA . ALA B 1 2 ? -31.141 -9.445 22.516 1 28.3 2 ALA B CA 1
ATOM 2959 C C . ALA B 1 2 ? -29.891 -9.805 21.703 1 28.3 2 ALA B C 1
ATOM 2961 O O . ALA B 1 2 ? -29.25 -10.82 21.969 1 28.3 2 ALA B O 1
ATOM 2962 N N . SER B 1 3 ? -30.016 -9.703 20.344 1 27.77 3 SER B N 1
ATOM 2963 C CA . SER B 1 3 ? -29.125 -10.148 19.281 1 27.77 3 SER B CA 1
ATOM 2964 C C . SER B 1 3 ? -27.672 -9.789 19.609 1 27.77 3 SER B C 1
ATOM 2966 O O . SER B 1 3 ? -27.391 -8.703 20.125 1 27.77 3 SER B O 1
ATOM 2968 N N . PHE B 1 4 ? -26.844 -10.812 19.922 1 27.94 4 PHE B N 1
ATOM 2969 C CA . PHE B 1 4 ? -25.422 -11.039 20.172 1 27.94 4 PHE B CA 1
ATOM 2970 C C . PHE B 1 4 ? -24.578 -10.305 19.125 1 27.94 4 PHE B C 1
ATOM 2972 O O . PHE B 1 4 ? -24.031 -10.922 18.203 1 27.94 4 PHE B O 1
ATOM 2979 N N . SER B 1 5 ? -25.078 -9.305 18.531 1 30.83 5 SER B N 1
ATOM 2980 C CA . SER B 1 5 ? -24.188 -8.641 17.578 1 30.83 5 SER B CA 1
ATOM 2981 C C . SER B 1 5 ? -22.859 -8.281 18.219 1 30.83 5 SER B C 1
ATOM 2983 O O . SER B 1 5 ? -22.703 -7.199 18.797 1 30.83 5 SER B O 1
ATOM 2985 N N . GLN B 1 6 ? -22.391 -9.219 19.094 1 31.03 6 GLN B N 1
ATOM 2986 C CA . GLN B 1 6 ? -21.062 -8.992 19.641 1 31.03 6 GLN B CA 1
ATOM 2987 C C . GLN B 1 6 ? -20.062 -8.633 18.547 1 31.03 6 GLN B C 1
ATOM 2989 O O . GLN B 1 6 ? -19.656 -9.492 17.766 1 31.03 6 GLN B O 1
ATOM 2994 N N . GLY B 1 7 ? -20.281 -7.621 17.859 1 35.91 7 GLY B N 1
ATOM 2995 C CA . GLY B 1 7 ? -19.25 -7.18 16.922 1 35.91 7 GLY B CA 1
ATOM 2996 C C . GLY B 1 7 ? -17.844 -7.391 17.453 1 35.91 7 GLY B C 1
ATOM 2997 O O . GLY B 1 7 ? -17.562 -7.059 18.609 1 35.91 7 GLY B O 1
ATOM 2998 N N . ILE B 1 8 ? -17.266 -8.547 17.312 1 36.5 8 ILE B N 1
ATOM 2999 C CA . ILE B 1 8 ? -15.875 -8.82 17.641 1 36.5 8 ILE B CA 1
ATOM 3000 C C . ILE B 1 8 ? -15.055 -7.535 17.531 1 36.5 8 ILE B C 1
ATOM 3002 O O . ILE B 1 8 ? -14.961 -6.945 16.453 1 36.5 8 ILE B O 1
ATOM 3006 N N . LYS B 1 9 ? -14.93 -6.758 18.547 1 42.75 9 LYS B N 1
ATOM 3007 C CA . LYS B 1 9 ? -14.141 -5.559 18.797 1 42.75 9 LYS B CA 1
ATOM 3008 C C . LYS B 1 9 ? -12.68 -5.773 18.422 1 42.75 9 LYS B C 1
ATOM 3010 O O . LYS B 1 9 ? -11.883 -6.238 19.234 1 42.75 9 LYS B O 1
ATOM 3015 N N . SER B 1 10 ? -12.383 -6.391 17.234 1 49.47 10 SER B N 1
ATOM 3016 C CA . SER B 1 10 ? -10.961 -6.492 16.922 1 49.47 10 SER B CA 1
ATOM 3017 C C . SER B 1 10 ? -10.234 -5.188 17.234 1 49.47 10 SER B C 1
ATOM 3019 O O . SER B 1 10 ? -10.797 -4.102 17.062 1 49.47 10 SER B O 1
ATOM 3021 N N . GLU B 1 11 ? -9.328 -5.215 18.078 1 54.84 11 GLU B N 1
ATOM 3022 C CA . GLU B 1 11 ? -8.492 -4.094 18.5 1 54.84 11 GLU B CA 1
ATOM 3023 C C . GLU B 1 11 ? -7.949 -3.33 17.281 1 54.84 11 GLU B C 1
ATOM 3025 O O . GLU B 1 11 ? -7.359 -3.922 16.391 1 54.84 11 GLU B O 1
ATOM 3030 N N . LYS B 1 12 ? -8.523 -2.191 17.109 1 64.56 12 LYS B N 1
ATOM 3031 C CA . LYS B 1 12 ? -8.031 -1.317 16.062 1 64.56 12 LYS B CA 1
ATOM 3032 C C . LYS B 1 12 ? -6.574 -0.929 16.297 1 64.56 12 LYS B C 1
ATOM 3034 O O . LYS B 1 12 ? -6.199 -0.563 17.406 1 64.56 12 LYS B O 1
ATOM 3039 N N . PRO B 1 13 ? -5.73 -1.299 15.297 1 65.81 13 PRO B N 1
ATOM 3040 C CA . PRO B 1 13 ? -4.316 -0.95 15.461 1 65.81 13 PRO B CA 1
ATOM 3041 C C . PRO B 1 13 ? -4.098 0.55 15.656 1 65.81 13 PRO B C 1
ATOM 3043 O O . PRO B 1 13 ? -4.879 1.36 15.148 1 65.81 13 PRO B O 1
ATOM 3046 N N . LYS B 1 14 ? -3.305 0.889 16.578 1 67.44 14 LYS B N 1
ATOM 3047 C CA . LYS B 1 14 ? -2.85 2.271 16.672 1 67.44 14 LYS B CA 1
ATOM 3048 C C . LYS B 1 14 ? -1.723 2.553 15.688 1 67.44 14 LYS B C 1
ATOM 3050 O O . LYS B 1 14 ? -0.721 1.835 15.656 1 67.44 14 LYS B O 1
ATOM 3055 N N . TRP B 1 15 ? -1.871 3.41 14.844 1 68.81 15 TRP B N 1
ATOM 3056 C CA . TRP B 1 15 ? -0.923 3.662 13.766 1 68.81 15 TRP B CA 1
ATOM 3057 C C . TRP B 1 15 ? 0.154 4.648 14.203 1 68.81 15 TRP B C 1
ATOM 3059 O O . TRP B 1 15 ? 1.303 4.559 13.766 1 68.81 15 TRP B O 1
ATOM 3069 N N . ASN B 1 16 ? -0.272 5.453 15.164 1 61.38 16 ASN B N 1
ATOM 3070 C CA . ASN B 1 16 ? 0.746 6.391 15.633 1 61.38 16 ASN B CA 1
ATOM 3071 C C . ASN B 1 16 ? 1.765 5.707 16.531 1 61.38 16 ASN B C 1
ATOM 3073 O O . ASN B 1 16 ? 1.396 4.914 17.406 1 61.38 16 ASN B O 1
ATOM 3077 N N . GLY B 1 17 ? 3.014 5.867 16.156 1 61.19 17 GLY B N 1
ATOM 3078 C CA . GLY B 1 17 ? 4.086 5.262 16.938 1 61.19 17 GLY B CA 1
ATOM 3079 C C . GLY B 1 17 ? 4.637 3.996 16.297 1 61.19 17 GLY B C 1
ATOM 3080 O O . GLY B 1 17 ? 5.457 3.303 16.906 1 61.19 17 GLY B O 1
ATOM 3081 N N . 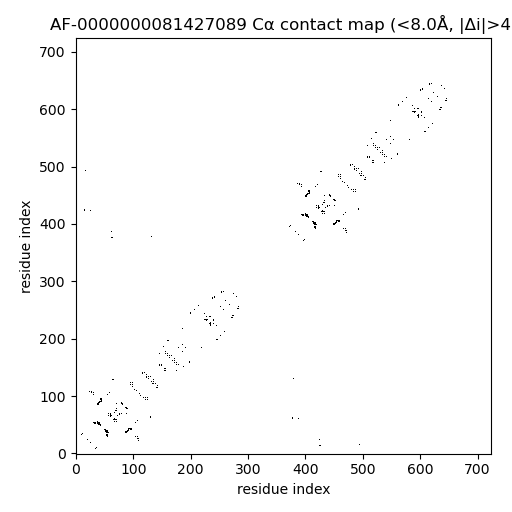PHE B 1 18 ? 4.105 3.736 15.195 1 61.44 18 PHE B N 1
ATOM 3082 C CA . PHE B 1 18 ? 4.547 2.537 14.492 1 61.44 18 PHE B CA 1
ATOM 3083 C C . PHE B 1 18 ? 6 2.67 14.047 1 61.44 18 PHE B C 1
ATOM 3085 O O . PHE B 1 18 ? 6.41 3.723 13.555 1 61.44 18 PHE B O 1
ATOM 3092 N N . LYS B 1 19 ? 6.727 1.713 14.359 1 61.34 19 LYS B N 1
ATOM 3093 C CA . LYS B 1 19 ? 8.18 1.636 14.234 1 61.34 19 LYS B CA 1
ATOM 3094 C C . LYS B 1 19 ? 8.609 1.743 12.781 1 61.34 19 LYS B C 1
ATOM 3096 O O . LYS B 1 19 ? 9.688 2.273 12.484 1 61.34 19 LYS B O 1
ATOM 3101 N N . GLU B 1 20 ? 7.805 1.103 11.898 1 66.25 20 GLU B N 1
ATOM 3102 C CA . GLU B 1 20 ? 8.148 1.188 10.484 1 66.25 20 GLU B CA 1
ATOM 3103 C C . GLU B 1 20 ? 7.234 2.166 9.75 1 66.25 20 GLU B C 1
ATOM 3105 O O . GLU B 1 20 ? 6.18 1.778 9.242 1 66.25 20 GLU B O 1
ATOM 3110 N N . PRO B 1 21 ? 7.781 3.312 9.727 1 69.88 21 PRO B N 1
ATOM 3111 C CA . PRO B 1 21 ? 6.934 4.32 9.086 1 69.88 21 PRO B CA 1
ATOM 3112 C C . PRO B 1 21 ? 6.832 4.133 7.574 1 69.88 21 PRO B C 1
ATOM 3114 O O . PRO B 1 21 ? 7.656 3.432 6.98 1 69.88 21 PRO B O 1
ATOM 3117 N N . GLY B 1 22 ? 5.691 4.379 6.988 1 84 22 GLY B N 1
ATOM 3118 C CA . GLY B 1 22 ? 5.504 4.363 5.547 1 84 22 GLY B CA 1
ATOM 3119 C C . GLY B 1 22 ? 4.457 3.367 5.094 1 84 22 GLY B C 1
ATOM 3120 O O . GLY B 1 22 ? 3.902 2.625 5.91 1 84 22 GLY B O 1
ATOM 3121 N N . MET B 1 23 ? 4.348 3.336 3.902 1 86.69 23 MET B N 1
ATOM 3122 C CA . MET B 1 23 ? 3.301 2.516 3.301 1 86.69 23 MET B CA 1
ATOM 3123 C C . MET B 1 23 ? 3.635 1.032 3.422 1 86.69 23 MET B C 1
ATOM 3125 O O . MET B 1 23 ? 2.775 0.225 3.783 1 86.69 23 MET B O 1
ATOM 3129 N N . LYS B 1 24 ? 4.879 0.642 3.211 1 86.62 24 LYS B N 1
ATOM 3130 C CA . LYS B 1 24 ? 5.293 -0.756 3.301 1 86.62 24 LYS B CA 1
ATOM 3131 C C . LYS B 1 24 ? 5.117 -1.29 4.719 1 86.62 24 LYS B C 1
ATOM 3133 O O . LYS B 1 24 ? 4.66 -2.42 4.91 1 86.62 24 LYS B O 1
ATOM 3138 N N . GLY B 1 25 ? 5.508 -0.451 5.617 1 89.12 25 GLY B N 1
ATOM 3139 C CA . GLY B 1 25 ? 5.344 -0.838 7.012 1 89.12 25 GLY B CA 1
ATOM 3140 C C . GLY B 1 25 ? 3.893 -1.032 7.41 1 89.12 25 GLY B C 1
ATOM 3141 O O . GLY B 1 25 ? 3.562 -1.979 8.125 1 89.12 25 GLY B O 1
ATOM 3142 N N . ARG B 1 26 ? 3.096 -0.198 6.926 1 89.31 26 ARG B N 1
ATOM 3143 C CA . ARG B 1 26 ? 1.672 -0.283 7.234 1 89.31 26 ARG B CA 1
ATOM 3144 C C . ARG B 1 26 ? 1.053 -1.533 6.617 1 89.31 26 ARG B C 1
ATOM 3146 O O . ARG B 1 26 ? 0.225 -2.195 7.246 1 89.31 26 ARG B O 1
ATOM 3153 N N . LEU B 1 27 ? 1.445 -1.836 5.441 1 91.31 27 LEU B N 1
ATOM 3154 C CA . LEU B 1 27 ? 0.956 -3.037 4.773 1 91.31 27 LEU B CA 1
ATOM 3155 C C . LEU B 1 27 ? 1.371 -4.289 5.535 1 91.31 27 LEU B C 1
ATOM 3157 O O . LEU B 1 27 ? 0.566 -5.207 5.715 1 91.31 27 LEU B O 1
ATOM 3161 N N . ARG B 1 28 ? 2.592 -4.297 5.949 1 90.75 28 ARG B N 1
ATOM 3162 C CA . ARG B 1 28 ? 3.1 -5.434 6.711 1 90.75 28 ARG B CA 1
ATOM 3163 C C . ARG B 1 28 ? 2.342 -5.594 8.023 1 90.75 28 ARG B C 1
ATOM 3165 O O . ARG B 1 28 ? 2.107 -6.715 8.477 1 90.75 28 ARG B O 1
ATOM 3172 N N . LYS B 1 29 ? 1.988 -4.508 8.57 1 90.69 29 LYS B N 1
ATOM 3173 C CA . LYS B 1 29 ? 1.272 -4.535 9.844 1 90.69 29 LYS B CA 1
ATOM 3174 C C . LYS B 1 29 ? -0.12 -5.137 9.68 1 90.69 29 LYS B C 1
ATOM 3176 O O . LYS B 1 29 ? -0.641 -5.773 10.594 1 90.69 29 LYS B O 1
ATOM 3181 N N . LEU B 1 30 ? -0.647 -4.977 8.508 1 93.06 30 LEU B N 1
ATOM 3182 C CA . LEU B 1 30 ? -2.014 -5.43 8.266 1 93.06 30 LEU B CA 1
ATOM 3183 C C . LEU B 1 30 ? -2.033 -6.879 7.793 1 93.06 30 LEU B C 1
ATOM 3185 O O . LEU B 1 30 ? -3.082 -7.523 7.797 1 93.06 30 LEU B O 1
ATOM 3189 N N . LEU B 1 31 ? -0.874 -7.367 7.477 1 94.12 31 LEU B N 1
ATOM 3190 C CA . LEU B 1 31 ? -0.785 -8.711 6.922 1 94.12 31 LEU B CA 1
ATOM 3191 C C . LEU B 1 31 ? -1.362 -9.742 7.887 1 94.12 31 LEU B C 1
ATOM 3193 O O . LEU B 1 31 ? -0.886 -9.867 9.016 1 94.12 31 LEU B O 1
ATOM 3197 N N . PHE B 1 32 ? -2.404 -10.469 7.496 1 94.25 32 PHE B N 1
ATOM 3198 C CA . PHE B 1 32 ? -3.074 -11.57 8.188 1 94.25 32 PHE B CA 1
ATOM 3199 C C . PHE B 1 32 ? -3.807 -11.062 9.422 1 94.25 32 PHE B C 1
ATOM 3201 O O . PHE B 1 32 ? -4.227 -11.852 10.266 1 94.25 32 PHE B O 1
ATOM 3208 N N . LYS B 1 33 ? -3.938 -9.766 9.523 1 91.81 33 LYS B N 1
ATOM 3209 C CA . LYS B 1 33 ? -4.641 -9.219 10.68 1 91.81 33 LYS B CA 1
ATOM 3210 C C . LYS B 1 33 ? -6.137 -9.094 10.414 1 91.81 33 LYS B C 1
ATOM 3212 O O . LYS B 1 33 ? -6.543 -8.766 9.297 1 91.81 33 LYS B O 1
ATOM 3217 N N . GLU B 1 34 ? -6.855 -9.367 11.453 1 91.75 34 GLU B N 1
ATOM 3218 C CA . GLU B 1 34 ? -8.305 -9.234 11.336 1 91.75 34 GLU B CA 1
ATOM 3219 C C . GLU B 1 34 ? -8.727 -7.77 11.305 1 91.75 34 GLU B C 1
ATOM 3221 O O . GLU B 1 34 ? -9.773 -7.434 10.742 1 91.75 34 GLU B O 1
ATOM 3226 N N . ALA B 1 35 ? -7.859 -6.957 11.797 1 86.44 35 ALA B N 1
ATOM 3227 C CA . ALA B 1 35 ? -8.148 -5.523 11.836 1 86.44 35 ALA B CA 1
ATOM 3228 C C . ALA B 1 35 ? -8.391 -4.98 10.43 1 86.44 35 ALA B C 1
ATOM 3230 O O . ALA B 1 35 ? -7.59 -5.211 9.523 1 86.44 35 ALA B O 1
ATOM 3231 N N . LEU B 1 36 ? -9.492 -4.332 10.211 1 90.12 36 LEU B N 1
ATOM 3232 C CA . LEU B 1 36 ? -9.891 -3.666 8.977 1 90.12 36 LEU B CA 1
ATOM 3233 C C . LEU B 1 36 ? -10.109 -4.68 7.859 1 90.12 36 LEU B C 1
ATOM 3235 O O . LEU B 1 36 ? -10.367 -4.301 6.715 1 90.12 36 LEU B O 1
ATOM 3239 N N . ALA B 1 37 ? -9.945 -5.965 8.203 1 94.56 37 ALA B N 1
ATOM 3240 C CA . ALA B 1 37 ? -10.117 -6.992 7.184 1 94.56 37 ALA B CA 1
ATOM 3241 C C . ALA B 1 37 ? -11.578 -7.109 6.754 1 94.56 37 ALA B C 1
ATOM 3243 O O . ALA B 1 37 ? -12.477 -7.082 7.59 1 94.56 37 ALA B O 1
ATOM 3244 N N . ASP B 1 38 ? -11.766 -7.18 5.469 1 95.38 38 ASP B N 1
ATOM 3245 C CA . ASP B 1 38 ? -13.117 -7.367 4.953 1 95.38 38 ASP B CA 1
ATOM 3246 C C . ASP B 1 38 ? -13.234 -8.688 4.191 1 95.38 38 ASP B C 1
ATOM 3248 O O . ASP B 1 38 ? -14.211 -8.906 3.475 1 95.38 38 ASP B O 1
ATOM 3252 N N . VAL B 1 39 ? -12.227 -9.57 4.289 1 97.69 39 VAL B N 1
ATOM 3253 C CA . VAL B 1 39 ? -12.227 -10.883 3.654 1 97.69 39 VAL B CA 1
ATOM 3254 C C . VAL B 1 39 ? -11.719 -11.93 4.637 1 97.69 39 VAL B C 1
ATOM 3256 O O . VAL B 1 39 ? -10.75 -11.688 5.363 1 97.69 39 VAL B O 1
ATOM 3259 N N . GLU B 1 40 ? -12.359 -12.945 4.699 1 97.81 40 GLU B N 1
ATOM 3260 C CA . GLU B 1 40 ? -11.938 -14.125 5.445 1 97.81 40 GLU B CA 1
ATOM 3261 C C . GLU B 1 40 ? -11.938 -15.375 4.562 1 97.81 40 GLU B C 1
ATOM 3263 O O . GLU B 1 40 ? -12.984 -15.758 4.035 1 97.81 40 GLU B O 1
ATOM 3268 N N . PHE B 1 41 ? -10.758 -16 4.445 1 98.06 41 PHE B N 1
ATOM 3269 C CA . PHE B 1 41 ? -10.625 -17.25 3.705 1 98.06 41 PHE B CA 1
ATOM 3270 C C . PHE B 1 41 ? -10.586 -18.438 4.656 1 98.06 41 PHE B C 1
ATOM 3272 O O . PHE B 1 41 ? -9.945 -18.391 5.707 1 98.06 41 PHE B O 1
ATOM 3279 N N . ILE B 1 42 ? -11.258 -19.438 4.293 1 97.88 42 ILE B N 1
ATOM 3280 C CA . ILE B 1 42 ? -11.234 -20.688 5.047 1 97.88 42 ILE B CA 1
ATOM 3281 C C . ILE B 1 42 ? -10.594 -21.797 4.199 1 97.88 42 ILE B C 1
ATOM 3283 O O . ILE B 1 42 ? -11.18 -22.234 3.209 1 97.88 42 ILE B O 1
ATOM 3287 N N . LEU B 1 43 ? -9.445 -22.219 4.582 1 97.94 43 LEU B N 1
ATOM 3288 C CA . LEU B 1 43 ? -8.703 -23.234 3.846 1 97.94 43 LEU B CA 1
ATOM 3289 C C . LEU B 1 43 ? -8.828 -24.594 4.523 1 97.94 43 LEU B C 1
ATOM 3291 O O . LEU B 1 43 ? -8.664 -24.703 5.742 1 97.94 43 LEU B O 1
ATOM 3295 N N . THR B 1 44 ? -9.031 -25.656 3.742 1 96.88 44 THR B N 1
ATOM 3296 C CA . THR B 1 44 ? -9.289 -26.969 4.336 1 96.88 44 THR B CA 1
ATOM 3297 C C . THR B 1 44 ? -8.406 -28.031 3.699 1 96.88 44 THR B C 1
ATOM 3299 O O . THR B 1 44 ? -8.398 -29.188 4.141 1 96.88 44 THR B O 1
ATOM 3302 N N . LYS B 1 45 ? -7.672 -27.672 2.693 1 95.19 45 LYS B N 1
ATOM 3303 C CA . LYS B 1 45 ? -6.855 -28.672 2.021 1 95.19 45 LYS B CA 1
ATOM 3304 C C . LYS B 1 45 ? -5.766 -29.203 2.947 1 95.19 45 LYS B C 1
ATOM 3306 O O . LYS B 1 45 ? -4.969 -28.438 3.48 1 95.19 45 LYS B O 1
ATOM 3311 N N . ASP B 1 46 ? -5.73 -30.516 3.115 1 92.94 46 ASP B N 1
ATOM 3312 C CA . ASP B 1 46 ? -4.684 -31.25 3.816 1 92.94 46 ASP B CA 1
ATOM 3313 C C . ASP B 1 46 ? -4.562 -30.781 5.266 1 92.94 46 ASP B C 1
ATOM 3315 O O . ASP B 1 46 ? -3.457 -30.672 5.801 1 92.94 46 ASP B O 1
ATOM 3319 N N . THR B 1 47 ? -5.66 -30.25 5.859 1 92.88 47 THR B N 1
ATOM 3320 C CA . THR B 1 47 ? -5.656 -29.797 7.25 1 92.88 47 THR B CA 1
ATOM 3321 C C . THR B 1 47 ? -6.754 -30.5 8.047 1 92.88 47 THR B C 1
ATOM 3323 O O . THR B 1 47 ? -7.785 -30.875 7.484 1 92.88 47 THR B O 1
ATOM 3326 N N . THR B 1 48 ? -6.516 -30.719 9.227 1 93.94 48 THR B N 1
ATOM 3327 C CA . THR B 1 48 ? -7.504 -31.312 10.109 1 93.94 48 THR B CA 1
ATOM 3328 C C . THR B 1 48 ? -8.555 -30.297 10.523 1 93.94 48 THR B C 1
ATOM 3330 O O . THR B 1 48 ? -9.75 -30.609 10.586 1 93.94 48 THR B O 1
ATOM 3333 N N . GLU B 1 49 ? -8.102 -29.109 10.766 1 95.81 49 GLU B N 1
ATOM 3334 C CA . GLU B 1 49 ? -8.984 -27.984 11.094 1 95.81 49 GLU B CA 1
ATOM 3335 C C . GLU B 1 49 ? -8.844 -26.859 10.078 1 95.81 49 GLU B C 1
ATOM 3337 O O . GLU B 1 49 ? -7.742 -26.578 9.602 1 95.81 49 GLU B O 1
ATOM 3342 N N . PRO B 1 50 ? -9.977 -26.359 9.867 1 96.5 50 PRO B N 1
ATOM 3343 C CA . PRO B 1 50 ? -9.922 -25.25 8.906 1 96.5 50 PRO B CA 1
ATOM 3344 C C . PRO B 1 50 ? -9.023 -24.109 9.367 1 96.5 50 PRO B C 1
ATOM 3346 O O . PRO B 1 50 ? -8.977 -23.797 10.562 1 96.5 50 PRO B O 1
ATOM 3349 N N . VAL B 1 51 ? -8.273 -23.609 8.391 1 97.62 51 VAL B N 1
ATOM 3350 C CA . VAL B 1 51 ? -7.383 -22.5 8.672 1 97.62 51 VAL B CA 1
ATOM 3351 C C . VAL B 1 51 ? -7.996 -21.203 8.133 1 97.62 51 VAL B C 1
ATOM 3353 O O . VAL B 1 51 ? -8.367 -21.125 6.961 1 97.62 51 VAL B O 1
ATOM 3356 N N . LYS B 1 52 ? -8.055 -20.25 9.023 1 97.19 52 LYS B N 1
ATOM 3357 C CA . LYS B 1 52 ? -8.609 -18.969 8.641 1 97.19 52 LYS B CA 1
ATOM 3358 C C . LYS B 1 52 ? -7.504 -17.984 8.266 1 97.19 52 LYS B C 1
ATOM 3360 O O . LYS B 1 52 ? -6.484 -17.891 8.953 1 97.19 52 LYS B O 1
ATOM 3365 N N . VAL B 1 53 ? -7.707 -17.281 7.137 1 98.12 53 VAL B N 1
ATOM 3366 C CA . VAL B 1 53 ? -6.773 -16.25 6.699 1 98.12 53 VAL B CA 1
ATOM 3367 C C . VAL B 1 53 ? -7.531 -14.953 6.414 1 98.12 53 VAL B C 1
ATOM 3369 O O . VAL B 1 53 ? -8.422 -14.93 5.559 1 98.12 53 VAL B O 1
ATOM 3372 N N . PHE B 1 54 ? -7.168 -13.93 7.145 1 97.56 54 PHE B N 1
ATOM 3373 C CA . PHE B 1 54 ? -7.789 -12.625 6.941 1 97.56 54 PHE B CA 1
ATOM 3374 C C . PHE B 1 54 ? -7.027 -11.812 5.895 1 97.56 54 PHE B C 1
ATOM 3376 O O . PHE B 1 54 ? -5.801 -11.906 5.805 1 97.56 54 PHE B O 1
ATOM 3383 N N . ALA B 1 55 ? -7.73 -11.086 5.086 1 97.88 55 ALA B N 1
ATOM 3384 C CA . ALA B 1 55 ? -7.137 -10.234 4.062 1 97.88 55 ALA B CA 1
ATOM 3385 C C . ALA B 1 55 ? -8.023 -9.023 3.773 1 97.88 55 ALA B C 1
ATOM 3387 O O . ALA B 1 55 ? -9.055 -8.836 4.414 1 97.88 55 ALA B O 1
ATOM 3388 N N . HIS B 1 56 ? -7.609 -8.164 2.984 1 96.94 56 HIS B N 1
ATOM 3389 C CA . HIS B 1 56 ? -8.297 -6.945 2.57 1 96.94 56 HIS B CA 1
ATOM 3390 C C . HIS B 1 56 ? -8.594 -6.965 1.072 1 96.94 56 HIS B C 1
ATOM 3392 O O . HIS B 1 56 ? -7.672 -7.074 0.258 1 96.94 56 HIS B O 1
ATOM 3398 N N . SER B 1 57 ? -9.852 -6.887 0.738 1 96.56 57 SER B N 1
ATOM 3399 C CA . SER B 1 57 ? -10.297 -7.074 -0.639 1 96.56 57 SER B CA 1
ATOM 3400 C C . SER B 1 57 ? -9.586 -6.113 -1.587 1 96.56 57 SER B C 1
ATOM 3402 O O . SER B 1 57 ? -9.273 -6.477 -2.723 1 96.56 57 SER B O 1
ATOM 3404 N N . LEU B 1 58 ? -9.32 -4.91 -1.121 1 94.75 58 LEU B N 1
ATOM 3405 C CA . LEU B 1 58 ? -8.695 -3.9 -1.968 1 94.75 58 LEU B CA 1
ATOM 3406 C C . LEU B 1 58 ? -7.297 -4.34 -2.391 1 94.75 58 LEU B C 1
ATOM 3408 O O . LEU B 1 58 ? -6.949 -4.266 -3.572 1 94.75 58 LEU B O 1
ATOM 3412 N N . PHE B 1 59 ? -6.484 -4.824 -1.47 1 94.56 59 PHE B N 1
ATOM 3413 C CA . PHE B 1 59 ? -5.121 -5.258 -1.755 1 94.56 59 PHE B CA 1
ATOM 3414 C C . PHE B 1 59 ? -5.121 -6.422 -2.742 1 94.56 59 PHE B C 1
ATOM 3416 O O . PHE B 1 59 ? -4.254 -6.5 -3.615 1 94.56 59 PHE B O 1
ATOM 3423 N N . LEU B 1 60 ? -6.051 -7.238 -2.605 1 95.38 60 LEU B N 1
ATOM 3424 C CA . LEU B 1 60 ? -6.148 -8.398 -3.482 1 95.38 60 LEU B CA 1
ATOM 3425 C C . LEU B 1 60 ? -6.625 -7.992 -4.871 1 95.38 60 LEU B C 1
ATOM 3427 O O . LEU B 1 60 ? -6.07 -8.438 -5.879 1 95.38 60 LEU B O 1
ATOM 3431 N N . SER B 1 61 ? -7.57 -7.121 -4.934 1 94.19 61 SER B N 1
ATOM 3432 C CA . SER B 1 61 ? -8.219 -6.73 -6.18 1 94.19 61 SER B CA 1
ATOM 3433 C C . SER B 1 61 ? -7.301 -5.871 -7.039 1 94.19 61 SER B C 1
ATOM 3435 O O . SER B 1 61 ? -7.418 -5.863 -8.266 1 94.19 61 SER B O 1
ATOM 3437 N N . MET B 1 62 ? -6.418 -5.199 -6.383 1 91.12 62 MET B N 1
ATOM 3438 C CA . MET B 1 62 ? -5.527 -4.34 -7.156 1 91.12 62 MET B CA 1
ATOM 3439 C C . MET B 1 62 ? -4.43 -5.156 -7.828 1 91.12 62 MET B C 1
ATOM 3441 O O . MET B 1 62 ? -3.625 -4.617 -8.586 1 91.12 62 MET B O 1
ATOM 3445 N N . ALA B 1 63 ? -4.391 -6.422 -7.578 1 90.88 63 ALA B N 1
ATOM 3446 C CA . ALA B 1 63 ? -3.344 -7.262 -8.148 1 90.88 63 ALA B CA 1
ATOM 3447 C C . ALA B 1 63 ? -3.941 -8.406 -8.961 1 90.88 63 ALA B C 1
ATOM 3449 O O . ALA B 1 63 ? -3.217 -9.148 -9.625 1 90.88 63 ALA B O 1
ATOM 3450 N N . SER B 1 64 ? -5.188 -8.594 -8.898 1 93.31 64 SER B N 1
ATOM 3451 C CA . SER B 1 64 ? -5.836 -9.75 -9.516 1 93.31 64 SER B CA 1
ATOM 3452 C C . SER B 1 64 ? -7.227 -9.391 -10.031 1 93.31 64 SER B C 1
ATOM 3454 O O . SER B 1 64 ? -8.102 -9.016 -9.258 1 93.31 64 SER B O 1
ATOM 3456 N N . ASP B 1 65 ? -7.453 -9.672 -11.281 1 92.25 65 ASP B N 1
ATOM 3457 C CA . ASP B 1 65 ? -8.773 -9.438 -11.859 1 92.25 65 ASP B CA 1
ATOM 3458 C C . ASP B 1 65 ? -9.805 -10.422 -11.305 1 92.25 65 ASP B C 1
ATOM 3460 O O . ASP B 1 65 ? -10.977 -10.078 -11.172 1 92.25 65 ASP B O 1
ATOM 3464 N N . VAL B 1 66 ? -9.352 -11.547 -11.008 1 94.94 66 VAL B N 1
ATOM 3465 C CA . VAL B 1 66 ? -10.234 -12.562 -10.445 1 94.94 66 VAL B CA 1
ATOM 3466 C C . VAL B 1 66 ? -10.734 -12.109 -9.07 1 94.94 66 VAL B C 1
ATOM 3468 O O . VAL B 1 66 ? -11.938 -12.133 -8.805 1 94.94 66 VAL B O 1
ATOM 3471 N N . PHE B 1 67 ? -9.82 -11.609 -8.25 1 95.56 67 PHE B N 1
ATOM 3472 C CA . PHE B 1 67 ? -10.227 -11.094 -6.949 1 95.56 67 PHE B CA 1
ATOM 3473 C C . PHE B 1 67 ? -11.102 -9.852 -7.105 1 95.56 67 PHE B C 1
ATOM 3475 O O . PHE B 1 67 ? -12.055 -9.664 -6.355 1 95.56 67 PHE B O 1
ATOM 3482 N N . MET B 1 68 ? -10.758 -9.039 -8.07 1 94.25 68 MET B N 1
ATOM 3483 C CA . MET B 1 68 ? -11.562 -7.848 -8.32 1 94.25 68 MET B CA 1
ATOM 3484 C C . MET B 1 68 ? -13 -8.219 -8.656 1 94.25 68 MET B C 1
ATOM 3486 O O . MET B 1 68 ? -13.945 -7.652 -8.102 1 94.25 68 MET B O 1
ATOM 3490 N N . THR B 1 69 ? -13.117 -9.164 -9.516 1 94.06 69 THR B N 1
ATOM 3491 C CA . THR B 1 69 ? -14.445 -9.633 -9.891 1 94.06 69 THR B CA 1
ATOM 3492 C C . THR B 1 69 ? -15.156 -10.258 -8.695 1 94.06 69 THR B C 1
ATOM 3494 O O . THR B 1 69 ? -16.344 -10 -8.469 1 94.06 69 THR B O 1
ATOM 3497 N N . MET B 1 70 ? -14.477 -10.984 -7.906 1 94.56 70 MET B N 1
ATOM 3498 C CA . MET B 1 70 ? -15.016 -11.703 -6.758 1 94.56 70 MET B CA 1
ATOM 3499 C C . MET B 1 70 ? -15.594 -10.727 -5.73 1 94.56 70 MET B C 1
ATOM 3501 O O . MET B 1 70 ? -16.672 -10.969 -5.176 1 94.56 70 MET B O 1
ATOM 3505 N N . PHE B 1 71 ? -14.938 -9.57 -5.555 1 94.56 71 PHE B N 1
ATOM 3506 C CA . PHE B 1 71 ? -15.281 -8.719 -4.422 1 94.56 71 PHE B CA 1
ATOM 3507 C C . PHE B 1 71 ? -16.062 -7.488 -4.883 1 94.56 71 PHE B C 1
ATOM 3509 O O . PHE B 1 71 ? -16.766 -6.867 -4.094 1 94.56 71 PHE B O 1
ATOM 3516 N N . TYR B 1 72 ? -15.93 -7.113 -6.164 1 91 72 TYR B N 1
ATOM 3517 C CA . TYR B 1 72 ? -16.469 -5.816 -6.555 1 91 72 TYR B CA 1
ATOM 3518 C C . TYR B 1 72 ? -17.531 -5.973 -7.645 1 91 72 TYR B C 1
ATOM 3520 O O . TYR B 1 72 ? -18.234 -5.02 -7.973 1 91 72 TYR B O 1
ATOM 3528 N N . ASP B 1 73 ? -17.562 -7.133 -8.211 1 91.75 73 ASP B N 1
ATOM 3529 C CA . ASP B 1 73 ? -18.672 -7.402 -9.125 1 91.75 73 ASP B CA 1
ATOM 3530 C C . ASP B 1 73 ? -19.953 -7.691 -8.352 1 91.75 73 ASP B C 1
ATOM 3532 O O . ASP B 1 73 ? -19.953 -8.477 -7.402 1 91.75 73 ASP B O 1
ATOM 3536 N N . GLU B 1 74 ? -21.047 -7.098 -8.695 1 89.44 74 GLU B N 1
ATOM 3537 C CA . GLU B 1 74 ? -22.312 -7.133 -7.949 1 89.44 74 GLU B CA 1
ATOM 3538 C C . GLU B 1 74 ? -22.812 -8.562 -7.797 1 89.44 74 GLU B C 1
ATOM 3540 O O . GLU B 1 74 ? -23.297 -8.945 -6.73 1 89.44 74 GLU B O 1
ATOM 3545 N N . ARG B 1 75 ? -22.703 -9.328 -8.75 1 90.5 75 ARG B N 1
ATOM 3546 C CA . ARG B 1 75 ? -23.203 -10.703 -8.734 1 90.5 75 ARG B CA 1
ATOM 3547 C C . ARG B 1 75 ? -22.406 -11.562 -7.77 1 90.5 75 ARG B C 1
ATOM 3549 O O . ARG B 1 75 ? -22.969 -12.289 -6.953 1 90.5 75 ARG B O 1
ATOM 3556 N N . PHE B 1 76 ? -21.172 -11.383 -7.805 1 90.75 76 PHE B N 1
ATOM 3557 C CA . PHE B 1 76 ? -20.312 -12.242 -6.996 1 90.75 76 PHE B CA 1
ATOM 3558 C C . PHE B 1 76 ? -20.25 -11.75 -5.555 1 90.75 76 PHE B C 1
ATOM 3560 O O . PHE B 1 76 ? -20.141 -12.555 -4.625 1 90.75 76 PHE B O 1
ATOM 3567 N N . LYS B 1 77 ? -20.281 -10.508 -5.379 1 90 77 LYS B N 1
ATOM 3568 C CA . LYS B 1 77 ? -20.266 -9.922 -4.039 1 90 77 LYS B CA 1
ATOM 3569 C C . LYS B 1 77 ? -21.438 -10.445 -3.197 1 90 77 LYS B C 1
ATOM 3571 O O . LYS B 1 77 ? -21.281 -10.703 -2.004 1 90 77 LYS B O 1
ATOM 3576 N N . LYS B 1 78 ? -22.547 -10.641 -3.793 1 90.12 78 LYS B N 1
ATOM 3577 C CA . LYS B 1 78 ? -23.719 -11.133 -3.084 1 90.12 78 LYS B CA 1
ATOM 3578 C C . LYS B 1 78 ? -23.484 -12.555 -2.564 1 90.12 78 LYS B C 1
ATOM 3580 O O . LYS B 1 78 ? -24 -12.922 -1.508 1 90.12 78 LYS B O 1
ATOM 3585 N N . ILE B 1 79 ? -22.672 -13.266 -3.279 1 92.31 79 ILE B N 1
ATOM 3586 C CA . ILE B 1 79 ? -22.422 -14.656 -2.947 1 92.31 79 ILE B CA 1
ATOM 3587 C C . ILE B 1 79 ? -21.375 -14.742 -1.839 1 92.31 79 ILE B C 1
ATOM 3589 O O . ILE B 1 79 ? -21.484 -15.562 -0.93 1 92.31 79 ILE B O 1
ATOM 3593 N N . THR B 1 80 ? -20.453 -13.867 -1.867 1 93.94 80 THR B N 1
ATOM 3594 C CA . THR B 1 80 ? -19.297 -13.984 -0.976 1 93.94 80 THR B CA 1
ATOM 3595 C C . THR B 1 80 ? -19.516 -13.18 0.301 1 93.94 80 THR B C 1
ATOM 3597 O O . THR B 1 80 ? -18.891 -13.445 1.328 1 93.94 80 THR B O 1
ATOM 3600 N N . TRP B 1 81 ? -20.406 -12.25 0.284 1 93.19 81 TRP B N 1
ATOM 3601 C CA . TRP B 1 81 ? -20.594 -11.344 1.415 1 93.19 81 TRP B CA 1
ATOM 3602 C C . TRP B 1 81 ? -21.453 -11.984 2.492 1 93.19 81 TRP B C 1
ATOM 3604 O O . TRP B 1 81 ? -22.547 -12.492 2.201 1 93.19 81 TRP B O 1
ATOM 3614 N N . ASP B 1 82 ? -20.938 -11.953 3.635 1 92.5 82 ASP B N 1
ATOM 3615 C CA . ASP B 1 82 ? -21.672 -12.422 4.805 1 92.5 82 ASP B CA 1
ATOM 3616 C C . ASP B 1 82 ? -22.141 -11.25 5.66 1 92.5 82 ASP B C 1
ATOM 3618 O O . ASP B 1 82 ? -21.344 -10.602 6.332 1 92.5 82 ASP B O 1
ATOM 3622 N N . GLU B 1 83 ? -23.344 -10.984 5.75 1 89 83 GLU B N 1
ATOM 3623 C CA . GLU B 1 83 ? -23.922 -9.844 6.457 1 89 83 GLU B CA 1
ATOM 3624 C C . GLU B 1 83 ? -23.688 -9.953 7.961 1 89 83 GLU B C 1
ATOM 3626 O O . GLU B 1 83 ? -23.469 -8.945 8.633 1 89 83 GLU B O 1
ATOM 3631 N N . SER B 1 84 ? -23.703 -11.102 8.414 1 89.94 84 SER B N 1
ATOM 3632 C CA . SER B 1 84 ? -23.547 -11.312 9.852 1 89.94 84 SER B CA 1
ATOM 3633 C C . SER B 1 84 ? -22.125 -11 10.305 1 89.94 84 SER B C 1
ATOM 3635 O O . SER B 1 84 ? -21.922 -10.391 11.359 1 89.94 84 SER B O 1
ATOM 3637 N N . LEU B 1 85 ? -21.156 -11.312 9.453 1 88.31 85 LEU B N 1
ATOM 3638 C CA . LEU B 1 85 ? -19.75 -11.102 9.789 1 88.31 85 LEU B CA 1
ATOM 3639 C C . LEU B 1 85 ? -19.266 -9.773 9.219 1 88.31 85 LEU B C 1
ATOM 3641 O O . LEU B 1 85 ? -18.188 -9.305 9.586 1 88.31 85 LEU B O 1
ATOM 3645 N N . GLN B 1 86 ? -20.062 -9.266 8.32 1 87.88 86 GLN B N 1
ATOM 3646 C CA . GLN B 1 86 ? -19.703 -8.023 7.633 1 87.88 86 GLN B CA 1
ATOM 3647 C C . GLN B 1 86 ? -18.375 -8.164 6.895 1 87.88 86 GLN B C 1
ATOM 3649 O O . GLN B 1 86 ? -17.5 -7.309 7.02 1 87.88 86 GLN B O 1
ATOM 3654 N N . ARG B 1 87 ? -18.234 -9.297 6.336 1 94.38 87 ARG B N 1
ATOM 3655 C CA . ARG B 1 87 ? -17.047 -9.57 5.535 1 94.38 87 ARG B CA 1
ATOM 3656 C C . ARG B 1 87 ? -17.312 -10.648 4.496 1 94.38 87 ARG B C 1
ATOM 3658 O O . ARG B 1 87 ? -18.297 -11.398 4.609 1 94.38 87 ARG B O 1
ATOM 3665 N N . HIS B 1 88 ? -16.5 -10.672 3.467 1 96.5 88 HIS B N 1
ATOM 3666 C CA . HIS B 1 88 ? -16.516 -11.773 2.512 1 96.5 88 HIS B CA 1
ATOM 3667 C C . HIS B 1 88 ? -16.016 -13.07 3.15 1 96.5 88 HIS B C 1
ATOM 3669 O O . HIS B 1 88 ? -15.008 -13.07 3.861 1 96.5 88 HIS B O 1
ATOM 3675 N N . HIS B 1 89 ? -16.766 -14.047 2.947 1 96.38 89 HIS B N 1
ATOM 3676 C CA . HIS B 1 89 ? -16.422 -15.383 3.434 1 96.38 89 HIS B CA 1
ATOM 3677 C C . HIS B 1 89 ? -16.203 -16.359 2.277 1 96.38 89 HIS B C 1
ATOM 3679 O O . HIS B 1 89 ? -17.156 -16.719 1.579 1 96.38 89 HIS B O 1
ATOM 3685 N N . ILE B 1 90 ? -14.945 -16.891 2.109 1 97.12 90 ILE B N 1
ATOM 3686 C CA . ILE B 1 90 ? -14.602 -17.688 0.938 1 97.12 90 ILE B CA 1
ATOM 3687 C C . ILE B 1 90 ? -13.961 -19 1.378 1 97.12 90 ILE B C 1
ATOM 3689 O O . ILE B 1 90 ? -12.977 -19.016 2.123 1 97.12 90 ILE B O 1
ATOM 3693 N N . ASN B 1 91 ? -14.445 -20.078 0.874 1 96.5 91 ASN B N 1
ATOM 3694 C CA . ASN B 1 91 ? -13.867 -21.406 1.12 1 96.5 91 ASN B CA 1
ATOM 3695 C C . ASN B 1 91 ? -12.898 -21.797 0.013 1 96.5 91 ASN B C 1
ATOM 3697 O O . ASN B 1 91 ? -13.227 -21.703 -1.171 1 96.5 91 ASN B O 1
ATOM 3701 N N . ILE B 1 92 ? -11.742 -22.188 0.404 1 97.56 92 ILE B N 1
ATOM 3702 C CA . ILE B 1 92 ? -10.727 -22.672 -0.536 1 97.56 92 ILE B CA 1
ATOM 3703 C C . ILE B 1 92 ? -10.344 -24.109 -0.198 1 97.56 92 ILE B C 1
ATOM 3705 O O . ILE B 1 92 ? -9.789 -24.375 0.872 1 97.56 92 ILE B O 1
ATOM 3709 N N . GLU B 1 93 ? -10.555 -25 -1.105 1 96.75 93 GLU B N 1
ATOM 3710 C CA . GLU B 1 93 ? -10.352 -26.406 -0.833 1 96.75 93 GLU B CA 1
ATOM 3711 C C . GLU B 1 93 ? -9.18 -26.969 -1.639 1 96.75 93 GLU B C 1
ATOM 3713 O O . GLU B 1 93 ? -8.68 -28.047 -1.349 1 96.75 93 GLU B O 1
ATOM 3718 N N . ASP B 1 94 ? -8.734 -26.219 -2.582 1 96 94 ASP B N 1
ATOM 3719 C CA . ASP B 1 94 ? -7.781 -26.781 -3.533 1 96 94 ASP B CA 1
ATOM 3720 C C . ASP B 1 94 ? -6.379 -26.234 -3.311 1 96 94 ASP B C 1
ATOM 3722 O O . ASP B 1 94 ? -5.438 -26.609 -4.008 1 96 94 ASP B O 1
ATOM 3726 N N . ILE B 1 95 ? -6.168 -25.359 -2.385 1 96.81 95 ILE B N 1
ATOM 3727 C CA . ILE B 1 95 ? -4.863 -24.781 -2.1 1 96.81 95 ILE B CA 1
ATOM 3728 C C . ILE B 1 95 ? -4.531 -24.953 -0.619 1 96.81 95 ILE B C 1
ATOM 3730 O O . ILE B 1 95 ? -5.371 -24.688 0.246 1 96.81 95 ILE B O 1
ATOM 3734 N N . ASP B 1 96 ? -3.385 -25.422 -0.346 1 95.81 96 ASP B N 1
ATOM 3735 C CA . ASP B 1 96 ? -2.984 -25.578 1.048 1 95.81 96 ASP B CA 1
ATOM 3736 C C . ASP B 1 96 ? -2.74 -24.234 1.717 1 95.81 96 ASP B C 1
ATOM 3738 O O . ASP B 1 96 ? -2.328 -23.281 1.061 1 95.81 96 ASP B O 1
ATOM 3742 N N . PRO B 1 97 ? -2.916 -24.172 3.012 1 96.56 97 PRO B N 1
ATOM 3743 C CA . PRO B 1 97 ? -2.848 -22.906 3.744 1 96.56 97 PRO B CA 1
ATOM 3744 C C . PRO B 1 97 ? -1.493 -22.219 3.605 1 96.56 97 PRO B C 1
ATOM 3746 O O . PRO B 1 97 ? -1.432 -20.984 3.459 1 96.56 97 PRO B O 1
ATOM 3749 N N . ASN B 1 98 ? -0.47 -22.906 3.619 1 95.12 98 ASN B N 1
ATOM 3750 C CA . ASN B 1 98 ? 0.855 -22.312 3.539 1 95.12 98 ASN B CA 1
ATOM 3751 C C . ASN B 1 98 ? 1.078 -21.625 2.193 1 95.12 98 ASN B C 1
ATOM 3753 O O . ASN B 1 98 ? 1.562 -20.484 2.143 1 95.12 98 ASN B O 1
ATOM 3757 N N . THR B 1 99 ? 0.717 -22.266 1.134 1 96.25 99 THR B N 1
ATOM 3758 C CA . THR B 1 99 ? 0.832 -21.703 -0.203 1 96.25 99 THR B CA 1
ATOM 3759 C C . THR B 1 99 ? -0.028 -20.438 -0.329 1 96.25 99 THR B C 1
ATOM 3761 O O . THR B 1 99 ? 0.424 -19.422 -0.858 1 96.25 99 THR B O 1
ATOM 3764 N N . PHE B 1 100 ? -1.157 -20.578 0.234 1 97.56 100 PHE B N 1
ATOM 3765 C CA . PHE B 1 100 ? -2.076 -19.453 0.121 1 97.56 100 PHE B CA 1
ATOM 3766 C C . PHE B 1 100 ? -1.572 -18.266 0.923 1 97.56 100 PHE B C 1
ATOM 3768 O O . PHE B 1 100 ? -1.656 -17.125 0.467 1 97.56 100 PHE B O 1
ATOM 3775 N N . LYS B 1 101 ? -1.072 -18.516 2.088 1 97 101 LYS B N 1
ATOM 3776 C CA . LYS B 1 101 ? -0.503 -17.453 2.914 1 97 101 LYS B CA 1
ATOM 3777 C C . LYS B 1 101 ? 0.661 -16.766 2.203 1 97 101 LYS B C 1
ATOM 3779 O O . LYS B 1 101 ? 0.817 -15.547 2.291 1 97 101 LYS B O 1
ATOM 3784 N N . GLN B 1 102 ? 1.398 -17.516 1.487 1 96.62 102 GLN B N 1
ATOM 3785 C CA . GLN B 1 102 ? 2.496 -16.938 0.721 1 96.62 102 GLN B CA 1
ATOM 3786 C C . GLN B 1 102 ? 1.975 -16.047 -0.401 1 96.62 102 GLN B C 1
ATOM 3788 O O . GLN B 1 102 ? 2.57 -15.016 -0.706 1 96.62 102 GLN B O 1
ATOM 3793 N N . LEU B 1 103 ? 0.917 -16.516 -0.981 1 97.06 103 LEU B N 1
ATOM 3794 C CA . LEU B 1 103 ? 0.28 -15.695 -2.002 1 97.06 103 LEU B CA 1
ATOM 3795 C C . LEU B 1 103 ? -0.141 -14.352 -1.43 1 97.06 103 LEU B C 1
ATOM 3797 O O . LEU B 1 103 ? 0.175 -13.305 -2 1 97.06 103 LEU B O 1
ATOM 3801 N N . ILE B 1 104 ? -0.819 -14.391 -0.281 1 97.31 104 ILE B N 1
ATOM 3802 C CA . ILE B 1 104 ? -1.309 -13.172 0.352 1 97.31 104 ILE B CA 1
ATOM 3803 C C . ILE B 1 104 ? -0.13 -12.273 0.722 1 97.31 104 ILE B C 1
ATOM 3805 O O . ILE B 1 104 ? -0.171 -11.062 0.502 1 97.31 104 ILE B O 1
ATOM 3809 N N . ARG B 1 105 ? 0.864 -12.859 1.244 1 96.06 105 ARG B N 1
ATOM 3810 C CA . ARG B 1 105 ? 2.064 -12.109 1.592 1 96.06 105 ARG B CA 1
ATOM 3811 C C . ARG B 1 105 ? 2.643 -11.406 0.368 1 96.06 105 ARG B C 1
ATOM 3813 O O . ARG B 1 105 ? 3.027 -10.234 0.441 1 96.06 105 ARG B O 1
ATOM 3820 N N . PHE B 1 106 ? 2.711 -12.094 -0.706 1 95.75 106 PHE B N 1
ATOM 3821 C CA . PHE B 1 106 ? 3.229 -11.516 -1.94 1 95.75 106 PHE B CA 1
ATOM 3822 C C . PHE B 1 106 ? 2.385 -10.32 -2.375 1 95.75 106 PHE B C 1
ATOM 3824 O O . PHE B 1 106 ? 2.922 -9.297 -2.803 1 95.75 106 PHE B O 1
ATOM 3831 N N . LEU B 1 107 ? 1.145 -10.438 -2.234 1 95.12 107 LEU B N 1
ATOM 3832 C CA . LEU B 1 107 ? 0.232 -9.391 -2.676 1 95.12 107 LEU B CA 1
ATOM 3833 C C . LEU B 1 107 ? 0.357 -8.156 -1.794 1 95.12 107 LEU B C 1
ATOM 3835 O O . LEU B 1 107 ? 0.08 -7.039 -2.238 1 95.12 107 LEU B O 1
ATOM 3839 N N . TYR B 1 108 ? 0.817 -8.312 -0.56 1 94 108 TYR B N 1
ATOM 3840 C CA . TYR B 1 108 ? 0.971 -7.199 0.368 1 94 108 TYR B CA 1
ATOM 3841 C C . TYR B 1 108 ? 2.359 -6.582 0.25 1 94 108 TYR B C 1
ATOM 3843 O O . TYR B 1 108 ? 2.525 -5.375 0.442 1 94 108 TYR B O 1
ATOM 3851 N N . THR B 1 109 ? 3.33 -7.426 -0.048 1 92.44 109 THR B N 1
ATOM 3852 C CA . THR B 1 109 ? 4.691 -6.949 0.179 1 92.44 109 THR B CA 1
ATOM 3853 C C . THR B 1 109 ? 5.531 -7.094 -1.086 1 92.44 109 THR B C 1
ATOM 3855 O O . THR B 1 109 ? 6.656 -6.594 -1.149 1 92.44 109 THR B O 1
ATOM 3858 N N . ASP B 1 110 ? 5.078 -7.805 -2.039 1 91.62 110 ASP B N 1
ATOM 3859 C CA . ASP B 1 110 ? 5.801 -8.109 -3.27 1 91.62 110 ASP B CA 1
ATOM 3860 C C . ASP B 1 110 ? 6.953 -9.078 -3.004 1 91.62 110 ASP B C 1
ATOM 3862 O O . ASP B 1 110 ? 7.84 -9.242 -3.842 1 91.62 110 ASP B O 1
ATOM 3866 N N . HIS B 1 111 ? 6.926 -9.648 -1.815 1 91.38 111 HIS B N 1
ATOM 3867 C CA . HIS B 1 111 ? 7.965 -10.602 -1.452 1 91.38 111 HIS B CA 1
ATOM 3868 C C . HIS B 1 111 ? 7.422 -12.023 -1.433 1 91.38 111 HIS B C 1
ATOM 3870 O O . HIS B 1 111 ? 6.301 -12.258 -0.978 1 91.38 111 HIS B O 1
ATOM 3876 N N . ILE B 1 112 ? 8.203 -12.891 -1.967 1 91.81 112 ILE B N 1
ATOM 3877 C CA . ILE B 1 112 ? 7.801 -14.297 -1.962 1 91.81 112 ILE B CA 1
ATOM 3878 C C . ILE B 1 112 ? 9.008 -15.18 -1.647 1 91.81 112 ILE B C 1
ATOM 3880 O O . ILE B 1 112 ? 10.117 -14.922 -2.125 1 91.81 112 ILE B O 1
ATOM 3884 N N . ASP B 1 113 ? 8.75 -16.031 -0.761 1 89.31 113 ASP B N 1
ATOM 3885 C CA . ASP B 1 113 ? 9.742 -17.047 -0.426 1 89.31 113 ASP B CA 1
ATOM 3886 C C . ASP B 1 113 ? 9.305 -18.422 -0.928 1 89.31 113 ASP B C 1
ATOM 3888 O O . ASP B 1 113 ? 8.523 -19.109 -0.264 1 89.31 113 ASP B O 1
ATOM 3892 N N . MET B 1 114 ? 9.805 -18.703 -2.066 1 87.5 114 MET B N 1
ATOM 3893 C CA . MET B 1 114 ? 9.391 -19.969 -2.639 1 87.5 114 MET B CA 1
ATOM 3894 C C . MET B 1 114 ? 10.609 -20.828 -2.992 1 87.5 114 MET B C 1
ATOM 3896 O O . MET B 1 114 ? 11.648 -20.297 -3.389 1 87.5 114 MET B O 1
ATOM 3900 N N . ASP B 1 115 ? 10.438 -22.078 -2.703 1 87.81 115 ASP B N 1
ATOM 3901 C CA . ASP B 1 115 ? 11.445 -23.047 -3.119 1 87.81 115 ASP B CA 1
ATOM 3902 C C . ASP B 1 115 ? 10.945 -23.891 -4.285 1 87.81 115 ASP B C 1
ATOM 3904 O O . ASP B 1 115 ? 9.844 -23.672 -4.793 1 87.81 115 ASP B O 1
ATOM 3908 N N . ALA B 1 116 ? 11.758 -24.859 -4.699 1 85.25 116 ALA B N 1
ATOM 3909 C CA . ALA B 1 116 ? 11.461 -25.656 -5.879 1 85.25 116 ALA B CA 1
ATOM 3910 C C . ALA B 1 116 ? 10.18 -26.469 -5.684 1 85.25 116 ALA B C 1
ATOM 3912 O O . ALA B 1 116 ? 9.359 -26.578 -6.598 1 85.25 116 ALA B O 1
ATOM 3913 N N . ASP B 1 117 ? 9.961 -26.906 -4.578 1 85.75 117 ASP B N 1
ATOM 3914 C CA . ASP B 1 117 ? 8.82 -27.766 -4.305 1 85.75 117 ASP B CA 1
ATOM 3915 C C . ASP B 1 117 ? 7.523 -26.953 -4.211 1 85.75 117 ASP B C 1
ATOM 3917 O O . ASP B 1 117 ? 6.465 -27.422 -4.633 1 85.75 117 ASP B O 1
ATOM 3921 N N . SER B 1 118 ? 7.664 -25.766 -3.709 1 92.44 118 SER B N 1
ATOM 3922 C CA . SER B 1 118 ? 6.469 -24.938 -3.523 1 92.44 118 SER B CA 1
ATOM 3923 C C . SER B 1 118 ? 6.148 -24.141 -4.777 1 92.44 118 SER B C 1
ATOM 3925 O O . SER B 1 118 ? 5.039 -23.625 -4.926 1 92.44 118 SER B O 1
ATOM 3927 N N . ALA B 1 119 ? 7.094 -24.094 -5.672 1 94.56 119 ALA B N 1
ATOM 3928 C CA . ALA B 1 119 ? 6.926 -23.281 -6.875 1 94.56 119 ALA B CA 1
ATOM 3929 C C . ALA B 1 119 ? 5.805 -23.828 -7.754 1 94.56 119 ALA B C 1
ATOM 3931 O O . ALA B 1 119 ? 5.055 -23.062 -8.367 1 94.56 119 ALA B O 1
ATOM 3932 N N . LEU B 1 120 ? 5.68 -25.125 -7.801 1 92.81 120 LEU B N 1
ATOM 3933 C CA . LEU B 1 120 ? 4.625 -25.734 -8.609 1 92.81 120 LEU B CA 1
ATOM 3934 C C . LEU B 1 120 ? 3.246 -25.359 -8.07 1 92.81 120 LEU B C 1
ATOM 3936 O O . LEU B 1 120 ? 2.379 -24.922 -8.836 1 92.81 120 LEU B O 1
ATOM 3940 N N . ALA B 1 121 ? 3.121 -25.516 -6.793 1 94.12 121 ALA B N 1
ATOM 3941 C CA . ALA B 1 121 ? 1.861 -25.156 -6.148 1 94.12 121 ALA B CA 1
ATOM 3942 C C . ALA B 1 121 ? 1.566 -23.672 -6.312 1 94.12 121 ALA B C 1
ATOM 3944 O O . ALA B 1 121 ? 0.421 -23.281 -6.551 1 94.12 121 ALA B O 1
ATOM 3945 N N . MET B 1 122 ? 2.541 -22.859 -6.238 1 96.94 122 MET B N 1
ATOM 3946 C CA . MET B 1 122 ? 2.379 -21.422 -6.367 1 96.94 122 MET B CA 1
ATOM 3947 C C . MET B 1 122 ? 1.983 -21.047 -7.793 1 96.94 122 MET B C 1
ATOM 3949 O O . MET B 1 122 ? 1.184 -20.125 -7.996 1 96.94 122 MET B O 1
ATOM 3953 N N . LEU B 1 123 ? 2.592 -21.734 -8.734 1 96.19 123 LEU B N 1
ATOM 3954 C CA . LEU B 1 123 ? 2.223 -21.469 -10.117 1 96.19 123 LEU B CA 1
ATOM 3955 C C . LEU B 1 123 ? 0.74 -21.75 -10.352 1 96.19 123 LEU B C 1
ATOM 3957 O O . LEU B 1 123 ? 0.051 -20.953 -11 1 96.19 123 LEU B O 1
ATOM 3961 N N . TYR B 1 124 ? 0.291 -22.844 -9.812 1 94.5 124 TYR B N 1
ATOM 3962 C CA . TYR B 1 124 ? -1.133 -23.156 -9.883 1 94.5 124 TYR B CA 1
ATOM 3963 C C . TYR B 1 124 ? -1.965 -22.016 -9.289 1 94.5 124 TYR B C 1
ATOM 3965 O O . TYR B 1 124 ? -2.945 -21.578 -9.898 1 94.5 124 TYR B O 1
ATOM 3973 N N . THR B 1 125 ? -1.587 -21.578 -8.172 1 96.69 125 THR B N 1
ATOM 3974 C CA . THR B 1 125 ? -2.305 -20.531 -7.449 1 96.69 125 THR B CA 1
ATOM 3975 C C . THR B 1 125 ? -2.271 -19.219 -8.227 1 96.69 125 THR B C 1
ATOM 3977 O O . THR B 1 125 ? -3.289 -18.531 -8.344 1 96.69 125 THR B O 1
ATOM 3980 N N . ALA B 1 126 ? -1.109 -18.891 -8.727 1 96 126 ALA B N 1
ATOM 3981 C CA . ALA B 1 126 ? -0.948 -17.672 -9.516 1 96 126 ALA B CA 1
ATOM 3982 C C . ALA B 1 126 ? -1.838 -17.703 -10.758 1 96 126 ALA B C 1
ATOM 3984 O O . ALA B 1 126 ? -2.42 -16.672 -11.133 1 96 126 ALA B O 1
ATOM 3985 N N . GLN B 1 127 ? -1.92 -18.8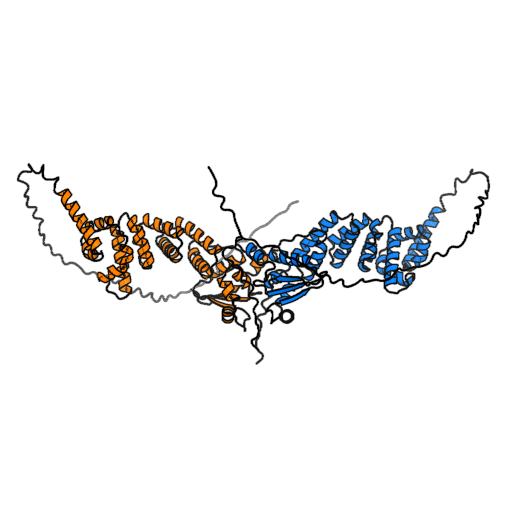59 -11.352 1 94.12 127 GLN B N 1
ATOM 3986 C CA . GLN B 1 127 ? -2.77 -19.031 -12.523 1 94.12 127 GLN B CA 1
ATOM 3987 C C . GLN B 1 127 ? -4.246 -18.938 -12.148 1 94.12 127 GLN B C 1
ATOM 3989 O O . GLN B 1 127 ? -5.023 -18.281 -12.844 1 94.12 127 GLN B O 1
ATOM 3994 N N . LYS B 1 128 ? -4.59 -19.562 -11.109 1 95.75 128 LYS B N 1
ATOM 3995 C CA . LYS B 1 128 ? -5.973 -19.594 -10.648 1 95.75 128 LYS B CA 1
ATOM 3996 C C . LYS B 1 128 ? -6.504 -18.172 -10.414 1 95.75 128 LYS B C 1
ATOM 3998 O O . LYS B 1 128 ? -7.637 -17.859 -10.797 1 95.75 128 LYS B O 1
ATOM 4003 N N . TYR B 1 129 ? -5.668 -17.375 -9.836 1 96.25 129 TYR B N 1
ATOM 4004 C CA . TYR B 1 129 ? -6.117 -16.031 -9.5 1 96.25 129 TYR B CA 1
ATOM 4005 C C . TYR B 1 129 ? -5.582 -15.008 -10.5 1 96.25 129 TYR B C 1
ATOM 4007 O O . TYR B 1 129 ? -5.715 -13.797 -10.297 1 96.25 129 TYR B O 1
ATOM 4015 N N . ASN B 1 130 ? -4.938 -15.453 -11.5 1 93.69 130 ASN B N 1
ATOM 4016 C CA . ASN B 1 130 ? -4.488 -14.664 -12.641 1 93.69 130 ASN B CA 1
ATOM 4017 C C . ASN B 1 130 ? -3.602 -13.5 -12.203 1 93.69 130 ASN B C 1
ATOM 4019 O O . ASN B 1 130 ? -3.869 -12.352 -12.547 1 93.69 130 ASN B O 1
ATOM 4023 N N . ILE B 1 131 ? -2.572 -13.828 -11.508 1 94.19 131 ILE B N 1
ATOM 4024 C CA . ILE B 1 131 ? -1.578 -12.836 -11.102 1 94.19 131 ILE B CA 1
ATOM 4025 C C . ILE B 1 131 ? -0.333 -12.969 -11.977 1 94.19 131 ILE B C 1
ATOM 4027 O O . ILE B 1 131 ? 0.546 -13.789 -11.703 1 94.19 131 ILE B O 1
ATOM 4031 N N . ALA B 1 132 ? -0.179 -12.086 -12.898 1 90.62 132 ALA B N 1
ATOM 4032 C CA . ALA B 1 132 ? 0.812 -12.195 -13.969 1 90.62 132 ALA B CA 1
ATOM 4033 C C . ALA B 1 132 ? 2.229 -12.102 -13.414 1 90.62 132 ALA B C 1
ATOM 4035 O O . ALA B 1 132 ? 3.115 -12.859 -13.812 1 90.62 132 ALA B O 1
ATOM 4036 N N . THR B 1 133 ? 2.43 -11.172 -12.539 1 91.44 133 THR B N 1
ATOM 4037 C CA . THR B 1 133 ? 3.768 -10.961 -11.992 1 91.44 133 THR B CA 1
ATOM 4038 C C . THR B 1 133 ? 4.23 -12.188 -11.211 1 91.44 133 THR B C 1
ATOM 4040 O O . THR B 1 133 ? 5.395 -12.578 -11.297 1 91.44 133 THR B O 1
ATOM 4043 N N . LEU B 1 134 ? 3.369 -12.734 -10.484 1 93.81 134 LEU B N 1
ATOM 4044 C CA . LEU B 1 134 ? 3.703 -13.914 -9.703 1 93.81 134 LEU B CA 1
ATOM 4045 C C . LEU B 1 134 ? 3.922 -15.125 -10.602 1 93.81 134 LEU B C 1
ATOM 4047 O O . LEU B 1 134 ? 4.828 -15.93 -10.367 1 93.81 134 LEU B O 1
ATOM 4051 N N . LYS B 1 135 ? 3.082 -15.266 -11.609 1 93.69 135 LYS B N 1
ATOM 4052 C CA . LYS B 1 135 ? 3.256 -16.344 -12.578 1 93.69 135 LYS B CA 1
ATOM 4053 C C . LYS B 1 135 ? 4.66 -16.312 -13.18 1 93.69 135 LYS B C 1
ATOM 4055 O O . LYS B 1 135 ? 5.328 -17.344 -13.242 1 93.69 135 LYS B O 1
ATOM 4060 N N . LYS B 1 136 ? 5.062 -15.148 -13.562 1 93.25 136 LYS B N 1
ATOM 4061 C CA . LYS B 1 136 ? 6.383 -15 -14.164 1 93.25 136 LYS B CA 1
ATOM 4062 C C . LYS B 1 136 ? 7.484 -15.406 -13.188 1 93.25 136 LYS B C 1
ATOM 4064 O O . LYS B 1 136 ? 8.438 -16.078 -13.578 1 93.25 136 LYS B O 1
ATOM 4069 N N . LYS B 1 137 ? 7.312 -15.016 -11.977 1 94.25 137 LYS B N 1
ATOM 4070 C CA . LYS B 1 137 ? 8.305 -15.359 -10.961 1 94.25 137 LYS B CA 1
ATOM 4071 C C . LYS B 1 137 ? 8.352 -16.875 -10.734 1 94.25 137 LYS B C 1
ATOM 4073 O O . LYS B 1 137 ? 9.422 -17.438 -10.539 1 94.25 137 LYS B O 1
ATOM 4078 N N . CYS B 1 138 ? 7.227 -17.469 -10.711 1 96.19 138 CYS B N 1
ATOM 4079 C CA . CYS B 1 138 ? 7.145 -18.922 -10.523 1 96.19 138 CYS B CA 1
ATOM 4080 C C . CYS B 1 138 ? 7.816 -19.656 -11.672 1 96.19 138 CYS B C 1
ATOM 4082 O O . CYS B 1 138 ? 8.562 -20.609 -11.453 1 96.19 138 CYS B O 1
ATOM 4084 N N . ILE B 1 139 ? 7.578 -19.219 -12.914 1 95.31 139 ILE B N 1
ATOM 4085 C CA . ILE B 1 139 ? 8.148 -19.859 -14.102 1 95.31 139 ILE B CA 1
ATOM 4086 C C . ILE B 1 139 ? 9.672 -19.781 -14.047 1 95.31 139 ILE B C 1
ATOM 4088 O O . ILE B 1 139 ? 10.359 -20.766 -14.289 1 95.31 139 ILE B O 1
ATOM 4092 N N . LEU B 1 140 ? 10.148 -18.625 -13.664 1 94.44 140 LEU B N 1
ATOM 4093 C CA . LEU B 1 140 ? 11.586 -18.453 -13.547 1 94.44 140 LEU B CA 1
ATOM 4094 C C . LEU B 1 140 ? 12.172 -19.359 -12.484 1 94.44 140 LEU B C 1
ATOM 4096 O O . LEU B 1 140 ? 13.234 -19.953 -12.672 1 94.44 140 LEU B O 1
ATOM 4100 N N . GLU B 1 141 ? 11.516 -19.422 -11.406 1 95.25 141 GLU B N 1
ATOM 4101 C CA . GLU B 1 141 ? 11.961 -20.312 -10.336 1 95.25 141 GLU B CA 1
ATOM 4102 C C . GLU B 1 141 ? 11.977 -21.766 -10.789 1 95.25 141 GLU B C 1
ATOM 4104 O O . GLU B 1 141 ? 12.898 -22.516 -10.469 1 95.25 141 GLU B O 1
ATOM 4109 N N . LEU B 1 142 ? 10.984 -22.172 -11.492 1 96.31 142 LEU B N 1
ATOM 4110 C CA . LEU B 1 142 ? 10.883 -23.547 -11.961 1 96.31 142 LEU B CA 1
ATOM 4111 C C . LEU B 1 142 ? 11.969 -23.844 -12.992 1 96.31 142 LEU B C 1
ATOM 4113 O O . LEU B 1 142 ? 12.508 -24.953 -13.016 1 96.31 142 LEU B O 1
ATOM 4117 N N . GLU B 1 143 ? 12.258 -22.891 -13.828 1 95 143 GLU B N 1
ATOM 4118 C CA . GLU B 1 143 ? 13.352 -23.047 -14.781 1 95 143 GLU B CA 1
ATOM 4119 C C . GLU B 1 143 ? 14.68 -23.281 -14.062 1 95 143 GLU B C 1
ATOM 4121 O O . GLU B 1 143 ? 15.453 -24.172 -14.438 1 95 143 GLU B O 1
ATOM 4126 N N . THR B 1 144 ? 14.875 -22.5 -13.039 1 95 144 THR B N 1
ATOM 4127 C CA . THR B 1 144 ? 16.094 -22.641 -12.234 1 95 144 THR B CA 1
ATOM 4128 C C . THR B 1 144 ? 16.094 -23.969 -11.5 1 95 144 THR B C 1
ATOM 4130 O O . THR B 1 144 ? 17.109 -24.656 -11.445 1 95 144 THR B O 1
ATOM 4133 N N . ALA B 1 145 ? 14.984 -24.328 -10.938 1 94.94 145 ALA B N 1
ATOM 4134 C CA . ALA B 1 145 ? 14.852 -25.562 -10.188 1 94.94 145 ALA B CA 1
ATOM 4135 C C . ALA B 1 145 ? 15.078 -26.781 -11.086 1 94.94 145 ALA B C 1
ATOM 4137 O O . ALA B 1 145 ? 15.656 -27.781 -10.656 1 94.94 145 ALA B O 1
ATOM 4138 N N . LEU B 1 146 ? 14.594 -26.734 -12.305 1 95.81 146 LEU B N 1
ATOM 4139 C CA . LEU B 1 146 ? 14.773 -27.828 -13.25 1 95.81 146 LEU B CA 1
ATOM 4140 C C . LEU B 1 146 ? 16.25 -28.094 -13.5 1 95.81 146 LEU B C 1
ATOM 4142 O O . LEU B 1 146 ? 16.672 -29.25 -13.594 1 95.81 146 LEU B O 1
ATOM 4146 N N . GLU B 1 147 ? 17.047 -27.047 -13.539 1 94.06 147 GLU B N 1
ATOM 4147 C CA . GLU B 1 147 ? 18.484 -27.188 -13.75 1 94.06 147 GLU B CA 1
ATOM 4148 C C . GLU B 1 147 ? 19.141 -27.906 -12.578 1 94.06 147 GLU B C 1
ATOM 4150 O O . GLU B 1 147 ? 20.062 -28.703 -12.773 1 94.06 147 GLU B O 1
ATOM 4155 N N . HIS B 1 148 ? 18.641 -27.656 -11.438 1 93.75 148 HIS B N 1
ATOM 4156 C CA . HIS B 1 148 ? 19.25 -28.219 -10.242 1 93.75 148 HIS B CA 1
ATOM 4157 C C . HIS B 1 148 ? 18.703 -29.609 -9.945 1 93.75 148 HIS B C 1
ATOM 4159 O O . HIS B 1 148 ? 19.391 -30.438 -9.336 1 93.75 148 HIS B O 1
ATOM 4165 N N . LYS B 1 149 ? 17.484 -29.828 -10.383 1 94.62 149 LYS B N 1
ATOM 4166 C CA . LYS B 1 149 ? 16.828 -31.078 -10.039 1 94.62 149 LYS B CA 1
ATOM 4167 C C . LYS B 1 149 ? 16.625 -31.953 -11.281 1 94.62 149 LYS B C 1
ATOM 4169 O O . LYS B 1 149 ? 15.703 -32.781 -11.32 1 94.62 149 LYS B O 1
ATOM 4174 N N . LYS B 1 150 ? 17.438 -31.75 -12.234 1 93.88 150 LYS B N 1
ATOM 4175 C CA . LYS B 1 150 ? 17.281 -32.469 -13.5 1 93.88 150 LYS B CA 1
ATOM 4176 C C . LYS B 1 150 ? 17.547 -33.969 -13.32 1 93.88 150 LYS B C 1
ATOM 4178 O O . LYS B 1 150 ? 17.109 -34.781 -14.141 1 93.88 150 LYS B O 1
ATOM 4183 N N . ASN B 1 151 ? 18.203 -34.344 -12.258 1 95.31 151 ASN B N 1
ATOM 4184 C CA . ASN B 1 151 ? 18.516 -35.719 -12.016 1 95.31 151 ASN B CA 1
ATOM 4185 C C . ASN B 1 151 ? 17.391 -36.438 -11.281 1 95.31 151 ASN B C 1
ATOM 4187 O O . ASN B 1 151 ? 17.453 -37.656 -11.055 1 95.31 151 ASN B O 1
ATOM 4191 N N . ASN B 1 152 ? 16.312 -35.781 -11.039 1 95.62 152 ASN B N 1
ATOM 4192 C CA . ASN B 1 152 ? 15.125 -36.344 -10.406 1 95.62 152 ASN B CA 1
ATOM 4193 C C . ASN B 1 152 ? 13.992 -36.531 -11.406 1 95.62 152 ASN B C 1
ATOM 4195 O O . ASN B 1 152 ? 13.258 -35.594 -11.711 1 95.62 152 ASN B O 1
ATOM 4199 N N . PRO B 1 153 ? 13.742 -37.781 -11.805 1 96.56 153 PRO B N 1
ATOM 4200 C CA . PRO B 1 153 ? 12.742 -38.031 -12.844 1 96.56 153 PRO B CA 1
ATOM 4201 C C . PRO B 1 153 ? 11.344 -37.562 -12.43 1 96.56 153 PRO B C 1
ATOM 4203 O O . PRO B 1 153 ? 10.586 -37.031 -13.25 1 96.56 153 PRO B O 1
ATOM 4206 N N . SER B 1 154 ? 11 -37.781 -11.203 1 95.56 154 SER B N 1
ATOM 4207 C CA . SER B 1 154 ? 9.68 -37.375 -10.727 1 95.56 154 SER B CA 1
ATOM 4208 C C . SER B 1 154 ? 9.445 -35.906 -10.914 1 95.56 154 SER B C 1
ATOM 4210 O O . SER B 1 154 ? 8.383 -35.469 -11.375 1 95.56 154 SER B O 1
ATOM 4212 N N . TYR B 1 155 ? 10.492 -35.156 -10.562 1 94.69 155 TYR B N 1
ATOM 4213 C CA . TYR B 1 155 ? 10.391 -33.719 -10.688 1 94.69 155 TYR B CA 1
ATOM 4214 C C . TYR B 1 155 ? 10.289 -33.312 -12.148 1 94.69 155 TYR B C 1
ATOM 4216 O O . TYR B 1 155 ? 9.516 -32.406 -12.492 1 94.69 155 TYR B O 1
ATOM 4224 N N . VAL B 1 156 ? 11.039 -33.938 -12.992 1 96.44 156 VAL B N 1
ATOM 4225 C CA . VAL B 1 156 ? 11.055 -33.594 -14.414 1 96.44 156 VAL B CA 1
ATOM 4226 C C . VAL B 1 156 ? 9.664 -33.844 -15.008 1 96.44 156 VAL B C 1
ATOM 4228 O O . VAL B 1 156 ? 9.133 -33 -15.734 1 96.44 156 VAL B O 1
ATOM 4231 N N . PHE B 1 157 ? 9.094 -34.938 -14.648 1 96.56 157 PHE B N 1
ATOM 4232 C CA . PHE B 1 157 ? 7.777 -35.25 -15.195 1 96.56 157 PHE B CA 1
ATOM 4233 C C . PHE B 1 157 ? 6.727 -34.281 -14.641 1 96.56 157 PHE B C 1
ATOM 4235 O O . PHE B 1 157 ? 5.777 -33.938 -15.344 1 96.56 157 PHE B O 1
ATOM 4242 N N . ASP B 1 158 ? 6.879 -33.875 -13.406 1 94.56 158 ASP B N 1
ATOM 4243 C CA . ASP B 1 158 ? 5.977 -32.875 -12.844 1 94.56 158 ASP B CA 1
ATOM 4244 C C . ASP B 1 158 ? 6.035 -31.562 -13.648 1 94.56 158 ASP B C 1
ATOM 4246 O O . ASP B 1 158 ? 5 -30.969 -13.938 1 94.56 158 ASP B O 1
ATOM 4250 N N . ILE B 1 159 ? 7.227 -31.188 -14 1 95.75 159 ILE B N 1
ATOM 4251 C CA . ILE B 1 159 ? 7.434 -29.969 -14.766 1 95.75 159 ILE B CA 1
ATOM 4252 C C . ILE B 1 159 ? 6.812 -30.125 -16.156 1 95.75 159 ILE B C 1
ATOM 4254 O O . ILE B 1 159 ? 6.148 -29.203 -16.641 1 95.75 159 ILE B O 1
ATOM 4258 N N . VAL B 1 160 ? 6.984 -31.25 -16.781 1 96.31 160 VAL B N 1
ATOM 4259 C CA . VAL B 1 160 ? 6.418 -31.5 -18.109 1 96.31 160 VAL B CA 1
ATOM 4260 C C . VAL B 1 160 ? 4.895 -31.391 -18.047 1 96.31 160 VAL B C 1
ATOM 4262 O O . VAL B 1 160 ? 4.281 -30.75 -18.906 1 96.31 160 VAL B O 1
ATOM 4265 N N . MET B 1 161 ? 4.367 -31.953 -17.031 1 94.69 161 MET B N 1
ATOM 4266 C CA . MET B 1 161 ? 2.916 -31.938 -16.875 1 94.69 161 MET B CA 1
ATOM 4267 C C . MET B 1 161 ? 2.396 -30.516 -16.688 1 94.69 161 MET B C 1
ATOM 4269 O O . MET B 1 161 ? 1.451 -30.109 -17.375 1 94.69 161 MET B O 1
ATOM 4273 N N . VAL B 1 162 ? 3.031 -29.797 -15.867 1 93.81 162 VAL B N 1
ATOM 4274 C CA . VAL B 1 162 ? 2.578 -28.438 -15.555 1 93.81 162 VAL B CA 1
ATOM 4275 C C . VAL B 1 162 ? 2.82 -27.516 -16.75 1 93.81 162 VAL B C 1
ATOM 4277 O O . VAL B 1 162 ? 1.961 -26.703 -17.094 1 93.81 162 VAL B O 1
ATOM 4280 N N . ALA B 1 163 ? 3.994 -27.625 -17.328 1 95.62 163 ALA B N 1
ATOM 4281 C CA . ALA B 1 163 ? 4.34 -26.781 -18.469 1 95.62 163 ALA B CA 1
ATOM 4282 C C . ALA B 1 163 ? 3.389 -27.016 -19.641 1 95.62 163 ALA B C 1
ATOM 4284 O O . ALA B 1 163 ? 2.975 -26.078 -20.312 1 95.62 163 ALA B O 1
ATOM 4285 N N . SER B 1 164 ? 3.074 -28.266 -19.859 1 94.88 164 SER B N 1
ATOM 4286 C CA . SER B 1 164 ? 2.135 -28.594 -20.922 1 94.88 164 SER B CA 1
ATOM 4287 C C . SER B 1 164 ? 0.734 -28.078 -20.609 1 94.88 164 SER B C 1
ATOM 4289 O O . SER B 1 164 ? 0.069 -27.516 -21.484 1 94.88 164 SER B O 1
ATOM 4291 N N . GLY B 1 165 ? 0.297 -28.25 -19.406 1 93 165 GLY B N 1
ATOM 4292 C CA . GLY B 1 165 ? -1.037 -27.844 -18.984 1 93 165 GLY B CA 1
ATOM 4293 C C . GLY B 1 165 ? -1.274 -26.359 -19.094 1 93 165 GLY B C 1
ATOM 4294 O O . GLY B 1 165 ? -2.381 -25.922 -19.422 1 93 165 GLY B O 1
ATOM 4295 N N . TYR B 1 166 ? -0.265 -25.609 -18.875 1 93 166 TYR B N 1
ATOM 4296 C CA . TYR B 1 166 ? -0.409 -24.172 -18.875 1 93 166 TYR B CA 1
ATOM 4297 C C . TYR B 1 166 ? 0.215 -23.562 -20.125 1 93 166 TYR B C 1
ATOM 4299 O O . TYR B 1 166 ? 0.37 -22.344 -20.219 1 93 166 TYR B O 1
ATOM 4307 N N . ASP B 1 167 ? 0.654 -24.375 -21.016 1 92.81 167 ASP B N 1
ATOM 4308 C CA . ASP B 1 167 ? 1.225 -23.969 -22.297 1 92.81 167 ASP B CA 1
ATOM 4309 C C . ASP B 1 167 ? 2.459 -23.094 -22.094 1 92.81 167 ASP B C 1
ATOM 4311 O O . ASP B 1 167 ? 2.561 -22.016 -22.672 1 92.81 167 ASP B O 1
ATOM 4315 N N . LEU B 1 168 ? 3.271 -23.5 -21.188 1 95.88 168 LEU B N 1
ATOM 4316 C CA . LEU B 1 168 ? 4.551 -22.844 -20.969 1 95.88 168 LEU B CA 1
ATOM 4317 C C . LEU B 1 168 ? 5.625 -23.406 -21.891 1 95.88 168 LEU B C 1
ATOM 4319 O O . LEU B 1 168 ? 6.391 -24.297 -21.484 1 95.88 168 LEU B O 1
ATOM 4323 N N . THR B 1 169 ? 5.812 -22.891 -22.969 1 95.12 169 THR B N 1
ATOM 4324 C CA . THR B 1 169 ? 6.555 -23.469 -24.094 1 95.12 169 THR B CA 1
ATOM 4325 C C . THR B 1 169 ? 8.031 -23.625 -23.734 1 95.12 169 THR B C 1
ATOM 4327 O O . THR B 1 169 ? 8.602 -24.703 -23.891 1 95.12 169 THR B O 1
ATOM 4330 N N . LYS B 1 170 ? 8.609 -22.547 -23.25 1 95.94 170 LYS B N 1
ATOM 4331 C CA . LYS B 1 170 ? 10.031 -22.578 -22.953 1 95.94 170 LYS B CA 1
ATOM 4332 C C . LYS B 1 170 ? 10.352 -23.625 -21.891 1 95.94 170 LYS B C 1
ATOM 4334 O O . LYS B 1 170 ? 11.312 -24.391 -22.031 1 95.94 170 LYS B O 1
ATOM 4339 N N . LEU B 1 171 ? 9.586 -23.625 -20.875 1 96.5 171 LEU B N 1
ATOM 4340 C CA . LEU B 1 171 ? 9.789 -24.578 -19.797 1 96.5 171 LEU B CA 1
ATOM 4341 C C . LEU B 1 171 ? 9.531 -26 -20.25 1 96.5 171 LEU B C 1
ATOM 4343 O O . LEU B 1 171 ? 10.242 -26.922 -19.859 1 96.5 171 LEU B O 1
ATOM 4347 N N . LEU B 1 172 ? 8.539 -26.203 -21.094 1 96.75 172 LEU B N 1
ATOM 4348 C CA . LEU B 1 172 ? 8.227 -27.516 -21.641 1 96.75 172 LEU B CA 1
ATOM 4349 C C . LEU B 1 172 ? 9.383 -28.047 -22.484 1 96.75 172 LEU B C 1
ATOM 4351 O O . LEU B 1 172 ? 9.828 -29.172 -22.297 1 96.75 172 LEU B O 1
ATOM 4355 N N . ASP B 1 173 ? 9.852 -27.203 -23.297 1 95.5 173 ASP B N 1
ATOM 4356 C CA . ASP B 1 173 ? 10.961 -27.609 -24.156 1 95.5 173 ASP B CA 1
ATOM 4357 C C . ASP B 1 173 ? 12.18 -28.016 -23.328 1 95.5 173 ASP B C 1
ATOM 4359 O O . ASP B 1 173 ? 12.812 -29.031 -23.609 1 95.5 173 ASP B O 1
ATOM 4363 N N . ALA B 1 174 ? 12.453 -27.219 -22.406 1 96.25 174 ALA B N 1
ATOM 4364 C CA . ALA B 1 174 ? 13.602 -27.484 -21.547 1 96.25 174 ALA B CA 1
ATOM 4365 C C . ALA B 1 174 ? 13.438 -28.828 -20.828 1 96.25 174 ALA B C 1
ATOM 4367 O O . ALA B 1 174 ? 14.391 -29.594 -20.688 1 96.25 174 ALA B O 1
ATOM 4368 N N . SER B 1 175 ? 12.281 -29.078 -20.344 1 97.12 175 SER B N 1
ATOM 4369 C CA . SER B 1 175 ? 12.039 -30.312 -19.609 1 97.12 175 SER B CA 1
ATOM 4370 C C . SER B 1 175 ? 12.07 -31.516 -20.531 1 97.12 175 SER B C 1
ATOM 4372 O O . SER B 1 175 ? 12.562 -32.594 -20.156 1 97.12 175 SER B O 1
ATOM 4374 N N . LEU B 1 176 ? 11.562 -31.359 -21.719 1 95.38 176 LEU B N 1
ATOM 4375 C CA . LEU B 1 176 ? 11.609 -32.438 -22.703 1 95.38 176 LEU B CA 1
ATOM 4376 C C . LEU B 1 176 ? 13.047 -32.75 -23.094 1 95.38 176 LEU B C 1
ATOM 4378 O O . LEU B 1 176 ? 13.391 -33.938 -23.312 1 95.38 176 LEU B O 1
ATOM 4382 N N . LEU B 1 177 ? 13.82 -31.766 -23.188 1 95.06 177 LEU B N 1
ATOM 4383 C CA . LEU B 1 177 ? 15.227 -31.969 -23.516 1 95.06 177 LEU B CA 1
ATOM 4384 C C . LEU B 1 177 ? 15.93 -32.781 -22.422 1 95.06 177 LEU B C 1
ATOM 4386 O O . LEU B 1 177 ? 16.812 -33.594 -22.719 1 95.06 177 LEU B O 1
ATOM 4390 N N . VAL B 1 178 ? 15.562 -32.562 -21.234 1 96.19 178 VAL B N 1
ATOM 4391 C CA . VAL B 1 178 ? 16.109 -33.344 -20.141 1 96.19 178 VAL B CA 1
ATOM 4392 C C . VAL B 1 178 ? 15.75 -34.812 -20.344 1 96.19 178 VAL B C 1
ATOM 4394 O O . VAL B 1 178 ? 16.578 -35.719 -20.094 1 96.19 178 VAL B O 1
ATOM 4397 N N . LEU B 1 179 ? 14.562 -35.094 -20.781 1 94.56 179 LEU B N 1
ATOM 4398 C CA . LEU B 1 179 ? 14.102 -36.469 -21 1 94.56 179 LEU B CA 1
ATOM 4399 C C . LEU B 1 179 ? 14.875 -37.125 -22.141 1 94.56 179 LEU B C 1
ATOM 4401 O O . LEU B 1 179 ? 15.102 -38.344 -22.125 1 94.56 179 LEU B O 1
ATOM 4405 N N . VAL B 1 180 ? 15.273 -36.344 -23.094 1 91.38 180 VAL B N 1
ATOM 4406 C CA . VAL B 1 180 ? 16.094 -36.844 -24.188 1 91.38 180 VAL B CA 1
ATOM 4407 C C . VAL B 1 180 ? 17.469 -37.25 -23.672 1 91.38 180 VAL B C 1
ATOM 4409 O O . VAL B 1 180 ? 18 -38.312 -24.047 1 91.38 180 VAL B O 1
ATOM 4412 N N . LYS B 1 181 ? 17.984 -36.438 -22.844 1 92.69 181 LYS B N 1
ATOM 4413 C CA . LYS B 1 181 ? 19.297 -36.688 -22.266 1 92.69 181 LYS B CA 1
ATOM 4414 C C . LYS B 1 181 ? 19.25 -37.875 -21.297 1 92.69 181 LYS B C 1
ATOM 4416 O O . LYS B 1 181 ? 20.219 -38.625 -21.172 1 92.69 181 LYS B O 1
ATOM 4421 N N . HIS B 1 182 ? 18.109 -37.938 -20.688 1 93.94 182 HIS B N 1
ATOM 4422 C CA . HIS B 1 182 ? 17.906 -39 -19.734 1 93.94 182 HIS B CA 1
ATOM 4423 C C . HIS B 1 182 ? 16.719 -39.906 -20.109 1 93.94 182 HIS B C 1
ATOM 4425 O O . HIS B 1 182 ? 15.727 -39.938 -19.375 1 93.94 182 HIS B O 1
ATOM 4431 N N . GLU B 1 183 ? 16.875 -40.625 -21.125 1 90.88 183 GLU B N 1
ATOM 4432 C CA . GLU B 1 183 ? 15.789 -41.438 -21.703 1 90.88 183 GLU B CA 1
ATOM 4433 C C . GLU B 1 183 ? 15.328 -42.5 -20.719 1 90.88 183 GLU B C 1
ATOM 4435 O O . GLU B 1 183 ? 14.164 -42.938 -20.75 1 90.88 183 GLU B O 1
ATOM 4440 N N . GLU B 1 184 ? 16.25 -42.906 -19.781 1 92 184 GLU B N 1
ATOM 4441 C CA . GLU B 1 184 ? 15.93 -43.969 -18.812 1 92 184 GLU B CA 1
ATOM 4442 C C . GLU B 1 184 ? 14.82 -43.5 -17.859 1 92 184 GLU B C 1
ATOM 4444 O O . GLU B 1 184 ? 14.211 -44.344 -17.188 1 92 184 GLU B O 1
ATOM 4449 N N . TYR B 1 185 ? 14.477 -42.188 -17.828 1 95.81 185 TYR B N 1
ATOM 4450 C CA . TYR B 1 185 ? 13.445 -41.656 -16.953 1 95.81 185 TYR B CA 1
ATOM 4451 C C . TYR B 1 185 ? 12.07 -42.219 -17.312 1 95.81 185 TYR B C 1
ATOM 4453 O O . TYR B 1 185 ? 11.172 -42.281 -16.484 1 95.81 185 TYR B O 1
ATOM 4461 N N . ILE B 1 186 ? 11.914 -42.688 -18.562 1 94.38 186 ILE B N 1
ATOM 4462 C CA . ILE B 1 186 ? 10.641 -43.219 -19.031 1 94.38 186 ILE B CA 1
ATOM 4463 C C . ILE B 1 186 ? 10.328 -44.5 -18.281 1 94.38 186 ILE B C 1
ATOM 4465 O O . ILE B 1 186 ? 9.18 -44.969 -18.25 1 94.38 186 ILE B O 1
ATOM 4469 N N . ASN B 1 187 ? 11.359 -45.094 -17.641 1 94.12 187 ASN B N 1
ATOM 4470 C CA . ASN B 1 187 ? 11.164 -46.281 -16.828 1 94.12 187 ASN B CA 1
ATOM 4471 C C . ASN B 1 187 ? 10.625 -45.938 -15.445 1 94.12 187 ASN B C 1
ATOM 4473 O O . ASN B 1 187 ? 10.148 -46.844 -14.727 1 94.12 187 ASN B O 1
ATOM 4477 N N . HIS B 1 188 ? 10.703 -44.75 -15.102 1 95.25 188 HIS B N 1
ATOM 4478 C CA . HIS B 1 188 ? 10.258 -44.344 -13.781 1 95.25 188 HIS B CA 1
ATOM 4479 C C . HIS B 1 188 ? 8.734 -44.375 -13.672 1 95.25 188 HIS B C 1
ATOM 4481 O O . HIS B 1 188 ? 8.031 -44.188 -14.672 1 95.25 188 HIS B O 1
ATOM 4487 N N . SER B 1 189 ? 8.227 -44.562 -12.516 1 95.19 189 SER B N 1
ATOM 4488 C CA . SER B 1 189 ? 6.793 -44.719 -12.266 1 95.19 189 SER B CA 1
ATOM 4489 C C . SER B 1 189 ? 6.039 -43.438 -12.594 1 95.19 189 SER B C 1
ATOM 4491 O O . SER B 1 189 ? 4.852 -43.469 -12.93 1 95.19 189 SER B O 1
ATOM 4493 N N . SER B 1 190 ? 6.77 -42.344 -12.578 1 95.56 190 SER B N 1
ATOM 4494 C CA . SER B 1 190 ? 6.137 -41.062 -12.844 1 95.56 190 SER B CA 1
ATOM 4495 C C . SER B 1 190 ? 5.684 -40.938 -14.297 1 95.56 190 SER B C 1
ATOM 4497 O O . SER B 1 190 ? 4.727 -40.25 -14.602 1 95.56 190 SER B O 1
ATOM 4499 N N . PHE B 1 191 ? 6.363 -41.719 -15.156 1 96.12 191 PHE B N 1
ATOM 4500 C CA . PHE B 1 191 ? 5.938 -41.75 -16.547 1 96.12 191 PHE B CA 1
ATOM 4501 C C . PHE B 1 191 ? 4.543 -42.375 -16.672 1 96.12 191 PHE B C 1
ATOM 4503 O O . PHE B 1 191 ? 3.717 -41.875 -17.438 1 96.12 191 PHE B O 1
ATOM 4510 N N . MET B 1 192 ? 4.273 -43.25 -15.805 1 94.25 192 MET B N 1
ATOM 4511 C CA . MET B 1 192 ? 3.006 -43.969 -15.867 1 94.25 192 MET B CA 1
ATOM 4512 C C . MET B 1 192 ? 1.875 -43.156 -15.273 1 94.25 192 MET B C 1
ATOM 4514 O O . MET B 1 192 ? 0.699 -43.438 -15.484 1 94.25 192 MET B O 1
ATOM 4518 N N . ALA B 1 193 ? 2.217 -42.125 -14.586 1 93.44 193 ALA B N 1
ATOM 4519 C CA . ALA B 1 193 ? 1.223 -41.281 -13.914 1 93.44 193 ALA B CA 1
ATOM 4520 C C . ALA B 1 193 ? 0.817 -40.094 -14.797 1 93.44 193 ALA B C 1
ATOM 4522 O O . ALA B 1 193 ? -0.072 -39.312 -14.438 1 93.44 193 ALA B O 1
ATOM 4523 N N . LEU B 1 194 ? 1.351 -40 -16 1 94.75 194 LEU B N 1
ATOM 4524 C CA . LEU B 1 194 ? 1.047 -38.906 -16.906 1 94.75 194 LEU B CA 1
ATOM 4525 C C . LEU B 1 194 ? -0.357 -39.062 -17.484 1 94.75 194 LEU B C 1
ATOM 4527 O O . LEU B 1 194 ? -0.932 -40.156 -17.469 1 94.75 194 LEU B O 1
ATOM 4531 N N . ASP B 1 195 ? -0.85 -37.938 -17.891 1 93 195 ASP B N 1
ATOM 4532 C CA . ASP B 1 195 ? -2.076 -38 -18.688 1 93 195 ASP B CA 1
ATOM 4533 C C . ASP B 1 195 ? -1.779 -38.375 -20.125 1 93 195 ASP B C 1
ATOM 4535 O O . ASP B 1 195 ? -0.637 -38.281 -20.578 1 93 195 ASP B O 1
ATOM 4539 N N . LYS B 1 196 ? -2.838 -38.844 -20.75 1 92.69 196 LYS B N 1
ATOM 4540 C CA . LYS B 1 196 ? -2.711 -39.344 -22.125 1 92.69 196 LYS B CA 1
ATOM 4541 C C . LYS B 1 196 ? -2.078 -38.312 -23.031 1 92.69 196 LYS B C 1
ATOM 4543 O O . LYS B 1 196 ? -1.173 -38.625 -23.812 1 92.69 196 LYS B O 1
ATOM 4548 N N . ASP B 1 197 ? -2.504 -37.156 -22.891 1 93.31 197 ASP B N 1
ATOM 4549 C CA . ASP B 1 197 ? -2.049 -36.094 -23.797 1 93.31 197 ASP B CA 1
ATOM 4550 C C . ASP B 1 197 ? -0.577 -35.75 -23.562 1 93.31 197 ASP B C 1
ATOM 4552 O O . ASP B 1 197 ? 0.182 -35.562 -24.516 1 93.31 197 ASP B O 1
ATOM 4556 N N . VAL B 1 198 ? -0.244 -35.719 -22.312 1 94.56 198 VAL B N 1
ATOM 4557 C CA . VAL B 1 198 ? 1.137 -35.406 -21.984 1 94.56 198 VAL B CA 1
ATOM 4558 C C . VAL B 1 198 ? 2.059 -36.562 -22.375 1 94.56 198 VAL B C 1
ATOM 4560 O O . VAL B 1 198 ? 3.164 -36.312 -22.875 1 94.56 198 VAL B O 1
ATOM 4563 N N . MET B 1 199 ? 1.556 -37.75 -22.109 1 94.31 199 MET B N 1
ATOM 4564 C CA . MET B 1 199 ? 2.326 -38.906 -22.531 1 94.31 199 MET B CA 1
ATOM 4565 C C . MET B 1 199 ? 2.562 -38.906 -24.047 1 94.31 199 MET B C 1
ATOM 4567 O O . MET B 1 199 ? 3.682 -39.125 -24.5 1 94.31 199 MET B O 1
ATOM 4571 N N . SER B 1 200 ? 1.521 -38.594 -24.797 1 92.31 200 SER B N 1
ATOM 4572 C CA . SER B 1 200 ? 1.653 -38.531 -26.25 1 92.31 200 SER B CA 1
ATOM 4573 C C . SER B 1 200 ? 2.684 -37.5 -26.656 1 92.31 200 SER B C 1
ATOM 4575 O O . SER B 1 200 ? 3.479 -37.719 -27.562 1 92.31 200 SER B O 1
ATOM 4577 N N . LEU B 1 201 ? 2.646 -36.406 -26 1 92.5 201 LEU B N 1
ATOM 4578 C CA . LEU B 1 201 ? 3.58 -35.312 -26.281 1 92.5 201 LEU B CA 1
ATOM 4579 C C . LEU B 1 201 ? 5.016 -35.75 -26 1 92.5 201 LEU B C 1
ATOM 4581 O O . LEU B 1 201 ? 5.914 -35.5 -26.812 1 92.5 201 LEU B O 1
ATOM 4585 N N . VAL B 1 202 ? 5.188 -36.375 -24.875 1 93.81 202 VAL B N 1
ATOM 4586 C CA . VAL B 1 202 ? 6.512 -36.844 -24.484 1 93.81 202 VAL B CA 1
ATOM 4587 C C . VAL B 1 202 ? 7.027 -37.844 -25.5 1 93.81 202 VAL B C 1
ATOM 4589 O O . VAL B 1 202 ? 8.172 -37.75 -25.953 1 93.81 202 VAL B O 1
ATOM 4592 N N . ILE B 1 203 ? 6.176 -38.719 -25.891 1 90.75 203 ILE B N 1
ATOM 4593 C CA . ILE B 1 203 ? 6.551 -39.781 -26.812 1 90.75 203 ILE B CA 1
ATOM 4594 C C . ILE B 1 203 ? 6.879 -39.188 -28.188 1 90.75 203 ILE B C 1
ATOM 4596 O O . ILE B 1 203 ? 7.879 -39.562 -28.812 1 90.75 203 ILE B O 1
ATOM 4600 N N . GLN B 1 204 ? 6.094 -38.344 -28.625 1 88.12 204 GLN B N 1
ATOM 4601 C CA . GLN B 1 204 ? 6.332 -37.688 -29.906 1 88.12 204 GLN B CA 1
ATOM 4602 C C . GLN B 1 204 ? 7.688 -37 -29.922 1 88.12 204 GLN B C 1
ATOM 4604 O O . GLN B 1 204 ? 8.391 -37 -30.938 1 88.12 204 GLN B O 1
ATOM 4609 N N . PHE B 1 205 ? 7.977 -36.438 -28.844 1 89.75 205 PHE B N 1
ATOM 4610 C CA . PHE B 1 205 ? 9.25 -35.719 -28.75 1 89.75 205 PHE B CA 1
ATOM 4611 C C . PHE B 1 205 ? 10.414 -36.719 -28.703 1 89.75 205 PHE B C 1
ATOM 4613 O O . PHE B 1 205 ? 11.43 -36.5 -29.375 1 89.75 205 PHE B O 1
ATOM 4620 N N . LEU B 1 206 ? 10.281 -37.75 -27.969 1 86.94 206 LEU B N 1
ATOM 4621 C CA . LEU B 1 206 ? 11.336 -38.719 -27.812 1 86.94 206 LEU B CA 1
ATOM 4622 C C . LEU B 1 206 ? 11.578 -39.469 -29.109 1 86.94 206 LEU B C 1
ATOM 4624 O O . LEU B 1 206 ? 12.711 -39.875 -29.406 1 86.94 206 LEU B O 1
ATOM 4628 N N . TRP B 1 207 ? 10.508 -39.625 -29.875 1 81.31 207 TRP B N 1
ATOM 4629 C CA . TRP B 1 207 ? 10.641 -40.312 -31.156 1 81.31 207 TRP B CA 1
ATOM 4630 C C . TRP B 1 207 ? 11.695 -39.625 -32.031 1 81.31 207 TRP B C 1
ATOM 4632 O O . TRP B 1 207 ? 12.375 -40.281 -32.812 1 81.31 207 TRP B O 1
ATOM 4642 N N . LYS B 1 208 ? 11.828 -38.406 -31.891 1 80.88 208 LYS B N 1
ATOM 4643 C CA . LYS B 1 208 ? 12.711 -37.625 -32.75 1 80.88 208 LYS B CA 1
ATOM 4644 C C . LYS B 1 208 ? 14.172 -37.75 -32.312 1 80.88 208 LYS B C 1
ATOM 4646 O O . LYS B 1 208 ? 15.086 -37.625 -33.125 1 80.88 208 LYS B O 1
ATOM 4651 N N . PHE B 1 209 ? 14.422 -38.156 -31.047 1 81 209 PHE B N 1
ATOM 4652 C CA . PHE B 1 209 ? 15.781 -38 -30.547 1 81 209 PHE B CA 1
ATOM 4653 C C . PHE B 1 209 ? 16.203 -39.219 -29.75 1 81 209 PHE B C 1
ATOM 4655 O O . PHE B 1 209 ? 17.344 -39.312 -29.281 1 81 209 PHE B O 1
ATOM 4662 N N . ALA B 1 210 ? 15.367 -40.219 -29.688 1 78 210 ALA B N 1
ATOM 4663 C CA . ALA B 1 210 ? 15.602 -41.312 -28.766 1 78 210 ALA B CA 1
ATOM 4664 C C . ALA B 1 210 ? 16.766 -42.188 -29.25 1 78 210 ALA B C 1
ATOM 4666 O O . ALA B 1 210 ? 16.891 -42.469 -30.438 1 78 210 ALA B O 1
ATOM 4667 N N . LYS B 1 211 ? 17.625 -42.562 -28.344 1 80.88 211 LYS B N 1
ATOM 4668 C CA . LYS B 1 211 ? 18.719 -43.469 -28.594 1 80.88 211 LYS B CA 1
ATOM 4669 C C . LYS B 1 211 ? 18.219 -44.906 -28.641 1 80.88 211 LYS B C 1
ATOM 4671 O O . LYS B 1 211 ? 18.766 -45.75 -29.375 1 80.88 211 LYS B O 1
ATOM 4676 N N . ASP B 1 212 ? 17.25 -45.156 -27.891 1 80.94 212 ASP B N 1
ATOM 4677 C CA . ASP B 1 212 ? 16.641 -46.5 -27.828 1 80.94 212 ASP B CA 1
ATOM 4678 C C . ASP B 1 212 ? 15.141 -46.438 -28.109 1 80.94 212 ASP B C 1
ATOM 4680 O O . ASP B 1 212 ? 14.328 -46.531 -27.188 1 80.94 212 ASP B O 1
ATOM 4684 N N . PRO B 1 213 ? 14.781 -46.406 -29.359 1 80.44 213 PRO B N 1
ATOM 4685 C CA . PRO B 1 213 ? 13.367 -46.281 -29.719 1 80.44 213 PRO B CA 1
ATOM 4686 C C . PRO B 1 213 ? 12.547 -47.5 -29.266 1 80.44 213 PRO B C 1
ATOM 4688 O O . PRO B 1 213 ? 11.352 -47.375 -29.016 1 80.44 213 PRO B O 1
ATOM 4691 N N . ALA B 1 214 ? 13.211 -48.594 -29.125 1 76.94 214 ALA B N 1
ATOM 4692 C CA . ALA B 1 214 ? 12.523 -49.812 -28.688 1 76.94 214 ALA B CA 1
ATOM 4693 C C . ALA B 1 214 ? 12.016 -49.656 -27.25 1 76.94 214 ALA B C 1
ATOM 4695 O O . ALA B 1 214 ? 10.906 -50.094 -26.938 1 76.94 214 ALA B O 1
ATOM 4696 N N . LEU B 1 215 ? 12.906 -49.125 -26.5 1 84.06 215 LEU B N 1
ATOM 4697 C CA . LEU B 1 215 ? 12.523 -48.906 -25.125 1 84.06 215 LEU B CA 1
ATOM 4698 C C . LEU B 1 215 ? 11.336 -47.938 -25.031 1 84.06 215 LEU B C 1
ATOM 4700 O O . LEU B 1 215 ? 10.398 -48.188 -24.266 1 84.06 215 LEU B O 1
ATOM 4704 N N . VAL B 1 216 ? 11.359 -46.906 -25.797 1 87.75 216 VAL B N 1
ATOM 4705 C CA . VAL B 1 216 ? 10.305 -45.906 -25.828 1 87.75 216 VAL B CA 1
ATOM 4706 C C . VAL B 1 216 ? 8.984 -46.531 -26.25 1 87.75 216 VAL B C 1
ATOM 4708 O O . VAL B 1 216 ? 7.945 -46.312 -25.625 1 87.75 216 VAL B O 1
ATOM 4711 N N . PHE B 1 217 ? 9.086 -47.344 -27.172 1 83 217 PHE B N 1
ATOM 4712 C CA . PHE B 1 217 ? 7.902 -48 -27.688 1 83 217 PHE B CA 1
ATOM 4713 C C . PHE B 1 217 ? 7.32 -48.969 -26.641 1 83 217 PHE B C 1
ATOM 4715 O O . PHE B 1 217 ? 6.105 -48.969 -26.406 1 83 217 PHE B O 1
ATOM 4722 N N . LYS B 1 218 ? 8.18 -49.719 -26.094 1 84.06 218 LYS B N 1
ATOM 4723 C CA . LYS B 1 218 ? 7.75 -50.656 -25.078 1 84.06 218 LYS B CA 1
ATOM 4724 C C . LYS B 1 218 ? 7.012 -49.938 -23.953 1 84.06 218 LYS B C 1
ATOM 4726 O O . LYS B 1 218 ? 5.945 -50.406 -23.516 1 84.06 218 LYS B O 1
ATOM 4731 N N . ARG B 1 219 ? 7.578 -48.906 -23.516 1 90.06 219 ARG B N 1
ATOM 4732 C CA . ARG B 1 219 ? 7.004 -48.156 -22.391 1 90.06 219 ARG B CA 1
ATOM 4733 C C . ARG B 1 219 ? 5.703 -47.469 -22.781 1 90.06 219 ARG B C 1
ATOM 4735 O O . ARG B 1 219 ? 4.773 -47.375 -21.969 1 90.06 219 ARG B O 1
ATOM 4742 N N . MET B 1 220 ? 5.625 -47 -23.969 1 89.94 220 MET B N 1
ATOM 4743 C CA . MET B 1 220 ? 4.398 -46.438 -24.5 1 89.94 220 MET B CA 1
ATOM 4744 C C . MET B 1 220 ? 3.258 -47.438 -24.484 1 89.94 220 MET B C 1
ATOM 4746 O O . MET B 1 220 ? 2.15 -47.125 -24.047 1 89.94 220 MET B O 1
ATOM 4750 N N . VAL B 1 221 ? 3.576 -48.594 -24.891 1 85.88 221 VAL B N 1
ATOM 4751 C CA . VAL B 1 221 ? 2.568 -49.656 -24.953 1 85.88 221 VAL B CA 1
ATOM 4752 C C . VAL B 1 221 ? 2.145 -50.031 -23.531 1 85.88 221 VAL B C 1
ATOM 4754 O O . VAL B 1 221 ? 0.953 -50.219 -23.266 1 85.88 221 VAL B O 1
ATOM 4757 N N . GLU B 1 222 ? 3.135 -50.188 -22.719 1 89.62 222 GLU B N 1
ATOM 4758 C CA . GLU B 1 222 ? 2.834 -50.5 -21.328 1 89.62 222 GLU B CA 1
ATOM 4759 C C . GLU B 1 222 ? 1.927 -49.438 -20.703 1 89.62 222 GLU B C 1
ATOM 4761 O O . GLU B 1 222 ? 1.023 -49.781 -19.922 1 89.62 222 GLU B O 1
ATOM 4766 N N . PHE B 1 223 ? 2.232 -48.219 -20.984 1 93.81 223 PHE B N 1
ATOM 4767 C CA . PHE B 1 223 ? 1.41 -47.125 -20.516 1 93.81 223 PHE B CA 1
ATOM 4768 C C . PHE B 1 223 ? -0.029 -47.25 -20.984 1 93.81 223 PHE B C 1
ATOM 4770 O O . PHE B 1 223 ? -0.967 -47.125 -20.203 1 93.81 223 PHE B O 1
ATOM 4777 N N . ALA B 1 224 ? -0.263 -47.531 -22.234 1 90.06 224 ALA B N 1
ATOM 4778 C CA . ALA B 1 224 ? -1.592 -47.656 -22.828 1 90.06 224 ALA B CA 1
ATOM 4779 C C . ALA B 1 224 ? -2.346 -48.844 -22.234 1 90.06 224 ALA B C 1
ATOM 4781 O O . ALA B 1 224 ? -3.541 -48.75 -21.953 1 90.06 224 ALA B O 1
ATOM 4782 N N . GLU B 1 225 ? -1.614 -49.875 -22.062 1 89.81 225 GLU B N 1
ATOM 4783 C CA . GLU B 1 225 ? -2.232 -51.062 -21.484 1 89.81 225 GLU B CA 1
ATOM 4784 C C . GLU B 1 225 ? -2.736 -50.781 -20.062 1 89.81 225 GLU B C 1
ATOM 4786 O O . GLU B 1 225 ? -3.854 -51.188 -19.703 1 89.81 225 GLU B O 1
ATOM 4791 N N . LYS B 1 226 ? -1.905 -50.188 -19.297 1 91.94 226 LYS B N 1
ATOM 4792 C CA . LYS B 1 226 ? -2.277 -49.844 -17.938 1 91.94 226 LYS B CA 1
ATOM 4793 C C . LYS B 1 226 ? -3.496 -48.938 -17.891 1 91.94 226 LYS B C 1
ATOM 4795 O O . LYS B 1 226 ? -4.418 -49.125 -17.109 1 91.94 226 LYS B O 1
ATOM 4800 N N . LYS B 1 227 ? -3.51 -47.938 -18.781 1 92.31 227 LYS B N 1
ATOM 4801 C CA . LYS B 1 227 ? -4.602 -46.969 -18.797 1 92.31 227 LYS B CA 1
ATOM 4802 C C . LYS B 1 227 ? -5.891 -47.594 -19.312 1 92.31 227 LYS B C 1
ATOM 4804 O O . LYS B 1 227 ? -6.977 -47.312 -18.812 1 92.31 227 LYS B O 1
ATOM 4809 N N . LEU B 1 228 ? -5.77 -48.469 -20.188 1 89.31 228 LEU B N 1
ATOM 4810 C CA . LEU B 1 228 ? -6.938 -49.156 -20.703 1 89.31 228 LEU B CA 1
ATOM 4811 C C . LEU B 1 228 ? -7.531 -50.094 -19.656 1 89.31 228 LEU B C 1
ATOM 4813 O O . LEU B 1 228 ? -8.75 -50.188 -19.531 1 89.31 228 LEU B O 1
ATOM 4817 N N . LEU B 1 229 ? -6.633 -50.719 -18.938 1 90.88 229 LEU B N 1
ATOM 4818 C CA . LEU B 1 229 ? -7.086 -51.594 -17.844 1 90.88 229 LEU B CA 1
ATOM 4819 C C . LEU B 1 229 ? -7.852 -50.781 -16.812 1 90.88 229 LEU B C 1
ATOM 4821 O O . LEU B 1 229 ? -8.867 -51.219 -16.281 1 90.88 229 LEU B O 1
ATOM 4825 N N . GLU B 1 230 ? -7.359 -49.625 -16.578 1 91.38 230 GLU B N 1
ATOM 4826 C CA . GLU B 1 230 ? -8.016 -48.75 -15.609 1 91.38 230 GLU B CA 1
ATOM 4827 C C . GLU B 1 230 ? -9.383 -48.281 -16.125 1 91.38 230 GLU B C 1
ATOM 4829 O O . GLU B 1 230 ? -10.289 -48.031 -15.328 1 91.38 230 GLU B O 1
ATOM 4834 N N . LEU B 1 231 ? -9.547 -48.219 -17.438 1 89.06 231 LEU B N 1
ATOM 4835 C CA . LEU B 1 231 ? -10.812 -47.812 -18.047 1 89.06 231 LEU B CA 1
ATOM 4836 C C . LEU B 1 231 ? -11.734 -49 -18.25 1 89.06 231 LEU B C 1
ATOM 4838 O O . LEU B 1 231 ? -12.844 -48.844 -18.75 1 89.06 231 LEU B O 1
ATOM 4842 N N . GLY B 1 232 ? -11.266 -50.188 -17.859 1 85.69 232 GLY B N 1
ATOM 4843 C CA . GLY B 1 232 ? -12.086 -51.406 -17.969 1 85.69 232 GLY B CA 1
ATOM 4844 C C . GLY B 1 232 ? -12.047 -52 -19.344 1 85.69 232 GLY B C 1
ATOM 4845 O O . GLY B 1 232 ? -12.945 -52.781 -19.719 1 85.69 232 GLY B O 1
ATOM 4846 N N . LYS B 1 233 ? -11.164 -51.594 -20.109 1 82.62 233 LYS B N 1
ATOM 4847 C CA . LYS B 1 233 ? -11.047 -52.125 -21.453 1 82.62 233 LYS B CA 1
ATOM 4848 C C . LYS B 1 233 ? -9.977 -53.219 -21.516 1 82.62 233 LYS B C 1
ATOM 4850 O O . LYS B 1 233 ? -9.078 -53.25 -20.672 1 82.62 233 LYS B O 1
ATOM 4855 N N . PRO B 1 234 ? -10.156 -54.094 -22.422 1 77.69 234 PRO B N 1
ATOM 4856 C CA . PRO B 1 234 ? -9.125 -55.125 -22.531 1 77.69 234 PRO B CA 1
ATOM 4857 C C . PRO B 1 234 ? -7.758 -54.562 -22.891 1 77.69 234 PRO B C 1
ATOM 4859 O O . PRO B 1 234 ? -7.633 -53.781 -23.844 1 77.69 234 PRO B O 1
ATOM 4862 N N . ALA B 1 235 ? -6.793 -54.781 -22.094 1 67.94 235 ALA B N 1
ATOM 4863 C CA . ALA B 1 235 ? -5.449 -54.219 -22.203 1 67.94 235 ALA B CA 1
ATOM 4864 C C . ALA B 1 235 ? -4.734 -54.75 -23.438 1 67.94 235 ALA B C 1
ATOM 4866 O O . ALA B 1 235 ? -3.947 -54.031 -24.078 1 67.94 235 ALA B O 1
ATOM 4867 N N . ALA B 1 236 ? -5.062 -55.969 -23.766 1 68.5 236 ALA B N 1
ATOM 4868 C CA . ALA B 1 236 ? -4.289 -56.625 -24.828 1 68.5 236 ALA B CA 1
ATOM 4869 C C . ALA B 1 236 ? -5.051 -56.594 -26.156 1 68.5 236 ALA B C 1
ATOM 4871 O O . ALA B 1 236 ? -4.645 -57.25 -27.125 1 68.5 236 ALA B O 1
ATOM 4872 N N . ASP B 1 237 ? -6.102 -55.719 -26.141 1 74.44 237 ASP B N 1
ATOM 4873 C CA . ASP B 1 237 ? -6.855 -55.594 -27.391 1 74.44 237 ASP B CA 1
ATOM 4874 C C . ASP B 1 237 ? -6.188 -54.625 -28.344 1 74.44 237 ASP B C 1
ATOM 4876 O O . ASP B 1 237 ? -6.098 -53.406 -28.062 1 74.44 237 ASP B O 1
ATOM 4880 N N . GLU B 1 238 ? -5.805 -55.125 -29.453 1 74.19 238 GLU B N 1
ATOM 4881 C CA . GLU B 1 238 ? -5.012 -54.344 -30.422 1 74.19 238 GLU B CA 1
ATOM 4882 C C . GLU B 1 238 ? -5.773 -53.125 -30.922 1 74.19 238 GLU B C 1
ATOM 4884 O O . GLU B 1 238 ? -5.238 -52.031 -30.953 1 74.19 238 GLU B O 1
ATOM 4889 N N . PRO B 1 239 ? -7.008 -53.281 -31.25 1 75.88 239 PRO B N 1
ATOM 4890 C CA . PRO B 1 239 ? -7.723 -52.094 -31.719 1 75.88 239 PRO B CA 1
ATOM 4891 C C . PRO B 1 239 ? -7.84 -51 -30.656 1 75.88 239 PRO B C 1
ATOM 4893 O O . PRO B 1 239 ? -7.75 -49.812 -30.984 1 75.88 239 PRO B O 1
ATOM 4896 N N . ALA B 1 240 ? -7.98 -51.469 -29.469 1 81.25 240 ALA B N 1
ATOM 4897 C CA . ALA B 1 240 ? -8.109 -50.5 -28.391 1 81.25 240 ALA B CA 1
ATOM 4898 C C . ALA B 1 240 ? -6.797 -49.75 -28.156 1 81.25 240 ALA B C 1
ATOM 4900 O O . ALA B 1 240 ? -6.797 -48.531 -27.922 1 81.25 240 ALA B O 1
ATOM 4901 N N . LEU B 1 241 ? -5.785 -50.438 -28.219 1 83.12 241 LEU B N 1
ATOM 4902 C CA . LEU B 1 241 ? -4.465 -49.875 -28.031 1 83.12 241 LEU B CA 1
ATOM 4903 C C . LEU B 1 241 ? -4.148 -48.875 -29.156 1 83.12 241 LEU B C 1
ATOM 4905 O O . LEU B 1 241 ? -3.6 -47.812 -28.906 1 83.12 241 LEU B O 1
ATOM 4909 N N . ARG B 1 242 ? -4.484 -49.219 -30.359 1 78.56 242 ARG B N 1
ATOM 4910 C CA . ARG B 1 242 ? -4.238 -48.375 -31.516 1 78.56 242 ARG B CA 1
ATOM 4911 C C . ARG B 1 242 ? -5.008 -47.062 -31.375 1 78.56 242 ARG B C 1
ATOM 4913 O O . ARG B 1 242 ? -4.473 -45.969 -31.672 1 78.56 242 ARG B O 1
ATOM 4920 N N . GLU B 1 243 ? -6.121 -47.25 -31.016 1 83.12 243 GLU B N 1
ATOM 4921 C CA . GLU B 1 243 ? -6.949 -46.031 -30.859 1 83.12 243 GLU B CA 1
ATOM 4922 C C . GLU B 1 243 ? -6.402 -45.125 -29.75 1 83.12 243 GLU B C 1
ATOM 4924 O O . GLU B 1 243 ? -6.379 -43.906 -29.906 1 83.12 243 GLU B O 1
ATOM 4929 N N . TYR B 1 244 ? -5.977 -45.75 -28.719 1 84.94 244 TYR B N 1
ATOM 4930 C CA . TYR B 1 244 ? -5.484 -45 -27.578 1 84.94 244 TYR B CA 1
ATOM 4931 C C . TYR B 1 244 ? -4.176 -44.312 -27.906 1 84.94 244 TYR B C 1
ATOM 4933 O O . TYR B 1 244 ? -3.93 -43.188 -27.438 1 84.94 244 TYR B O 1
ATOM 4941 N N . LEU B 1 245 ? -3.4 -44.969 -28.766 1 87.06 245 LEU B N 1
ATOM 4942 C CA . LEU B 1 245 ? -2.051 -44.469 -29.016 1 87.06 245 LEU B CA 1
ATOM 4943 C C . LEU B 1 245 ? -1.991 -43.719 -30.344 1 87.06 245 LEU B C 1
ATOM 4945 O O . LEU B 1 245 ? -0.908 -43.344 -30.812 1 87.06 245 LEU B O 1
ATOM 4949 N N . LYS B 1 246 ? -3.041 -43.469 -30.922 1 82.88 246 LYS B N 1
ATOM 4950 C CA . LYS B 1 246 ? -3.117 -42.875 -32.25 1 82.88 246 LYS B CA 1
ATOM 4951 C C . LYS B 1 246 ? -2.33 -41.562 -32.312 1 82.88 246 LYS B C 1
ATOM 4953 O O . LYS B 1 246 ? -1.556 -41.344 -33.25 1 82.88 246 LYS B O 1
ATOM 4958 N N . ASN B 1 247 ? -2.455 -40.781 -31.344 1 85.19 247 ASN B N 1
ATOM 4959 C CA . ASN B 1 247 ? -1.796 -39.469 -31.328 1 85.19 247 ASN B CA 1
ATOM 4960 C C . ASN B 1 247 ? -0.294 -39.594 -31.094 1 85.19 247 ASN B C 1
ATOM 4962 O O . ASN B 1 247 ? 0.499 -38.875 -31.672 1 85.19 247 ASN B O 1
ATOM 4966 N N . ALA B 1 248 ? 0.012 -40.531 -30.234 1 84.56 248 ALA B N 1
ATOM 4967 C CA . ALA B 1 248 ? 1.419 -40.719 -29.906 1 84.56 248 ALA B CA 1
ATOM 4968 C C . ALA B 1 248 ? 2.205 -41.25 -31.094 1 84.56 248 ALA B C 1
ATOM 4970 O O . ALA B 1 248 ? 3.385 -40.906 -31.266 1 84.56 248 ALA B O 1
ATOM 4971 N N . ILE B 1 249 ? 1.534 -42 -32 1 78.44 249 ILE B N 1
ATOM 4972 C CA . ILE B 1 249 ? 2.24 -42.688 -33.094 1 78.44 249 ILE B CA 1
ATOM 4973 C C . ILE B 1 249 ? 2.092 -41.875 -34.375 1 78.44 249 ILE B C 1
ATOM 4975 O O . ILE B 1 249 ? 2.805 -42.125 -35.344 1 78.44 249 ILE B O 1
ATOM 4979 N N . SER B 1 250 ? 1.216 -40.906 -34.375 1 72.56 250 SER B N 1
ATOM 4980 C CA . SER B 1 250 ? 0.941 -40.156 -35.594 1 72.56 250 SER B CA 1
ATOM 4981 C C . SER B 1 250 ? 2.223 -39.594 -36.188 1 72.56 250 SER B C 1
ATOM 4983 O O . SER B 1 250 ? 2.357 -39.5 -37.406 1 72.56 250 SER B O 1
ATOM 4985 N N . ASN B 1 251 ? 3.225 -39.281 -35.438 1 65.81 251 ASN B N 1
ATOM 4986 C CA . ASN B 1 251 ? 4.43 -38.656 -35.969 1 65.81 251 ASN B CA 1
ATOM 4987 C C . ASN B 1 251 ? 5.641 -39.594 -35.844 1 65.81 251 ASN B C 1
ATOM 4989 O O . ASN B 1 251 ? 6.773 -39.125 -35.719 1 65.81 251 ASN B O 1
ATOM 4993 N N . LEU B 1 252 ? 5.355 -40.812 -35.844 1 69.94 252 LEU B N 1
ATO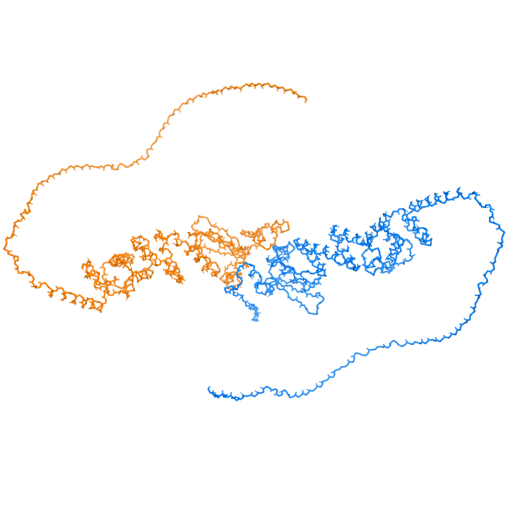M 4994 C CA . LEU B 1 252 ? 6.445 -41.75 -35.688 1 69.94 252 LEU B CA 1
ATOM 4995 C C . LEU B 1 252 ? 7.285 -41.844 -36.938 1 69.94 252 LEU B C 1
ATOM 4997 O O . LEU B 1 252 ? 6.738 -41.969 -38.062 1 69.94 252 LEU B O 1
ATOM 5001 N N . ASN B 1 253 ? 8.578 -41.531 -36.781 1 62.38 253 ASN B N 1
ATOM 5002 C CA . ASN B 1 253 ? 9.531 -41.656 -37.875 1 62.38 253 ASN B CA 1
ATOM 5003 C C . ASN B 1 253 ? 9.578 -43.094 -38.406 1 62.38 253 ASN B C 1
ATOM 5005 O O . ASN B 1 253 ? 9.727 -44.031 -37.656 1 62.38 253 ASN B O 1
ATOM 5009 N N . PRO B 1 254 ? 9.375 -43.25 -39.656 1 61 254 PRO B N 1
ATOM 5010 C CA . PRO B 1 254 ? 9.406 -44.594 -40.25 1 61 254 PRO B CA 1
ATOM 5011 C C . PRO B 1 254 ? 10.695 -45.344 -39.938 1 61 254 PRO B C 1
ATOM 5013 O O . PRO B 1 254 ? 10.68 -46.562 -39.812 1 61 254 PRO B O 1
ATOM 5016 N N . GLU B 1 255 ? 11.742 -44.531 -39.75 1 61.66 255 GLU B N 1
ATOM 5017 C CA . GLU B 1 255 ? 13.023 -45.156 -39.5 1 61.66 255 GLU B CA 1
ATOM 5018 C C . GLU B 1 255 ? 13 -45.875 -38.125 1 61.66 255 GLU B C 1
ATOM 5020 O O . GLU B 1 255 ? 13.609 -46.938 -37.969 1 61.66 255 GLU B O 1
ATOM 5025 N N . VAL B 1 256 ? 12.305 -45.312 -37.25 1 63.34 256 VAL B N 1
ATOM 5026 C CA . VAL B 1 256 ? 12.203 -45.906 -35.938 1 63.34 256 VAL B CA 1
ATOM 5027 C C . VAL B 1 256 ? 11.406 -47.188 -36 1 63.34 256 VAL B C 1
ATOM 5029 O O . VAL B 1 256 ? 11.742 -48.188 -35.312 1 63.34 256 VAL B O 1
ATOM 5032 N N . PHE B 1 257 ? 10.602 -47.156 -36.906 1 60.66 257 PHE B N 1
ATOM 5033 C CA . PHE B 1 257 ? 9.781 -48.375 -37.062 1 60.66 257 PHE B CA 1
ATOM 5034 C C . PHE B 1 257 ? 10.609 -49.531 -37.594 1 60.66 257 PHE B C 1
ATOM 5036 O O . PHE B 1 257 ? 10.43 -50.656 -37.188 1 60.66 257 PHE B O 1
ATOM 5043 N N . LYS B 1 258 ? 11.453 -49.094 -38.469 1 58.97 258 LYS B N 1
ATOM 5044 C CA . LYS B 1 258 ? 12.344 -50.125 -39 1 58.97 258 LYS B CA 1
ATOM 5045 C C . LYS B 1 258 ? 13.188 -50.75 -37.906 1 58.97 258 LYS B C 1
ATOM 5047 O O . LYS B 1 258 ? 13.398 -51.969 -37.875 1 58.97 258 LYS B O 1
ATOM 5052 N N . MET B 1 259 ? 13.523 -49.969 -37.125 1 59.19 259 MET B N 1
ATOM 5053 C CA . MET B 1 259 ? 14.359 -50.438 -36.031 1 59.19 259 MET B CA 1
ATOM 5054 C C . MET B 1 259 ? 13.562 -51.312 -35.062 1 59.19 259 MET B C 1
ATOM 5056 O O . MET B 1 259 ? 14.07 -52.312 -34.562 1 59.19 259 MET B O 1
ATOM 5060 N N . LEU B 1 260 ? 12.336 -50.969 -34.938 1 59.22 260 LEU B N 1
ATOM 5061 C CA . LEU B 1 260 ? 11.484 -51.719 -34 1 59.22 260 LEU B CA 1
ATOM 5062 C C . LEU B 1 260 ? 11.203 -53.125 -34.531 1 59.22 260 LEU B C 1
ATOM 5064 O O . LEU B 1 260 ? 11.055 -54.062 -33.75 1 59.22 260 LEU B O 1
ATOM 5068 N N . GLN B 1 261 ? 11.172 -53.219 -35.812 1 56.12 261 GLN B N 1
ATOM 5069 C CA . GLN B 1 261 ? 10.977 -54.5 -36.5 1 56.12 261 GLN B CA 1
ATOM 5070 C C . GLN B 1 261 ? 12.117 -55.469 -36.156 1 56.12 261 GLN B C 1
ATOM 5072 O O . GLN B 1 261 ? 11.891 -56.688 -36 1 56.12 261 GLN B O 1
ATOM 5077 N N . PHE B 1 262 ? 13.258 -54.844 -36.25 1 52.97 262 PHE B N 1
ATOM 5078 C CA . PHE B 1 262 ? 14.438 -55.688 -36.031 1 52.97 262 PHE B CA 1
ATOM 5079 C C . PHE B 1 262 ? 14.562 -56.094 -34.594 1 52.97 262 PHE B C 1
ATOM 5081 O O . PHE B 1 262 ? 15.117 -57.156 -34.281 1 52.97 262 PHE B O 1
ATOM 5088 N N . PHE B 1 263 ? 14.164 -55.281 -33.812 1 51.38 263 PHE B N 1
ATOM 5089 C CA . PHE B 1 263 ? 14.453 -55.562 -32.438 1 51.38 263 PHE B CA 1
ATOM 5090 C C . PHE B 1 263 ? 13.531 -56.625 -31.875 1 51.38 263 PHE B C 1
ATOM 5092 O O . PHE B 1 263 ? 13.977 -57.531 -31.172 1 51.38 263 PHE B O 1
ATOM 5099 N N . ASP B 1 264 ? 12.258 -56.594 -31.953 1 50.53 264 ASP B N 1
ATOM 5100 C CA . ASP B 1 264 ? 11.43 -57.688 -31.438 1 50.53 264 ASP B CA 1
ATOM 5101 C C . ASP B 1 264 ? 10.266 -57.969 -32.375 1 50.53 264 ASP B C 1
ATOM 5103 O O . ASP B 1 264 ? 9.336 -57.188 -32.5 1 50.53 264 ASP B O 1
ATOM 5107 N N . GLN B 1 265 ? 10.562 -58.875 -33.188 1 48.97 265 GLN B N 1
ATOM 5108 C CA . GLN B 1 265 ? 9.594 -59.344 -34.156 1 48.97 265 GLN B CA 1
ATOM 5109 C C . GLN B 1 265 ? 8.203 -59.5 -33.562 1 48.97 265 GLN B C 1
ATOM 5111 O O . GLN B 1 265 ? 7.199 -59.219 -34.219 1 48.97 265 GLN B O 1
ATOM 5116 N N . LYS B 1 266 ? 8.203 -60.031 -32.438 1 48.16 266 LYS B N 1
ATOM 5117 C CA . LYS B 1 266 ? 6.926 -60.219 -31.766 1 48.16 266 LYS B CA 1
ATOM 5118 C C . LYS B 1 266 ? 6.211 -58.875 -31.578 1 48.16 266 LYS B C 1
ATOM 5120 O O . LYS B 1 266 ? 4.988 -58.781 -31.719 1 48.16 266 LYS B O 1
ATOM 5125 N N . PHE B 1 267 ? 7.012 -57.969 -31.234 1 49.97 267 PHE B N 1
ATOM 5126 C CA . PHE B 1 267 ? 6.441 -56.656 -31 1 49.97 267 PHE B CA 1
ATOM 5127 C C . PHE B 1 267 ? 5.934 -56.062 -32.312 1 49.97 267 PHE B C 1
ATOM 5129 O O . PHE B 1 267 ? 4.883 -55.406 -32.312 1 49.97 267 PHE B O 1
ATOM 5136 N N . PHE B 1 268 ? 6.734 -56.312 -33.375 1 52.16 268 PHE B N 1
ATOM 5137 C CA . PHE B 1 268 ? 6.352 -55.812 -34.688 1 52.16 268 PHE B CA 1
ATOM 5138 C C . PHE B 1 268 ? 5.02 -56.406 -35.125 1 52.16 268 PHE B C 1
ATOM 5140 O O . PHE B 1 268 ? 4.129 -55.688 -35.562 1 52.16 268 PHE B O 1
ATOM 5147 N N . PHE B 1 269 ? 5.016 -57.656 -35.031 1 51.78 269 PHE B N 1
ATOM 5148 C CA . PHE B 1 269 ? 3.795 -58.281 -35.5 1 51.78 269 PHE B CA 1
ATOM 5149 C C . PHE B 1 269 ? 2.617 -57.938 -34.594 1 51.78 269 PHE B C 1
ATOM 5151 O O . PHE B 1 269 ? 1.503 -57.719 -35.062 1 51.78 269 PHE B O 1
ATOM 5158 N N . ALA B 1 270 ? 2.869 -58.062 -33.438 1 50.06 270 ALA B N 1
ATOM 5159 C CA . ALA B 1 270 ? 1.79 -57.75 -32.469 1 50.06 270 ALA B CA 1
ATOM 5160 C C . ALA B 1 270 ? 1.304 -56.312 -32.625 1 50.06 270 ALA B C 1
ATOM 5162 O O . ALA B 1 270 ? 0.104 -56.062 -32.531 1 50.06 270 ALA B O 1
ATOM 5163 N N . TYR B 1 271 ? 2.201 -55.469 -32.969 1 52.59 271 TYR B N 1
ATOM 5164 C CA . TYR B 1 271 ? 1.878 -54.031 -32.906 1 52.59 271 TYR B CA 1
ATOM 5165 C C . TYR B 1 271 ? 1.712 -53.469 -34.312 1 52.59 271 TYR B C 1
ATOM 5167 O O . TYR B 1 271 ? 1.144 -52.375 -34.5 1 52.59 271 TYR B O 1
ATOM 5175 N N . ALA B 1 272 ? 2.404 -54.188 -35.312 1 56.81 272 ALA B N 1
ATOM 5176 C CA . ALA B 1 272 ? 2.105 -53.812 -36.719 1 56.81 272 ALA B CA 1
ATOM 5177 C C . ALA B 1 272 ? 0.62 -53.5 -36.875 1 56.81 272 ALA B C 1
ATOM 5179 O O . ALA B 1 272 ? 0.244 -52.656 -37.719 1 56.81 272 ALA B O 1
ATOM 5180 N N . GLY B 1 273 ? -0.007 -54.188 -36.125 1 55.69 273 GLY B N 1
ATOM 5181 C CA . GLY B 1 273 ? -1.433 -53.906 -36.188 1 55.69 273 GLY B CA 1
ATOM 5182 C C . GLY B 1 273 ? -1.787 -52.5 -35.719 1 55.69 273 GLY B C 1
ATOM 5183 O O . GLY B 1 273 ? -2.908 -52.031 -35.938 1 55.69 273 GLY B O 1
ATOM 5184 N N . LEU B 1 274 ? -0.88 -51.906 -35 1 60 274 LEU B N 1
ATOM 5185 C CA . LEU B 1 274 ? -1.155 -50.562 -34.469 1 60 274 LEU B CA 1
ATOM 5186 C C . LEU B 1 274 ? -0.893 -49.531 -35.562 1 60 274 LEU B C 1
ATOM 5188 O O . LEU B 1 274 ? -1.323 -48.375 -35.438 1 60 274 LEU B O 1
ATOM 5192 N N . LEU B 1 275 ? -0.167 -49.969 -36.594 1 59.06 275 LEU B N 1
ATOM 5193 C CA . LEU B 1 275 ? 0.184 -49.031 -37.656 1 59.06 275 LEU B CA 1
ATOM 5194 C C . LEU B 1 275 ? -0.887 -49.031 -38.75 1 59.06 275 LEU B C 1
ATOM 5196 O O . LEU B 1 275 ? -1.6 -50.031 -38.938 1 59.06 275 LEU B O 1
ATOM 5200 N N . THR B 1 276 ? -1.111 -47.844 -39.25 1 60 276 THR B N 1
ATOM 5201 C CA . THR B 1 276 ? -2.027 -47.781 -40.375 1 60 276 THR B CA 1
ATOM 5202 C C . THR B 1 276 ? -1.511 -48.625 -41.531 1 60 276 THR B C 1
ATOM 5204 O O . THR B 1 276 ? -0.328 -48.969 -41.594 1 60 276 THR B O 1
ATOM 5207 N N . ASP B 1 277 ? -2.445 -49 -42.375 1 57.94 277 ASP B N 1
ATOM 5208 C CA . ASP B 1 277 ? -2.105 -49.75 -43.562 1 57.94 277 ASP B CA 1
ATOM 5209 C C . ASP B 1 277 ? -0.964 -49.094 -44.344 1 57.94 277 ASP B C 1
ATOM 5211 O O . ASP B 1 277 ? -0.07 -49.781 -44.844 1 57.94 277 ASP B O 1
ATOM 5215 N N . GLU B 1 278 ? -1.036 -47.844 -44.406 1 60.03 278 GLU B N 1
ATOM 5216 C CA . GLU B 1 278 ? -0.026 -47.094 -45.125 1 60.03 278 GLU B CA 1
ATOM 5217 C C . GLU B 1 278 ? 1.34 -47.188 -44.469 1 60.03 278 GLU B C 1
ATOM 5219 O O . GLU B 1 278 ? 2.359 -47.344 -45.125 1 60.03 278 GLU B O 1
ATOM 5224 N N . GLN B 1 279 ? 1.249 -47.188 -43.188 1 59.81 279 GLN B N 1
ATOM 5225 C CA . GLN B 1 279 ? 2.496 -47.25 -42.438 1 59.81 279 GLN B CA 1
ATOM 5226 C C . GLN B 1 279 ? 3.104 -48.625 -42.469 1 59.81 279 GLN B C 1
ATOM 5228 O O . GLN B 1 279 ? 4.32 -48.781 -42.594 1 59.81 279 GLN B O 1
ATOM 5233 N N . GLN B 1 280 ? 2.168 -49.469 -42.438 1 57.34 280 GLN B N 1
ATOM 5234 C CA . GLN B 1 280 ? 2.58 -50.875 -42.594 1 57.34 280 GLN B CA 1
ATOM 5235 C C . GLN B 1 280 ? 3.225 -51.125 -43.938 1 57.34 280 GLN B C 1
ATOM 5237 O O . GLN B 1 280 ? 4.262 -51.781 -44.031 1 57.34 280 GLN B O 1
ATOM 5242 N N . LYS B 1 281 ? 2.543 -50.625 -44.906 1 58.34 281 LYS B N 1
ATOM 5243 C CA . LYS B 1 281 ? 3.049 -50.781 -46.281 1 58.34 281 LYS B CA 1
ATOM 5244 C C . LYS B 1 281 ? 4.418 -50.125 -46.438 1 58.34 281 LYS B C 1
ATOM 5246 O O . LYS B 1 281 ? 5.309 -50.688 -47.094 1 58.34 281 LYS B O 1
ATOM 5251 N N . ASN B 1 282 ? 4.559 -49.062 -45.906 1 57.94 282 ASN B N 1
ATOM 5252 C CA . ASN B 1 282 ? 5.82 -48.344 -46.031 1 57.94 282 ASN B CA 1
ATOM 5253 C C . ASN B 1 282 ? 6.957 -49.094 -45.312 1 57.94 282 ASN B C 1
ATOM 5255 O O . ASN B 1 282 ? 8.078 -49.125 -45.844 1 57.94 282 ASN B O 1
ATOM 5259 N N . ILE B 1 283 ? 6.543 -49.656 -44.344 1 56.28 283 ILE B N 1
ATOM 5260 C CA . ILE B 1 283 ? 7.504 -50.438 -43.562 1 56.28 283 ILE B CA 1
ATOM 5261 C C . ILE B 1 283 ? 7.867 -51.719 -44.344 1 56.28 283 ILE B C 1
ATOM 5263 O O . ILE B 1 283 ? 9.047 -52.062 -44.438 1 56.28 283 ILE B O 1
ATOM 5267 N N . LEU B 1 284 ? 6.809 -52.312 -44.812 1 54.25 284 LEU B N 1
ATOM 5268 C CA . LEU B 1 284 ? 7.02 -53.531 -45.594 1 54.25 284 LEU B CA 1
ATOM 5269 C C . LEU B 1 284 ? 7.852 -53.25 -46.844 1 54.25 284 LEU B C 1
ATOM 5271 O O . LEU B 1 284 ? 8.727 -54.031 -47.219 1 54.25 284 LEU B O 1
ATOM 5275 N N . ASN B 1 285 ? 7.645 -52.188 -47.406 1 56.94 285 ASN B N 1
ATOM 5276 C CA . ASN B 1 285 ? 8.391 -51.812 -48.625 1 56.94 285 ASN B CA 1
ATOM 5277 C C . ASN B 1 285 ? 9.852 -51.5 -48.312 1 56.94 285 ASN B C 1
ATOM 5279 O O . ASN B 1 285 ? 10.742 -51.875 -49.062 1 56.94 285 ASN B O 1
ATOM 5283 N N . ASN B 1 286 ? 10.07 -51.062 -47.219 1 53.5 286 ASN B N 1
ATOM 5284 C CA . ASN B 1 286 ? 11.453 -50.75 -46.844 1 53.5 286 ASN B CA 1
ATOM 5285 C C . ASN B 1 286 ? 12.195 -52 -46.375 1 53.5 286 ASN B C 1
ATOM 5287 O O . ASN B 1 286 ? 13.398 -52.156 -46.625 1 53.5 286 ASN B O 1
ATOM 5291 N N . LEU B 1 287 ? 11.469 -52.875 -45.781 1 48.66 287 LEU B N 1
ATOM 5292 C CA . LEU B 1 287 ? 12.039 -54.188 -45.438 1 48.66 287 LEU B CA 1
ATOM 5293 C C . LEU B 1 287 ? 12.406 -54.969 -46.656 1 48.66 287 LEU B C 1
ATOM 5295 O O . LEU B 1 287 ? 13.469 -55.625 -46.719 1 48.66 287 LEU B O 1
ATOM 5299 N N . THR B 1 288 ? 11.539 -54.969 -47.562 1 48.84 288 THR B N 1
ATOM 5300 C CA . THR B 1 288 ? 11.805 -55.688 -48.812 1 48.84 288 THR B CA 1
ATOM 5301 C C . THR B 1 288 ? 12.969 -55.062 -49.562 1 48.84 288 THR B C 1
ATOM 5303 O O . THR B 1 288 ? 13.758 -55.75 -50.188 1 48.84 288 THR B O 1
ATOM 5306 N N . SER B 1 289 ? 13.242 -53.875 -49.344 1 49.41 289 SER B N 1
ATOM 5307 C CA . SER B 1 289 ? 14.352 -53.281 -50.062 1 49.41 289 SER B CA 1
ATOM 5308 C C . SER B 1 289 ? 15.688 -53.594 -49.406 1 49.41 289 SER B C 1
ATOM 5310 O O . SER B 1 289 ? 16.688 -53.812 -50.094 1 49.41 289 SER B O 1
ATOM 5312 N N . ASP B 1 290 ? 15.82 -53.781 -48.188 1 44.62 290 ASP B N 1
ATOM 5313 C CA . ASP B 1 290 ? 17.078 -54.094 -47.531 1 44.62 290 ASP B CA 1
ATOM 5314 C C . ASP B 1 290 ? 17.406 -55.562 -47.656 1 44.62 290 ASP B C 1
ATOM 5316 O O . ASP B 1 290 ? 18.578 -55.938 -47.75 1 44.62 290 ASP B O 1
ATOM 5320 N N . ILE B 1 291 ? 16.516 -56.469 -47.594 1 41.69 291 ILE B N 1
ATOM 5321 C CA . ILE B 1 291 ? 16.766 -57.875 -47.781 1 41.69 291 ILE B CA 1
ATOM 5322 C C . ILE B 1 291 ? 17.297 -58.125 -49.188 1 41.69 291 ILE B C 1
ATOM 5324 O O . ILE B 1 291 ? 18.219 -58.906 -49.406 1 41.69 291 ILE B O 1
ATOM 5328 N N . GLN B 1 292 ? 16.984 -57.344 -50.125 1 40.5 292 GLN B N 1
ATOM 5329 C CA . GLN B 1 292 ? 17.5 -57.531 -51.469 1 40.5 292 GLN B CA 1
ATOM 5330 C C . GLN B 1 292 ? 18.938 -57.031 -51.594 1 40.5 292 GLN B C 1
ATOM 5332 O O . GLN B 1 292 ? 19.75 -57.625 -52.312 1 40.5 292 GLN B O 1
ATOM 5337 N N . HIS B 1 293 ? 19.453 -56.156 -50.781 1 40 293 HIS B N 1
ATOM 5338 C CA . HIS B 1 293 ? 20.828 -55.688 -50.938 1 40 293 HIS B CA 1
ATOM 5339 C C . HIS B 1 293 ? 21.797 -56.625 -50.219 1 40 293 HIS B C 1
ATOM 5341 O O . HIS B 1 293 ? 22.969 -56.688 -50.562 1 40 293 HIS B O 1
ATOM 5347 N N . HIS B 1 294 ? 21.562 -57.375 -49.156 1 36.25 294 HIS B N 1
ATOM 5348 C CA . HIS B 1 294 ? 22.516 -58.281 -48.562 1 36.25 294 HIS B CA 1
ATOM 5349 C C . HIS B 1 294 ? 22.672 -59.562 -49.375 1 36.25 294 HIS B C 1
ATOM 5351 O O . HIS B 1 294 ? 23.594 -60.344 -49.156 1 36.25 294 HIS B O 1
ATOM 5357 N N . SER B 1 295 ? 21.875 -60.031 -50.312 1 35.28 295 SER B N 1
ATOM 5358 C CA . SER B 1 295 ? 22.047 -61.281 -51.062 1 35.28 295 SER B CA 1
ATOM 5359 C C . SER B 1 295 ? 23.094 -61.125 -52.156 1 35.28 295 SER B C 1
ATOM 5361 O O . SER B 1 295 ? 23.797 -62.094 -52.5 1 35.28 295 SER B O 1
ATOM 5363 N N . HIS B 1 296 ? 23.438 -60.031 -52.812 1 33.38 296 HIS B N 1
ATOM 5364 C CA . HIS B 1 296 ? 24.312 -60.031 -53.969 1 33.38 296 HIS B CA 1
ATOM 5365 C C . HIS B 1 296 ? 25.781 -60.062 -53.531 1 33.38 296 HIS B C 1
ATOM 5367 O O . HIS B 1 296 ? 26.672 -60.188 -54.375 1 33.38 296 HIS B O 1
ATOM 5373 N N . LYS B 1 297 ? 26.188 -59.625 -52.406 1 35.09 297 LYS B N 1
ATOM 5374 C CA . LYS B 1 297 ? 27.641 -59.562 -52.25 1 35.09 297 LYS B CA 1
ATOM 5375 C C . LYS B 1 297 ? 28.219 -60.969 -52 1 35.09 297 LYS B C 1
ATOM 5377 O O . LYS B 1 297 ? 29.422 -61.188 -52.156 1 35.09 297 LYS B O 1
ATOM 5382 N N . ASN B 1 298 ? 27.609 -62.031 -51.406 1 28.44 298 ASN B N 1
ATOM 5383 C CA . ASN B 1 298 ? 28.344 -63.188 -50.906 1 28.44 298 ASN B CA 1
ATOM 5384 C C . ASN B 1 298 ? 28.531 -64.25 -51.969 1 28.44 298 ASN B C 1
ATOM 5386 O O . ASN B 1 298 ? 28.875 -65.375 -51.656 1 28.44 298 ASN B O 1
ATOM 5390 N N . HIS B 1 299 ? 28.266 -64.125 -53.25 1 30.89 299 HIS B N 1
ATOM 5391 C CA . HIS B 1 299 ? 28.562 -65.25 -54.094 1 30.89 299 HIS B CA 1
ATOM 5392 C C . HIS B 1 299 ? 30.062 -65.5 -54.25 1 30.89 299 HIS B C 1
ATOM 5394 O O . HIS B 1 299 ? 30.5 -66.438 -54.938 1 30.89 299 HIS B O 1
ATOM 5400 N N . ARG B 1 300 ? 30.984 -64.562 -54.156 1 28.91 300 ARG B N 1
ATOM 5401 C CA . ARG B 1 300 ? 32.281 -64.938 -54.719 1 28.91 300 ARG B CA 1
ATOM 5402 C C . ARG B 1 300 ? 32.906 -66.062 -53.906 1 28.91 300 ARG B C 1
ATOM 5404 O O . ARG B 1 300 ? 33.438 -67.062 -54.469 1 28.91 300 ARG B O 1
ATOM 5411 N N . HIS B 1 301 ? 33.438 -65.875 -52.688 1 24.72 301 HIS B N 1
ATOM 5412 C CA . HIS B 1 301 ? 34.531 -66.688 -52.156 1 24.72 301 HIS B CA 1
ATOM 5413 C C . HIS B 1 301 ? 34 -68 -51.656 1 24.72 301 HIS B C 1
ATOM 5415 O O . HIS B 1 301 ? 34.719 -68.75 -50.938 1 24.72 301 HIS B O 1
ATOM 5421 N N . LEU B 1 302 ? 32.781 -68.375 -51.906 1 23.61 302 LEU B N 1
ATOM 5422 C CA . LEU B 1 302 ? 32.469 -69.562 -51.062 1 23.61 302 LEU B CA 1
ATOM 5423 C C . LEU B 1 302 ? 33.219 -70.812 -51.562 1 23.61 302 LEU B C 1
ATOM 5425 O O . LEU B 1 302 ? 32.625 -71.875 -51.656 1 23.61 302 LEU B O 1
ATOM 5429 N N . SER B 1 303 ? 34.188 -70.562 -52.5 1 20.94 303 SER B N 1
ATOM 5430 C CA . SER B 1 303 ? 34.625 -71.812 -53.125 1 20.94 303 SER B CA 1
ATOM 5431 C C . SER B 1 303 ? 35.062 -72.812 -52.062 1 20.94 303 SER B C 1
ATOM 5433 O O . SER B 1 303 ? 34.75 -74 -52.156 1 20.94 303 SER B O 1
ATOM 5435 N N . ASN B 1 304 ? 36.312 -72.625 -51.5 1 20.02 304 ASN B N 1
ATOM 5436 C CA . ASN B 1 304 ? 37.219 -73.688 -51.25 1 20.02 304 ASN B CA 1
ATOM 5437 C C . ASN B 1 304 ? 36.781 -74.5 -50.031 1 20.02 304 ASN B C 1
ATOM 5439 O O . ASN B 1 304 ? 37.562 -75.312 -49.469 1 20.02 304 ASN B O 1
ATOM 5443 N N . MET B 1 305 ? 35.938 -73.875 -49.125 1 18.45 305 MET B N 1
ATOM 5444 C CA . MET B 1 305 ? 35.938 -74.625 -47.844 1 18.45 305 MET B CA 1
ATOM 5445 C C . MET B 1 305 ? 35.469 -76.062 -48 1 18.45 305 MET B C 1
ATOM 5447 O O . MET B 1 305 ? 34.344 -76.25 -48.438 1 18.45 305 MET B O 1
ATOM 5451 N N . ASP B 1 306 ? 36.375 -77 -48.312 1 18.89 306 ASP B N 1
ATOM 5452 C CA . ASP B 1 306 ? 36.344 -78.438 -48.312 1 18.89 306 ASP B CA 1
ATOM 5453 C C . ASP B 1 306 ? 35.406 -78.938 -47.188 1 18.89 306 ASP B C 1
ATOM 5455 O O . ASP B 1 306 ? 35.031 -78.188 -46.312 1 18.89 306 ASP B O 1
ATOM 5459 N N . GLY B 1 307 ? 35.344 -80.438 -47 1 17.91 307 GLY B N 1
ATOM 5460 C CA . GLY B 1 307 ? 34.438 -81.5 -46.625 1 17.91 307 GLY B CA 1
ATOM 5461 C C . GLY B 1 307 ? 34.094 -81.5 -45.156 1 17.91 307 GLY B C 1
ATOM 5462 O O . GLY B 1 307 ? 33.094 -82.125 -44.75 1 17.91 307 GLY B O 1
ATOM 5463 N N . GLY B 1 308 ? 35.219 -81.375 -44.25 1 17.8 308 GLY B N 1
ATOM 5464 C CA . GLY B 1 308 ? 35.312 -82.312 -43.125 1 17.8 308 GLY B CA 1
ATOM 5465 C C . GLY B 1 308 ? 34.25 -82.125 -42.094 1 17.8 308 GLY B C 1
ATOM 5466 O O . GLY B 1 308 ? 33.594 -83.062 -41.656 1 17.8 308 GLY B O 1
ATOM 5467 N N . PHE B 1 309 ? 34.375 -80.938 -41.344 1 17.36 309 PHE B N 1
ATOM 5468 C CA . PHE B 1 309 ? 34.25 -81.125 -39.906 1 17.36 309 PHE B CA 1
ATOM 5469 C C . PHE B 1 309 ? 32.781 -81.312 -39.5 1 17.36 309 PHE B C 1
ATOM 5471 O O . PHE B 1 309 ? 32.031 -80.312 -39.438 1 17.36 309 PHE B O 1
ATOM 5478 N N . ALA B 1 310 ? 32.031 -82.312 -40.062 1 16.78 310 ALA B N 1
ATOM 5479 C CA . ALA B 1 310 ? 30.656 -82.688 -39.719 1 16.78 310 ALA B CA 1
ATOM 5480 C C . ALA B 1 310 ? 30.5 -82.875 -38.188 1 16.78 310 ALA B C 1
ATOM 5482 O O . ALA B 1 310 ? 29.469 -83.312 -37.719 1 16.78 310 ALA B O 1
ATOM 5483 N N . ASN B 1 311 ? 31.656 -82.75 -37.344 1 15.69 311 ASN B N 1
ATOM 5484 C CA . ASN B 1 311 ? 31.625 -83.5 -36.094 1 15.69 311 ASN B CA 1
ATOM 5485 C C . ASN B 1 311 ? 30.344 -83.188 -35.312 1 15.69 311 ASN B C 1
ATOM 5487 O O . ASN B 1 311 ? 29.766 -82.125 -35.438 1 15.69 311 ASN B O 1
ATOM 5491 N N . SER B 1 312 ? 29.766 -84.312 -34.594 1 16.3 312 SER B N 1
ATOM 5492 C CA . SER B 1 312 ? 28.703 -85 -33.875 1 16.3 312 SER B CA 1
ATOM 5493 C C . SER B 1 312 ? 28.375 -84.375 -32.562 1 16.3 312 SER B C 1
ATOM 5495 O O . SER B 1 312 ? 27.562 -84.875 -31.781 1 16.3 312 SER B O 1
ATOM 5497 N N . TYR B 1 313 ? 28.859 -83.125 -32.219 1 15.91 313 TYR B N 1
ATOM 5498 C CA . TYR B 1 313 ? 28.938 -82.938 -30.781 1 15.91 313 TYR B CA 1
ATOM 5499 C C . TYR B 1 313 ? 27.594 -83.25 -30.125 1 15.91 313 TYR B C 1
ATOM 5501 O O . TYR B 1 313 ? 26.578 -82.688 -30.484 1 15.91 313 TYR B O 1
ATOM 5509 N N . VAL B 1 314 ? 27.375 -84.562 -29.641 1 16.39 314 VAL B N 1
ATOM 5510 C CA . VAL B 1 314 ? 26.391 -85.375 -28.922 1 16.39 314 VAL B CA 1
ATOM 5511 C C . VAL B 1 314 ? 26.016 -84.688 -27.609 1 16.39 314 VAL B C 1
ATOM 5513 O O . VAL B 1 314 ? 26.844 -84.625 -26.688 1 16.39 314 VAL B O 1
ATOM 5516 N N . PHE B 1 315 ? 25.672 -83.5 -27.547 1 16.05 315 PHE B N 1
ATOM 5517 C CA . PHE B 1 315 ? 25.531 -82.938 -26.203 1 16.05 315 PHE B CA 1
ATOM 5518 C C . PHE B 1 315 ? 24.688 -83.875 -25.328 1 16.05 315 PHE B C 1
ATOM 5520 O O . PHE B 1 315 ? 23.594 -84.312 -25.734 1 16.05 315 PHE B O 1
ATOM 5527 N N . GLY B 1 316 ? 25.312 -84.688 -24.406 1 15.6 316 GLY B N 1
ATOM 5528 C CA . GLY B 1 316 ? 24.984 -85.75 -23.453 1 15.6 316 GLY B CA 1
ATOM 5529 C C . GLY B 1 316 ? 23.812 -85.375 -22.562 1 15.6 316 GLY B C 1
ATOM 5530 O O . GLY B 1 316 ? 23.547 -84.25 -22.328 1 15.6 316 GLY B O 1
ATOM 5531 N N . HIS B 1 317 ? 22.812 -86.375 -22.312 1 15.88 317 HIS B N 1
ATOM 5532 C CA . HIS B 1 317 ? 21.5 -86.562 -21.719 1 15.88 317 HIS B CA 1
ATOM 5533 C C . HIS B 1 317 ? 21.562 -86.375 -20.203 1 15.88 317 HIS B C 1
ATOM 5535 O O . HIS B 1 317 ? 20.531 -86.5 -19.516 1 15.88 317 HIS B O 1
ATOM 5541 N N . SER B 1 318 ? 22.75 -86.188 -19.547 1 15.38 318 SER B N 1
ATOM 5542 C CA . SER B 1 318 ? 22.75 -86.875 -18.281 1 15.38 318 SER B CA 1
ATOM 5543 C C . SER B 1 318 ? 21.5 -86.562 -17.453 1 15.38 318 SER B C 1
ATOM 5545 O O . SER B 1 318 ? 20.969 -85.438 -17.547 1 15.38 318 SER B O 1
ATOM 5547 N N . SER B 1 319 ? 20.891 -87.562 -16.703 1 15.94 319 SER B N 1
ATOM 5548 C CA . SER B 1 319 ? 19.75 -88.188 -16.016 1 15.94 319 SER B CA 1
ATOM 5549 C C . SER B 1 319 ? 19.391 -87.375 -14.766 1 15.94 319 SER B C 1
ATOM 5551 O O . SER B 1 319 ? 18.219 -87.25 -14.414 1 15.94 319 SER B O 1
ATOM 5553 N N . GLY B 1 320 ? 20.406 -87.125 -13.875 1 15.79 320 GLY B N 1
ATOM 5554 C CA . GLY B 1 320 ? 20.25 -87.562 -12.5 1 15.79 320 GLY B CA 1
ATOM 5555 C C . GLY B 1 320 ? 19.203 -86.812 -11.719 1 15.79 320 GLY B C 1
ATOM 5556 O O . GLY B 1 320 ? 18.828 -85.688 -12.086 1 15.79 320 GLY B O 1
ATOM 5557 N N . LEU B 1 321 ? 18.484 -87.438 -10.656 1 16.16 321 LEU B N 1
ATOM 5558 C CA . LEU B 1 321 ? 17.219 -87.562 -9.945 1 16.16 321 LEU B CA 1
ATOM 5559 C C . LEU B 1 321 ? 16.984 -86.312 -9.055 1 16.16 321 LEU B C 1
ATOM 5561 O O . LEU B 1 321 ? 15.883 -85.812 -9.008 1 16.16 321 LEU B O 1
ATOM 5565 N N . PRO B 1 322 ? 18 -85.688 -8.281 1 15.77 322 PRO B N 1
ATOM 5566 C CA . PRO B 1 322 ? 17.797 -86 -6.859 1 15.77 322 PRO B CA 1
ATOM 5567 C C . PRO B 1 322 ? 16.672 -85.125 -6.258 1 15.77 322 PRO B C 1
ATOM 5569 O O . PRO B 1 322 ? 16.328 -84.062 -6.816 1 15.77 322 PRO B O 1
ATOM 5572 N N . SER B 1 323 ? 15.938 -85.438 -5.098 1 15.51 323 SER B N 1
ATOM 5573 C CA . SER B 1 323 ? 14.75 -85.438 -4.25 1 15.51 323 SER B CA 1
ATOM 5574 C C . SER B 1 323 ? 14.648 -84.125 -3.475 1 15.51 323 SER B C 1
ATOM 5576 O O . SER B 1 323 ? 13.555 -83.625 -3.215 1 15.51 323 SER B O 1
ATOM 5578 N N . HIS B 1 324 ? 15.828 -83.562 -2.967 1 15.23 324 HIS B N 1
ATOM 5579 C CA . HIS B 1 324 ? 15.75 -83.438 -1.517 1 15.23 324 HIS B CA 1
ATOM 5580 C C . HIS B 1 324 ? 14.703 -82.375 -1.107 1 15.23 324 HIS B C 1
ATOM 5582 O O . HIS B 1 324 ? 14.234 -81.625 -1.938 1 15.23 324 HIS B O 1
ATOM 5588 N N . GLY B 1 325 ? 14.914 -81.688 0.102 1 15.46 325 GLY B N 1
ATOM 5589 C CA . GLY B 1 325 ? 14.422 -81.5 1.457 1 15.46 325 GLY B CA 1
ATOM 5590 C C . GLY B 1 325 ? 13.594 -80.25 1.624 1 15.46 325 GLY B C 1
ATOM 5591 O O . GLY B 1 325 ? 13.578 -79.375 0.741 1 15.46 325 GLY B O 1
ATOM 5592 N N . SER B 1 326 ? 13.117 -79.938 2.838 1 15.62 326 SER B N 1
ATOM 5593 C CA . SER B 1 326 ? 11.906 -79.562 3.58 1 15.62 326 SER B CA 1
ATOM 5594 C C . SER B 1 326 ? 11.648 -78.062 3.572 1 15.62 326 SER B C 1
ATOM 5596 O O . SER B 1 326 ? 10.523 -77.625 3.324 1 15.62 326 SER B O 1
ATOM 5598 N N . PRO B 1 327 ? 12.758 -77.125 3.932 1 15.62 327 PRO B N 1
ATOM 5599 C CA . PRO B 1 327 ? 12.508 -76.562 5.266 1 15.62 327 PRO B CA 1
ATOM 5600 C C . PRO B 1 327 ? 11.531 -75.438 5.246 1 15.62 327 PRO B C 1
ATOM 5602 O O . PRO B 1 327 ? 11.391 -74.75 4.219 1 15.62 327 PRO B O 1
ATOM 5605 N N . VAL B 1 328 ? 10.57 -75.188 6.191 1 16.62 328 VAL B N 1
ATOM 5606 C CA . VAL B 1 328 ? 9.344 -74.625 6.754 1 16.62 328 VAL B CA 1
ATOM 5607 C C . VAL B 1 328 ? 9.531 -73.188 7.043 1 16.62 328 VAL B C 1
ATOM 5609 O O . VAL B 1 328 ? 8.562 -72.438 7.281 1 16.62 328 VAL B O 1
ATOM 5612 N N . TYR B 1 329 ? 10.641 -72.438 6.512 1 15.81 329 TYR B N 1
ATOM 5613 C CA . TYR B 1 329 ? 10.969 -71.438 7.523 1 15.81 329 TYR B CA 1
ATOM 5614 C C . TYR B 1 329 ? 9.758 -70.562 7.832 1 15.81 329 TYR B C 1
ATOM 5616 O O . TYR B 1 329 ? 9.023 -70.188 6.926 1 15.81 329 TYR B O 1
ATOM 5624 N N . GLY B 1 330 ? 9.172 -70.562 9.094 1 15.94 330 GLY B N 1
ATOM 5625 C CA . GLY B 1 330 ? 8.188 -70.125 10.07 1 15.94 330 GLY B CA 1
ATOM 5626 C C . GLY B 1 330 ? 8.102 -68.625 10.211 1 15.94 330 GLY B C 1
ATOM 5627 O O . GLY B 1 330 ? 9.039 -68 10.68 1 15.94 330 GLY B O 1
ATOM 5628 N N . TYR B 1 331 ? 8.086 -67.875 9.148 1 16.16 331 TYR B N 1
ATOM 5629 C CA . TYR B 1 331 ? 8.234 -66.5 9.492 1 16.16 331 TYR B CA 1
ATOM 5630 C C . TYR B 1 331 ? 7.25 -66.062 10.586 1 16.16 331 TYR B C 1
ATOM 5632 O O . TYR B 1 331 ? 6.039 -66.25 10.438 1 16.16 331 TYR B O 1
ATOM 5640 N N . ARG B 1 332 ? 7.66 -66.25 11.852 1 15.66 332 ARG B N 1
ATOM 5641 C CA . ARG B 1 332 ? 7.082 -66 13.164 1 15.66 332 ARG B CA 1
ATOM 5642 C C . ARG B 1 332 ? 6.371 -64.688 13.195 1 15.66 332 ARG B C 1
ATOM 5644 O O . ARG B 1 332 ? 6.766 -63.719 12.492 1 15.66 332 ARG B O 1
ATOM 5651 N N . SER B 1 333 ? 5.055 -64.688 13.531 1 17.25 333 SER B N 1
ATOM 5652 C CA . SER B 1 333 ? 3.949 -63.812 14 1 17.25 333 SER B CA 1
ATOM 5653 C C . SER B 1 333 ? 4.398 -62.875 15.109 1 17.25 333 SER B C 1
ATOM 5655 O O . SER B 1 333 ? 3.57 -62.25 15.781 1 17.25 333 SER B O 1
ATOM 5657 N N . PHE B 1 334 ? 5.668 -62.219 15.062 1 16.33 334 PHE B N 1
ATOM 5658 C CA . PHE B 1 334 ? 6.156 -61.719 16.328 1 16.33 334 PHE B CA 1
ATOM 5659 C C . PHE B 1 334 ? 5.043 -61 17.078 1 16.33 334 PHE B C 1
ATOM 5661 O O . PHE B 1 334 ? 4.445 -60.031 16.562 1 16.33 334 PHE B O 1
ATOM 5668 N N . MET B 1 335 ? 4.262 -61.656 17.969 1 16.28 335 MET B N 1
ATOM 5669 C CA . MET B 1 335 ? 3.418 -61.312 19.109 1 16.28 335 MET B CA 1
ATOM 5670 C C . MET B 1 335 ? 4.086 -60.219 19.969 1 16.28 335 MET B C 1
ATOM 5672 O O . MET B 1 335 ? 5.188 -60.438 20.484 1 16.28 335 MET B O 1
ATOM 5676 N N . ILE B 1 336 ? 4.215 -59.031 19.531 1 16.83 336 ILE B N 1
ATOM 5677 C CA . ILE B 1 336 ? 4.82 -58.125 20.5 1 16.83 336 ILE B CA 1
ATOM 5678 C C . ILE B 1 336 ? 4.188 -58.312 21.875 1 16.83 336 ILE B C 1
ATOM 5680 O O . ILE B 1 336 ? 2.98 -58.125 22.047 1 16.83 336 ILE B O 1
ATOM 5684 N N . SER B 1 337 ? 4.719 -59.281 22.703 1 15.48 337 SER B N 1
ATOM 5685 C CA . SER B 1 337 ? 4.531 -59.75 24.062 1 15.48 337 SER B CA 1
ATOM 5686 C C . SER B 1 337 ? 4.332 -58.594 25.031 1 15.48 337 SER B C 1
ATOM 5688 O O . SER B 1 337 ? 4.684 -57.469 24.719 1 15.48 337 SER B O 1
ATOM 5690 N N . ASP B 1 338 ? 4.152 -59.031 26.375 1 16.28 338 ASP B N 1
ATOM 5691 C CA . ASP B 1 338 ? 3.629 -59 27.734 1 16.28 338 ASP B CA 1
ATOM 5692 C C . ASP B 1 338 ? 4.539 -58.188 28.656 1 16.28 338 ASP B C 1
ATOM 5694 O O . ASP B 1 338 ? 4.258 -58.031 29.844 1 16.28 338 ASP B O 1
ATOM 5698 N N . TYR B 1 339 ? 5.797 -57.688 28.484 1 15.83 339 TYR B N 1
ATOM 5699 C CA . TYR B 1 339 ? 6.66 -57.875 29.641 1 15.83 339 TYR B CA 1
ATOM 5700 C C . TYR B 1 339 ? 6.027 -57.25 30.891 1 15.83 339 TYR B C 1
ATOM 5702 O O . TYR B 1 339 ? 5.406 -56.188 30.828 1 15.83 339 TYR B O 1
ATOM 5710 N N . SER B 1 340 ? 6.055 -58.062 32.125 1 15.66 340 SER B N 1
ATOM 5711 C CA . SER B 1 340 ? 5.812 -58.188 33.562 1 15.66 340 SER B CA 1
ATOM 5712 C C . SER B 1 340 ? 6.641 -57.188 34.375 1 15.66 340 SER B C 1
ATOM 5714 O O . SER B 1 340 ? 6.238 -56.781 35.438 1 15.66 340 SER B O 1
ATOM 5716 N N . ASP B 1 341 ? 8.031 -57.062 34.344 1 15.8 341 ASP B N 1
ATOM 5717 C CA . ASP B 1 341 ? 8.758 -57.312 35.594 1 15.8 341 ASP B CA 1
ATOM 5718 C C . ASP B 1 341 ? 8.32 -56.344 36.688 1 15.8 341 ASP B C 1
ATOM 5720 O O . ASP B 1 341 ? 7.777 -55.281 36.406 1 15.8 341 ASP B O 1
ATOM 5724 N N . SER B 1 342 ? 8.938 -56.562 38.156 1 15.98 342 SER B N 1
ATOM 5725 C CA . SER B 1 342 ? 9.031 -56.625 39.594 1 15.98 342 SER B CA 1
ATOM 5726 C C . SER B 1 342 ? 9.617 -55.312 40.156 1 15.98 342 SER B C 1
ATOM 5728 O O . SER B 1 342 ? 9.062 -54.719 41.094 1 15.98 342 SER B O 1
ATOM 5730 N N . ASP B 1 343 ? 11.094 -55.156 40.469 1 15.67 343 ASP B N 1
ATOM 5731 C CA . ASP B 1 343 ? 11.695 -55.062 41.781 1 15.67 343 ASP B CA 1
ATOM 5732 C C . ASP B 1 343 ? 11.5 -53.688 42.406 1 15.67 343 ASP B C 1
ATOM 5734 O O . ASP B 1 343 ? 11.164 -52.719 41.688 1 15.67 343 ASP B O 1
ATOM 5738 N N . SER B 1 344 ? 12.562 -53.281 43.656 1 16.16 344 SER B N 1
ATOM 5739 C CA . SER B 1 344 ? 12.82 -52.906 45.062 1 16.16 344 SER B CA 1
ATOM 5740 C C . SER B 1 344 ? 13.203 -51.438 45.188 1 16.16 344 SER B C 1
ATOM 5742 O O . SER B 1 344 ? 12.578 -50.688 45.938 1 16.16 344 SER B O 1
ATOM 5744 N N . ASN B 1 345 ? 14.656 -51.062 45.688 1 15.82 345 ASN B N 1
ATOM 5745 C CA . ASN B 1 345 ? 15.219 -50.5 46.906 1 15.82 345 ASN B CA 1
ATOM 5746 C C . ASN B 1 345 ? 15.359 -48.969 46.812 1 15.82 345 ASN B C 1
ATOM 5748 O O . ASN B 1 345 ? 15.273 -48.406 45.75 1 15.82 345 ASN B O 1
ATOM 5752 N N . ASP B 1 346 ? 16.547 -48.25 47.781 1 15.71 346 ASP B N 1
ATOM 5753 C CA . ASP B 1 346 ? 16.875 -47.375 48.906 1 15.71 346 ASP B CA 1
ATOM 5754 C C . ASP B 1 346 ? 17.391 -46 48.438 1 15.71 346 ASP B C 1
ATOM 5756 O O . ASP B 1 346 ? 16.891 -44.969 48.875 1 15.71 346 ASP B O 1
ATOM 5760 N N . ASP B 1 347 ? 18.859 -45.75 48.25 1 15.78 347 ASP B N 1
ATOM 5761 C CA . ASP B 1 347 ? 19.828 -45.125 49.156 1 15.78 347 ASP B CA 1
ATOM 5762 C C . ASP B 1 347 ? 20.0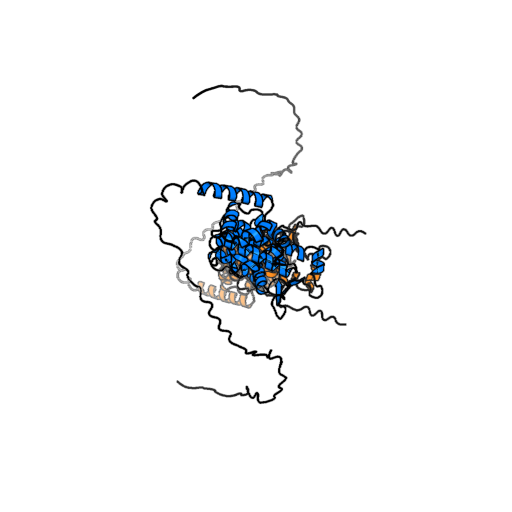16 -43.656 48.844 1 15.78 347 ASP B C 1
ATOM 5764 O O . ASP B 1 347 ? 19.891 -43.25 47.688 1 15.78 347 ASP B O 1
ATOM 5768 N N . PRO B 1 348 ? 20.594 -42.719 49.969 1 16.62 348 PRO B N 1
ATOM 5769 C CA . PRO B 1 348 ? 20.781 -41.406 50.625 1 16.62 348 PRO B CA 1
ATOM 5770 C C . PRO B 1 348 ? 21.812 -40.531 49.906 1 16.62 348 PRO B C 1
ATOM 5772 O O . PRO B 1 348 ? 22.062 -39.406 50.312 1 16.62 348 PRO B O 1
ATOM 5775 N N . ARG B 1 349 ? 22.688 -41.031 49.062 1 15.48 349 ARG B N 1
ATOM 5776 C CA . ARG B 1 349 ? 24.094 -40.75 49.344 1 15.48 349 ARG B CA 1
ATOM 5777 C C . ARG B 1 349 ? 24.391 -39.281 49.281 1 15.48 349 ARG B C 1
ATOM 5779 O O . ARG B 1 349 ? 23.594 -38.5 48.719 1 15.48 349 ARG B O 1
ATOM 5786 N N . LEU B 1 350 ? 25.531 -38.875 48.656 1 14.96 350 LEU B N 1
ATOM 5787 C CA . LEU B 1 350 ? 26.812 -38.406 49.188 1 14.96 350 LEU B CA 1
ATOM 5788 C C . LEU B 1 350 ? 26.828 -36.875 49.281 1 14.96 350 LEU B C 1
ATOM 5790 O O . LEU B 1 350 ? 26.047 -36.219 48.594 1 14.96 350 LEU B O 1
ATOM 5794 N N . ALA B 1 351 ? 28.078 -36.281 49.594 1 14.59 351 ALA B N 1
ATOM 5795 C CA . ALA B 1 351 ? 28.922 -35.531 50.531 1 14.59 351 ALA B CA 1
ATOM 5796 C C . ALA B 1 351 ? 28.969 -34.031 50.125 1 14.59 351 ALA B C 1
ATOM 5798 O O . ALA B 1 351 ? 28.672 -33.188 50.969 1 14.59 351 ALA B O 1
ATOM 5799 N N . THR B 1 352 ? 30.25 -33.5 49.719 1 14.71 352 THR B N 1
ATOM 5800 C CA . THR B 1 352 ? 31.328 -32.938 50.531 1 14.71 352 THR B CA 1
ATOM 5801 C C . THR B 1 352 ? 31.406 -31.422 50.312 1 14.71 352 THR B C 1
ATOM 5803 O O . THR B 1 352 ? 31.453 -30.656 51.312 1 14.71 352 THR B O 1
ATOM 5806 N N . ARG B 1 353 ? 32.406 -30.859 49.406 1 15.47 353 ARG B N 1
ATOM 5807 C CA . ARG B 1 353 ? 33.562 -30.094 49.906 1 15.47 353 ARG B CA 1
ATOM 5808 C C . ARG B 1 353 ? 33.188 -28.641 50.156 1 15.47 353 ARG B C 1
ATOM 5810 O O . ARG B 1 353 ? 32.312 -28.109 49.531 1 15.47 353 ARG B O 1
ATOM 5817 N N . ARG B 1 354 ? 34 -27.812 51.094 1 15.03 354 ARG B N 1
ATOM 5818 C CA . ARG B 1 354 ? 34.5 -26.953 52.156 1 15.03 354 ARG B CA 1
ATOM 5819 C C . ARG B 1 354 ? 34.781 -25.547 51.656 1 15.03 354 ARG B C 1
ATOM 5821 O O . ARG B 1 354 ? 34.312 -24.562 52.25 1 15.03 354 ARG B O 1
ATOM 5828 N N . ASN B 1 355 ? 36.125 -25.281 51.188 1 14.96 355 ASN B N 1
ATOM 5829 C CA . ASN B 1 355 ? 37.094 -24.484 51.938 1 14.96 355 ASN B CA 1
ATOM 5830 C C . ASN B 1 355 ? 36.875 -23 51.719 1 14.96 355 ASN B C 1
ATOM 5832 O O . ASN B 1 355 ? 36.094 -22.594 50.844 1 14.96 355 ASN B O 1
ATOM 5836 N N . GLY B 1 356 ? 38.062 -22.234 51.406 1 15.74 356 GLY B N 1
ATOM 5837 C CA . GLY B 1 356 ? 39.031 -21.375 52.031 1 15.74 356 GLY B CA 1
ATOM 5838 C C . GLY B 1 356 ? 38.812 -19.906 51.781 1 15.74 356 GLY B C 1
ATOM 5839 O O . GLY B 1 356 ? 38.031 -19.531 50.906 1 15.74 356 GLY B O 1
ATOM 5840 N N . ARG B 1 357 ? 39.906 -18.984 52.031 1 16.72 357 ARG B N 1
ATOM 5841 C CA . ARG B 1 357 ? 40.344 -17.781 52.75 1 16.72 357 ARG B CA 1
ATOM 5842 C C . ARG B 1 357 ? 39.938 -16.516 52 1 16.72 357 ARG B C 1
ATOM 5844 O O . ARG B 1 357 ? 39.156 -15.727 52.5 1 16.72 357 ARG B O 1
ATOM 5851 N N . ASN B 1 358 ? 41.062 -15.703 51.562 1 15.62 358 ASN B N 1
ATOM 5852 C CA . ASN B 1 358 ? 41.938 -14.727 52.219 1 15.62 358 ASN B CA 1
ATOM 5853 C C . ASN B 1 358 ? 41.625 -13.305 51.781 1 15.62 358 ASN B C 1
ATOM 5855 O O . ASN B 1 358 ? 40.875 -13.109 50.781 1 15.62 358 ASN B O 1
ATOM 5859 N N . ARG B 1 359 ? 42.812 -12.445 51.312 1 17.77 359 ARG B N 1
ATOM 5860 C CA . ARG B 1 359 ? 43.531 -11.234 51.719 1 17.77 359 ARG B CA 1
ATOM 5861 C C . ARG B 1 359 ? 42.844 -9.992 51.156 1 17.77 359 ARG B C 1
ATOM 5863 O O . ARG B 1 359 ? 42 -10.086 50.281 1 17.77 359 ARG B O 1
ATOM 5870 N N . GLY B 1 360 ? 43.719 -8.922 51.125 1 16.44 360 GLY B N 1
ATOM 5871 C CA . GLY B 1 360 ? 44.406 -7.801 51.719 1 16.44 360 GLY B CA 1
ATOM 5872 C C . GLY B 1 360 ? 44.156 -6.484 51.031 1 16.44 360 GLY B C 1
ATOM 5873 O O . GLY B 1 360 ? 43.781 -5.496 51.656 1 16.44 360 GLY B O 1
ATOM 5874 N N . PHE B 1 361 ? 45.094 -6.203 50 1 18.66 361 PHE B N 1
ATOM 5875 C CA . PHE B 1 361 ? 46.031 -5.082 50.031 1 18.66 361 PHE B CA 1
ATOM 5876 C C . PHE B 1 361 ? 45.312 -3.77 49.75 1 18.66 361 PHE B C 1
ATOM 5878 O O . PHE B 1 361 ? 44.188 -3.775 49.25 1 18.66 361 PHE B O 1
ATOM 5885 N N . TYR B 1 362 ? 46.25 -2.607 49.281 1 18.2 362 TYR B N 1
ATOM 5886 C CA . TYR B 1 362 ? 46.594 -1.242 49.656 1 18.2 362 TYR B CA 1
ATOM 5887 C C . TYR B 1 362 ? 45.562 -0.245 49.125 1 18.2 362 TYR B C 1
ATOM 5889 O O . TYR B 1 362 ? 45 -0.461 48.062 1 18.2 362 TYR B O 1
#

Solvent-accessible surface area (backbone atoms only — not comparable to full-atom values): 43140 Å² total; per-residue (Å²): 134,84,76,77,74,69,67,78,75,63,69,72,78,72,47,76,82,50,84,52,73,53,55,68,36,40,39,58,65,44,59,64,28,66,48,90,35,40,29,39,36,38,24,45,29,97,46,94,57,74,41,78,45,32,39,43,59,65,56,46,27,56,53,10,60,52,45,29,42,45,65,70,32,72,76,40,26,65,71,30,47,32,78,89,75,62,24,31,56,44,80,39,63,88,46,42,58,68,60,49,51,44,50,52,44,24,57,58,67,64,48,74,90,71,50,69,78,50,27,60,60,44,32,52,51,22,57,74,38,52,23,61,72,55,32,53,52,26,52,53,46,46,53,53,36,44,71,75,39,63,88,34,53,59,57,42,50,50,48,36,51,51,20,58,74,68,65,34,60,70,59,27,51,55,39,51,50,49,42,56,76,39,56,72,42,62,74,37,71,54,52,67,68,50,51,73,67,56,44,26,50,53,44,42,54,36,64,78,63,49,90,52,56,57,59,54,48,52,48,52,49,50,44,48,27,54,52,29,45,74,71,70,38,67,45,85,36,57,70,57,45,28,64,72,39,43,74,33,51,70,72,55,52,65,68,55,50,54,50,35,42,70,69,37,51,66,55,30,63,67,40,47,70,52,43,51,70,67,54,43,47,53,47,50,53,51,50,55,53,53,61,61,63,67,69,74,70,76,75,72,76,79,66,74,83,76,84,85,88,80,86,72,89,75,80,80,72,87,73,84,75,81,89,84,84,78,82,82,84,84,74,83,83,85,87,81,84,92,80,90,80,88,85,86,84,78,77,72,70,81,74,89,87,81,82,90,70,88,77,78,78,135,133,84,75,78,73,66,66,78,76,62,70,70,80,71,48,76,83,50,86,53,74,54,54,69,38,39,38,57,67,45,60,66,28,66,50,90,34,40,28,37,36,38,23,45,30,97,45,94,58,74,42,77,45,32,39,42,58,64,57,46,27,58,52,10,59,52,44,30,43,45,64,68,31,72,75,39,25,64,71,29,47,33,78,89,75,63,25,29,56,44,80,37,64,88,46,42,58,68,60,49,51,44,50,53,43,24,56,58,66,64,47,74,91,72,51,65,79,50,27,59,59,44,33,52,51,20,57,74,38,51,23,61,71,55,32,53,51,27,52,52,46,47,55,54,36,44,71,75,40,61,87,35,54,59,57,41,48,51,47,37,50,52,19,57,73,68,66,35,60,70,60,26,50,54,38,51,50,49,41,55,78,39,57,72,42,62,74,38,70,53,52,65,68,49,51,72,68,55,45,26,51,51,46,43,55,37,63,76,61,50,90,52,56,57,59,53,48,52,47,51,51,52,43,48,26,55,53,29,45,74,72,71,38,69,46,85,36,55,70,57,45,28,63,72,40,40,73,32,51,68,71,57,51,67,67,54,50,55,50,36,42,70,69,36,53,66,56,28,61,65,40,48,70,52,42,50,70,66,53,41,47,54,48,51,52,51,52,57,54,53,60,59,62,69,63,71,71,69,72,71,78,72,66,74,81,74,87,69,90,71,79,69,85,70,83,78,76,86,79,84,81,86,82,83,86,84,84,73,85,69,82,74,74,81,70,86,80,74,92,75,92,85,96,91,96,91,91,85,77,90,87,82,96,81,88,89,88,86,92,81,86,136

Sequence (724 aa):
MASFSQGIKSEKPKWNGFKEPGMKGRLRKLLFKEALADVEFILTKDTTEPVKVFAHSLFLSMASDVFMTMFYDERFKKITWDESLQRHHINIEDIDPNTFKQLIRFLYTDHIDMDADSALAMLYTAQKYNIATLKKKCILELETALEHKKNNPSYVFDIVMVASGYDLTKLLDASLLVLVKHEEYINHSSFMALDKDVMSLVIQFLWKFAKDPALVFKRMVEFAEKKLLELGKPAADEPALREYLKNAISNLNPEVFKMLQFFDQKFFFAYAGLLTDEQQKNILNNLTSDIQHHSHKNHRHLSNMDGGFANSYVFGHSSGLPSHGSPVYGYRSFMISDYSDSDSNDDPRLATRRNGRNRGFYMASFSQGIKSEKPKWNGFKEPGMKGRLRKLLFKEALADVEFILTKDTTEPVKVFAHSLFLSMASDVFMTMFYDERFKKITWDESLQRHHINIEDIDPNTFKQLIRFLYTDHIDMDADSALAMLYTAQKYNIATLKKKCILELETALEHKKNNPSYVFDIVMVASGYDLTKLLDASLLVLVKHEEYINHSSFMALDKDVMSLVIQFLWKFAKDPALVFKRMVEFAEKKLLELGKPAADEPALREYLKNAISNLNPEVFKMLQFFDQKFFFAYAGLLTDEQQKNILNNLTSDIQHHSHKNHRHLSNMDGGFANSYVFGHSSGLPSHGSPVYGYRSFMISDYSDSDSNDDPRLATRRNGRNRGFY

Organism: NCBI:txid290746

Foldseek 3Di:
DPPCLVVVPQPADDPPPQPDDDQLSVLVVCAQGPHVFQAWEWEDEPDPHTDIGTDHLVLLVVQFVQSVCCCPPPVNVVVQADPSNNHGYYYDYPAHPVLVSQVRVCSRNVDHDDAQVSLLSNCVVCVVRVGVVSNVVSLVRNQVVCVVCLVPLLSLLSQCQSCVVVVVPVSNVVSLVSCLVVVVSLVPCSVLVHDLVSNLVSLLSCLVRPPCLLVSVVSLLVSLLVVCVVVVHHSLDQVSSLVSCVSSCVNHDLVSLLVNCVPDVCCCVSNVSSDDPVSNVVNVVVVVVVVVVVPPPPPDDPPDPDDDDDDDPPPDPPDDDDDDDDDDDDPDDDDPDDDDDDDDDDPPPDDDDDDDPPPDDD/DPDCLVLVPQPADDPPPQPDDDQLSVLVVCAQGPHVFQAWEWEDEPDPHTDIGTDHLVLLVVQFVQSVCCCPPPVNVVVQADPSNNHGYYYDYPAHPVLVSQVRVCSRNVDHDDAQVSLLSNCVVCVVRVGVVSNVVSLVRNQVVCVVCLVPLLSLLSQCQSCVVVVVPVSNVVSLVSCLVVVCSLVPCSVLVHDLVSNLVSLLSCLVRPPCLLVSVVSLLVSLLVVCVVVVHHSLDQVSSLVSCVSSCVNHDLVSLLVNCVPDVVCCVSNVSSDPPVSNVVNVVVVVVVVVVVPPPPPDPPPDPDDDDPDDPPVDPDDDDDDDDDDPPPPDPPPVDDDDDDDDDDDDDDDDDDDDDDDDDD

Radius of gyration: 49.83 Å; Cα contacts (8 Å, |Δi|>4): 698; chains: 2; bounding box: 87×175×114 Å

Secondary structure (DSSP, 8-state):
-----------PPP-TT-SS-SHHHHHHHHTT-STT--EEEEE-TT-SSPEEEEE-HHHHHTT-HHHHHHHHSHHHHHHHEETTTTEEEEEE-SS-HHHHHHHHHHHHHS-----HHHHHHHHHHHHHTT-HHHHHHHHHHHHHHHHHSTT-HHHHHHHHHHHHHTT-HHHHHHHHHHHHHTGGGGGSHHHHTS-HHHHHHHHHHHHHH-S-HHHHHHHHHHHHHHHHHHTTS-TT-HHHHHH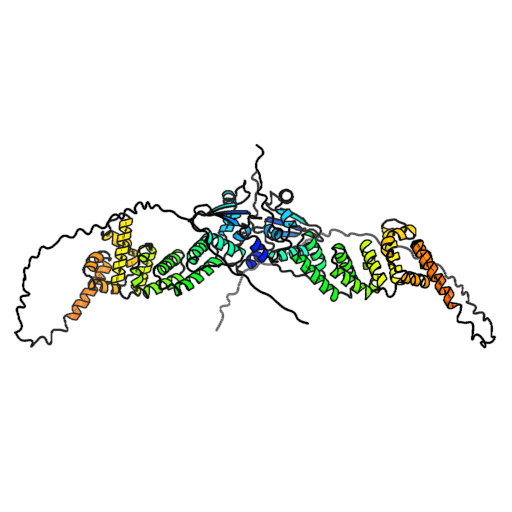HHHHHHTT--HHHHHHHHHH-HHHHHHHHTTS-HHHHHHHHHHHHHHHHHHSSSTTS-TT---------------------------------------------TT------------/-----------PPP-TT-SS-SHHHHHHHHTT-STT--EEEEE-TT-SSPEEEEE-HHHHHTT-HHHHHHHHSHHHHHHHEETTTTEEEEEE-SS-HHHHHHHHHHHHHS-----HHHHHHHHHHHHHTT-HHHHHHHHHHHHHHHHHSTT-HHHHHHHHHHHHHTT-HHHHHHHHHHHHHTGGGGGSHHHHTS-HHHHHHHHHHHHHH-S-HHHHHHHHHHHHHHHHHHTTS-TT-HHHHHHHHHHHHTT--HHHHHHHHHH-HHHHHHHHTTS-HHHHHHHHHHHHHHHHHHHSSTTSSTT---S-------------------------------------------------------

InterPro domains:
  IPR000210 BTB/POZ domain [PF00651] (34-143)
  IPR000210 BTB/POZ domain [PS50097] (37-116)
  IPR000210 BTB/POZ domain [SM00225] (37-146)
  IPR011333 SKP1/BTB/POZ domain superfamily [G3DSA:3.30.710.10] (10-182)
  IPR011333 SKP1/BTB/POZ domain superfamily [SSF54695] (23-142)

Nearest PDB structures (foldseek):
  8h37-assembly1_N  TM=7.886E-01  e=6.095E-08  Homo sapiens
  9ety-assembly1_B  TM=8.291E-01  e=3.259E-07  Homo sapiens
  8h37-assembly1_A  TM=7.088E-01  e=1.083E-07  Homo sapiens
  4hxi-assembly1_A  TM=7.869E-01  e=8.494E-07  Homo sapiens
  4uzy-assembly1_A  TM=1.844E-01  e=3.181E+00  Chlamydomonas reinhardtii